Protein AF-A0A813GXW0-F1 (afdb_monomer_lite)

Radius of gyration: 28.18 Å; chains: 1; bounding box: 77×88×63 Å

Foldseek 3Di:
DAQVLQCCAFAPVNLCVQQQCLDVLFFRCVVVVVLQPLQWAWEDRDPDIGIGGHHLVQKDAPVPDVPPRRYDDPRIDGDDDPQQCCQQVDPRRHHRQLHVSQLQDQTAFDCLCVVVVDAPLLVLLLALAAFKAKEKEKEAEADDVVPDDPPCDVDAGAIAIAIEIDTDDLVVRLVSVVQLVCVVVVNHAADQGRQAAPRSLVRAAYEYEYDPDDDLVCVQLQPQSQKYALVSSLVSLVLLCVSSFRSSVRDDSVSRNVVSVQPDNITHRSRRYDYDYDDCPVCVVDPDDPPDDGDDDDDPNVNSVVVVVDDHHHDYPPDPCVVVDPPVVVVVVVVVVVVVVVVVVDDDDDDDDDPPDPPPPPDPPCPPPDDRPSDDQLSCCSNPVRRRVRSISTAADPPPDPDDGPSGDPPRDHGHDVNSVVSVVVVVVVSVVPPPVNCPVPDPDDD

Sequence (447 aa):
MDADKAEEIMGFQTFMKHYGCCDPNGPDLSEHLHEFEDWLVDVSFGARSVRLLACPEDKTCENQQPGHCSEVCSSCHIPICRKCQSAIDSEQPRMPAGALSNDMMVFYAPREIHTEQATVMELLCASVCLTSMICFSLECRYGNMLDAAAHMPGQRVAARGNATSFPMPWRNILLHLKVLDAVERGQAAAPLMPRLGPELSDFVQILLKTHGMDSPGKLSEFVHQARVRRRVVVLLILKAKERKQKGYVQLDSDLVRMRAASLPEDGVPPEIVRLLPVDDTLDKIQAQKAATPVDLASDLTTVANRLSTQIPNAVVNELSSSAEADLNDQRTAALHAVTHELQGGIGDGTNEAAPVSRMLHQFEVRTGSELLDQTKPWYFGIAFAFVYKFCTGMPDPPQFADHLRFRRRPEAPRIELGPWMAVQARRVESQLKRDWLCLGCAASGTR

pLDDT: mean 70.26, std 19.94, range [23.19, 96.25]

Structure (mmCIF, N/CA/C/O backbone):
data_AF-A0A813GXW0-F1
#
_entry.id   AF-A0A813GXW0-F1
#
loop_
_atom_site.group_PDB
_atom_site.id
_atom_site.type_symbol
_atom_site.label_atom_id
_atom_site.label_alt_id
_atom_site.label_comp_id
_atom_site.label_asym_id
_atom_site.label_entity_id
_atom_site.label_seq_id
_atom_site.pdbx_PDB_ins_code
_atom_site.Cartn_x
_atom_site.Cartn_y
_atom_site.Cartn_z
_atom_site.occupancy
_atom_site.B_iso_or_equiv
_atom_site.auth_seq_id
_atom_site.auth_comp_id
_atom_site.auth_asym_id
_atom_site.auth_atom_id
_atom_site.pdbx_PDB_model_num
ATOM 1 N N . MET A 1 1 ? -16.842 -5.220 29.685 1.00 80.94 1 MET A N 1
ATOM 2 C CA . MET A 1 1 ? -17.580 -4.698 28.514 1.00 80.94 1 MET A CA 1
ATOM 3 C C . MET A 1 1 ? -18.696 -5.676 28.171 1.00 80.94 1 MET A C 1
ATOM 5 O O . MET A 1 1 ? -18.448 -6.874 28.240 1.00 80.94 1 MET A O 1
ATOM 9 N N . ASP A 1 2 ? -19.899 -5.188 27.873 1.00 88.69 2 ASP A N 1
ATOM 10 C CA . ASP A 1 2 ? -21.047 -6.015 27.471 1.00 88.69 2 ASP A CA 1
ATOM 11 C C . ASP A 1 2 ? -21.138 -6.181 25.938 1.00 88.69 2 ASP A C 1
ATOM 13 O O . ASP A 1 2 ? -20.332 -5.623 25.189 1.00 88.69 2 ASP A O 1
ATOM 17 N N . ALA A 1 3 ? -22.112 -6.974 25.479 1.00 91.00 3 ALA A N 1
ATOM 18 C CA . ALA A 1 3 ? -22.309 -7.288 24.064 1.00 91.00 3 ALA A CA 1
ATOM 19 C C . ALA A 1 3 ? -22.678 -6.060 23.213 1.00 91.00 3 ALA A C 1
ATOM 21 O O . ALA A 1 3 ? -22.221 -5.940 22.077 1.00 91.00 3 ALA A O 1
ATOM 22 N N . ASP A 1 4 ? -23.501 -5.153 23.746 1.00 91.62 4 ASP A N 1
ATOM 23 C CA . ASP A 1 4 ? -23.953 -3.961 23.023 1.00 91.62 4 ASP A CA 1
ATOM 24 C C . ASP A 1 4 ? -22.806 -2.983 22.801 1.00 91.62 4 ASP A C 1
ATOM 26 O O . ASP A 1 4 ? -22.581 -2.527 21.681 1.00 91.62 4 ASP A O 1
ATOM 30 N N . LYS A 1 5 ? -22.020 -2.727 23.848 1.00 91.62 5 LYS A N 1
ATOM 31 C CA . LYS A 1 5 ? -20.840 -1.869 23.773 1.00 91.62 5 LYS A CA 1
ATOM 32 C C . LYS A 1 5 ? -19.754 -2.489 22.888 1.00 91.62 5 LYS A C 1
ATOM 34 O O . LYS A 1 5 ? -19.070 -1.763 22.169 1.00 91.62 5 LYS A O 1
ATOM 39 N N . ALA A 1 6 ? -19.609 -3.817 22.889 1.00 91.69 6 ALA A N 1
ATOM 40 C CA . ALA A 1 6 ? -18.691 -4.511 21.985 1.00 91.69 6 ALA A CA 1
ATOM 41 C C . ALA A 1 6 ? -19.097 -4.357 20.507 1.00 91.69 6 ALA A C 1
ATOM 43 O O . ALA A 1 6 ? -18.243 -4.031 19.682 1.00 91.69 6 ALA A O 1
ATOM 44 N N . GLU A 1 7 ? -20.383 -4.529 20.176 1.00 94.25 7 GLU A N 1
ATOM 45 C CA . GLU A 1 7 ? -20.909 -4.322 18.816 1.00 94.25 7 GLU A CA 1
ATOM 46 C C . GLU A 1 7 ? -20.784 -2.853 18.382 1.00 94.25 7 GLU A C 1
ATOM 48 O O . GLU A 1 7 ? -20.397 -2.566 17.252 1.00 94.25 7 GLU A O 1
ATOM 53 N N . GLU A 1 8 ? -21.056 -1.907 19.283 1.00 93.44 8 GLU A N 1
ATOM 54 C CA . GLU A 1 8 ? -20.927 -0.470 19.015 1.00 93.44 8 GLU A CA 1
ATOM 55 C C . GLU A 1 8 ? -19.479 -0.072 18.679 1.00 93.44 8 GLU A C 1
ATOM 57 O O . GLU A 1 8 ? -19.239 0.756 17.801 1.00 93.44 8 GLU A O 1
ATOM 62 N N . ILE A 1 9 ? -18.495 -0.650 19.372 1.00 92.12 9 ILE A N 1
ATOM 63 C CA . ILE A 1 9 ? -17.095 -0.223 19.263 1.00 92.12 9 ILE A CA 1
ATOM 64 C C . ILE A 1 9 ? -16.303 -1.038 18.230 1.00 92.12 9 ILE A C 1
ATOM 66 O O . ILE A 1 9 ? -15.439 -0.499 17.533 1.00 92.12 9 ILE A O 1
ATOM 70 N N . MET A 1 10 ? -16.525 -2.347 18.165 1.00 92.56 10 MET A N 1
ATOM 71 C CA . MET A 1 10 ? -15.710 -3.280 17.373 1.00 92.56 10 MET A CA 1
ATOM 72 C C . MET A 1 10 ? -16.547 -4.170 16.450 1.00 92.56 10 MET A C 1
ATOM 74 O O . MET A 1 10 ? -15.978 -4.979 15.715 1.00 92.56 10 MET A O 1
ATOM 78 N N . GLY A 1 11 ? -17.873 -4.025 16.474 1.00 94.38 11 GLY A N 1
ATOM 79 C CA . GLY A 1 11 ? -18.789 -4.823 15.673 1.00 94.38 11 GLY A CA 1
ATOM 80 C C . GLY A 1 11 ? -18.613 -4.594 14.179 1.00 94.38 11 GLY A C 1
ATOM 81 O O . GLY A 1 11 ? -18.450 -3.465 13.701 1.00 94.38 11 GLY A O 1
ATOM 82 N N . PHE A 1 12 ? -18.667 -5.688 13.427 1.00 95.31 12 PHE A N 1
ATOM 83 C CA . PHE A 1 12 ? -18.568 -5.656 11.976 1.00 95.31 12 PHE A CA 1
ATOM 84 C C . PHE A 1 12 ? -19.739 -4.902 11.338 1.00 95.31 12 PHE A C 1
ATOM 86 O O . PHE A 1 12 ? -19.528 -4.116 10.417 1.00 95.31 12 PHE A O 1
ATOM 93 N N . GLN A 1 13 ? -20.965 -5.071 11.848 1.00 94.56 13 GLN A N 1
ATOM 94 C CA . GLN A 1 13 ? -22.128 -4.370 11.295 1.00 94.56 13 GLN A CA 1
ATOM 95 C C . GLN A 1 13 ? -22.028 -2.864 11.536 1.00 94.56 13 GLN A C 1
ATOM 97 O O . GLN A 1 13 ? -22.307 -2.069 10.635 1.00 94.56 13 GLN A O 1
ATOM 102 N N . THR A 1 14 ? -21.555 -2.458 12.717 1.00 94.88 14 THR A N 1
ATOM 103 C CA . THR A 1 14 ? -21.282 -1.046 13.012 1.00 94.88 14 THR A CA 1
ATOM 104 C C . THR A 1 14 ? -20.200 -0.472 12.096 1.00 94.88 14 THR A C 1
ATOM 106 O O . THR A 1 14 ? -20.380 0.618 11.548 1.00 94.88 14 THR A O 1
ATOM 109 N N . PHE A 1 15 ? -19.116 -1.218 11.853 1.00 95.12 15 PHE A N 1
ATOM 110 C CA . PHE A 1 15 ? -18.089 -0.827 10.885 1.00 95.12 15 PHE A CA 1
ATOM 111 C C . PHE A 1 15 ? -18.677 -0.637 9.480 1.00 95.12 15 PHE A C 1
ATOM 113 O O . PHE A 1 15 ? -18.482 0.419 8.879 1.00 95.12 15 PHE A O 1
ATOM 120 N N . MET A 1 16 ? -19.453 -1.602 8.975 1.00 95.06 16 MET A N 1
ATOM 121 C CA . MET A 1 16 ? -20.070 -1.524 7.645 1.00 95.06 16 MET A CA 1
ATOM 122 C C . MET A 1 16 ? -21.045 -0.353 7.527 1.00 95.06 16 MET A C 1
ATOM 124 O O . MET A 1 16 ? -21.026 0.372 6.533 1.00 95.06 16 MET A O 1
ATOM 128 N N . LYS A 1 17 ? -21.837 -0.091 8.570 1.00 93.94 17 LYS A N 1
ATOM 129 C CA . LYS A 1 17 ? -22.735 1.068 8.628 1.00 93.94 17 LYS A CA 1
ATOM 130 C C . LYS A 1 17 ? -21.983 2.398 8.539 1.00 93.94 17 LYS A C 1
ATOM 132 O O . LYS A 1 17 ? -22.525 3.368 8.016 1.00 93.94 17 LYS A O 1
ATOM 137 N N . HIS A 1 18 ? -20.779 2.486 9.100 1.00 92.31 18 HIS A N 1
ATOM 138 C CA . HIS A 1 18 ? -20.016 3.736 9.155 1.00 92.31 18 HIS A CA 1
ATOM 139 C C . HIS A 1 18 ? 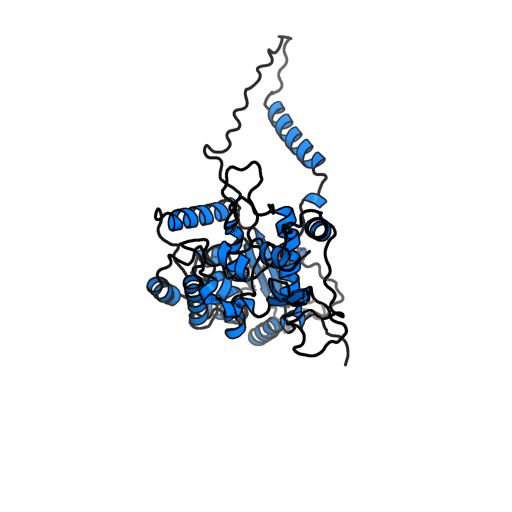-19.071 3.931 7.974 1.00 92.31 18 HIS A C 1
ATOM 141 O O . HIS A 1 18 ? -18.920 5.059 7.511 1.00 92.31 18 HIS A O 1
ATOM 147 N N . TYR A 1 19 ? -18.451 2.856 7.497 1.00 93.06 19 TYR A N 1
ATOM 148 C CA . TYR A 1 19 ? -17.329 2.909 6.560 1.00 93.06 19 TYR A CA 1
ATOM 149 C C . TYR A 1 19 ? -17.528 2.043 5.313 1.00 93.06 19 TYR A C 1
ATOM 151 O O . TYR A 1 19 ? -16.672 2.063 4.426 1.00 93.06 19 TYR A O 1
ATOM 159 N N . GLY A 1 20 ? -18.645 1.312 5.219 1.00 91.25 20 GLY A N 1
ATOM 160 C CA . GLY A 1 20 ? -18.958 0.443 4.085 1.00 91.25 20 GLY A CA 1
ATOM 161 C C . GLY A 1 20 ? -19.035 1.204 2.762 1.00 91.25 20 GLY A C 1
ATOM 162 O O . GLY A 1 20 ? -18.426 0.784 1.791 1.00 91.25 20 GLY A O 1
ATOM 163 N N . CYS A 1 21 ? -19.697 2.364 2.755 1.00 87.06 21 CYS A N 1
ATOM 164 C CA . CYS A 1 21 ? -19.834 3.239 1.585 1.00 87.06 21 CYS A CA 1
ATOM 165 C C . CYS A 1 21 ? -19.728 4.723 2.001 1.00 87.06 21 CYS A C 1
ATOM 167 O O . CYS A 1 21 ? -20.622 5.530 1.749 1.00 87.06 21 CYS A O 1
ATOM 169 N N . CYS A 1 22 ? -18.667 5.086 2.731 1.00 80.62 22 CYS A N 1
ATOM 170 C CA . CYS A 1 22 ? -18.512 6.440 3.287 1.00 80.62 22 CYS A CA 1
ATOM 171 C C . CYS A 1 22 ? -17.983 7.490 2.294 1.00 80.62 22 CYS A C 1
ATOM 173 O O . CYS A 1 22 ? -18.031 8.681 2.594 1.00 80.62 22 CYS A O 1
ATOM 175 N N . ASP A 1 23 ? -17.496 7.067 1.128 1.00 79.69 23 ASP A N 1
ATOM 176 C CA . ASP A 1 23 ? -17.028 7.944 0.057 1.00 79.69 23 ASP A CA 1
ATOM 177 C C . ASP A 1 23 ? -17.852 7.665 -1.213 1.00 79.69 23 ASP A C 1
ATOM 179 O O . ASP A 1 23 ? -17.758 6.556 -1.742 1.00 79.69 23 ASP A O 1
ATOM 183 N N . PRO A 1 24 ? -18.646 8.630 -1.722 1.00 75.06 24 PRO A N 1
ATOM 184 C CA . PRO A 1 24 ? -19.450 8.455 -2.935 1.00 75.06 24 PRO A CA 1
ATOM 185 C C . PRO A 1 24 ? -18.640 8.037 -4.169 1.00 75.06 24 PRO A C 1
ATOM 187 O O . PRO A 1 24 ? -19.166 7.353 -5.046 1.00 75.06 24 PRO A O 1
ATOM 190 N N . ASN A 1 25 ? -17.369 8.445 -4.237 1.00 76.75 25 ASN A N 1
ATOM 191 C CA . ASN A 1 25 ? -16.458 8.114 -5.332 1.00 76.75 25 ASN A CA 1
ATOM 192 C C . ASN A 1 25 ? -15.462 7.005 -4.957 1.00 76.75 25 ASN A C 1
ATOM 194 O O . ASN A 1 25 ? -14.627 6.628 -5.782 1.00 76.75 25 ASN A O 1
ATOM 198 N N . GLY A 1 26 ? -15.536 6.501 -3.726 1.00 81.69 26 GLY A N 1
ATOM 199 C CA . GLY A 1 26 ? -14.668 5.458 -3.202 1.00 81.69 26 GLY A CA 1
ATOM 200 C C . GLY A 1 26 ? -15.270 4.055 -3.323 1.00 81.69 26 GLY A C 1
ATOM 201 O O . GLY A 1 26 ? -16.353 3.870 -3.886 1.00 81.69 26 GLY A O 1
ATOM 202 N N . PRO A 1 27 ? -14.559 3.037 -2.815 1.00 85.88 27 PRO A N 1
ATOM 203 C CA . PRO A 1 27 ? -15.032 1.658 -2.828 1.00 85.88 27 PRO A CA 1
ATOM 204 C C . PRO A 1 27 ? -16.287 1.471 -1.981 1.00 85.88 27 PRO A C 1
ATOM 206 O O . PRO A 1 27 ? -16.357 1.970 -0.856 1.00 85.88 27 PRO A O 1
ATOM 209 N N . ASP A 1 28 ? -17.216 0.666 -2.498 1.00 90.69 28 ASP A N 1
ATOM 210 C CA . ASP A 1 28 ? -18.293 0.092 -1.700 1.00 90.69 28 ASP A CA 1
ATOM 211 C C . ASP A 1 28 ? -17.818 -1.248 -1.126 1.00 90.69 28 ASP A C 1
ATOM 213 O O . ASP A 1 28 ? -17.757 -2.271 -1.807 1.00 90.69 28 ASP A O 1
ATOM 217 N N . LEU A 1 29 ? -17.436 -1.242 0.148 1.00 91.69 29 LEU A N 1
ATOM 218 C CA . LEU A 1 29 ? -16.956 -2.436 0.839 1.00 91.69 29 LEU A CA 1
ATOM 219 C C . LEU A 1 29 ? -18.078 -3.465 1.051 1.00 91.69 29 LEU A C 1
ATOM 221 O O . LEU A 1 29 ? -17.781 -4.626 1.332 1.00 91.69 29 LEU A O 1
ATOM 225 N N . SER A 1 30 ? -19.353 -3.073 0.924 1.00 89.81 30 SER A N 1
ATOM 226 C CA . SER A 1 30 ? -20.486 -3.995 1.063 1.00 89.81 30 SER A CA 1
ATOM 227 C C . SER A 1 30 ? -20.623 -4.947 -0.126 1.00 89.81 30 SER A C 1
ATOM 229 O O . SER A 1 30 ? -21.138 -6.050 0.033 1.00 89.81 30 SER A O 1
ATOM 231 N N . GLU A 1 31 ? -20.054 -4.595 -1.280 1.00 90.38 31 GLU A N 1
ATOM 232 C CA . GLU A 1 31 ? -19.921 -5.491 -2.437 1.00 90.38 31 GLU A CA 1
ATOM 233 C C . GLU A 1 31 ? -18.756 -6.492 -2.266 1.00 90.38 31 GLU A C 1
ATOM 235 O O . GLU A 1 31 ? -18.605 -7.445 -3.034 1.00 90.38 31 GLU A O 1
ATOM 240 N N . HIS A 1 32 ? -17.933 -6.316 -1.226 1.00 90.50 32 HIS A N 1
ATOM 241 C CA . HIS A 1 32 ? -16.697 -7.063 -0.993 1.00 90.50 32 HIS A CA 1
ATOM 242 C C . HIS A 1 32 ? -16.669 -7.786 0.364 1.00 90.50 32 HIS A C 1
ATOM 244 O O . HIS A 1 32 ? -15.603 -7.967 0.947 1.00 90.50 32 HIS A O 1
ATOM 250 N N . LEU A 1 33 ? -17.820 -8.255 0.865 1.00 91.56 33 LEU A N 1
ATOM 251 C CA . LEU A 1 33 ? -17.917 -8.938 2.172 1.00 91.56 33 LEU A CA 1
ATOM 252 C C . LEU A 1 33 ? -16.965 -10.136 2.320 1.00 91.56 33 LEU A C 1
ATOM 254 O O . LEU A 1 33 ? -16.433 -10.360 3.403 1.00 91.56 33 LEU A O 1
ATOM 258 N N . HIS A 1 34 ? -16.702 -10.858 1.229 1.00 90.38 34 HIS A N 1
ATOM 259 C CA . HIS A 1 34 ? -15.774 -11.993 1.211 1.00 90.38 34 HIS A CA 1
ATOM 260 C C . HIS A 1 34 ? -14.329 -11.609 1.586 1.00 90.38 34 HIS A C 1
ATOM 262 O O . HIS A 1 34 ? -13.562 -12.447 2.044 1.00 90.38 34 HIS A O 1
ATOM 268 N N . GLU A 1 35 ? -13.937 -10.341 1.419 1.00 89.62 35 GLU A N 1
ATOM 269 C CA . GLU A 1 35 ? -12.613 -9.842 1.817 1.00 89.62 35 GLU A CA 1
ATOM 270 C C . GLU A 1 35 ? -12.466 -9.714 3.340 1.00 89.62 35 GLU A C 1
ATOM 272 O O . GLU A 1 35 ? -11.350 -9.561 3.837 1.00 89.62 35 GLU A O 1
ATOM 277 N N . PHE A 1 36 ? -13.576 -9.763 4.081 1.00 90.62 36 PHE A N 1
ATOM 278 C CA . PHE A 1 36 ? -13.594 -9.671 5.537 1.00 90.62 36 PHE A CA 1
ATOM 279 C C . PHE A 1 36 ? -13.630 -11.030 6.226 1.00 90.62 36 PHE A C 1
ATOM 281 O O . PHE A 1 36 ? -13.389 -11.060 7.420 1.00 90.62 36 PHE A O 1
ATOM 288 N N . GLU A 1 37 ? -13.909 -12.136 5.534 1.00 87.50 37 GLU A N 1
ATOM 289 C CA . GLU A 1 37 ? -14.124 -13.451 6.168 1.00 87.50 37 GLU A CA 1
ATOM 290 C C . GLU A 1 37 ? -12.982 -13.851 7.117 1.00 87.50 37 GLU A C 1
ATOM 292 O O . GLU A 1 37 ? -13.237 -14.256 8.250 1.00 87.50 37 GLU A O 1
ATOM 297 N N . ASP A 1 38 ? -11.734 -13.618 6.705 1.00 84.75 38 ASP A N 1
ATOM 298 C CA . ASP A 1 38 ? -10.539 -13.898 7.513 1.00 84.75 38 ASP A CA 1
ATOM 299 C C . ASP A 1 38 ? -10.330 -12.918 8.684 1.00 84.75 38 ASP A C 1
ATOM 301 O O . ASP A 1 38 ? -9.516 -13.165 9.570 1.00 84.75 38 ASP A O 1
ATOM 305 N N . TRP A 1 39 ? -11.048 -11.798 8.694 1.00 87.69 39 TRP A N 1
ATOM 306 C CA . TRP A 1 39 ? -10.926 -10.693 9.650 1.00 87.69 39 TRP A CA 1
ATOM 307 C C . TRP A 1 39 ? -12.078 -10.648 10.652 1.00 87.69 39 TRP A C 1
ATOM 309 O O . TRP A 1 39 ? -12.225 -9.674 11.393 1.00 87.69 39 TRP A O 1
ATOM 319 N N . LEU A 1 40 ? -12.933 -11.669 10.657 1.00 89.88 40 LEU A N 1
ATOM 320 C CA . LEU A 1 40 ? -14.113 -11.724 11.505 1.00 89.88 40 LEU A CA 1
ATOM 321 C C . LEU A 1 40 ? -13.941 -12.774 12.586 1.00 89.88 40 LEU A C 1
ATOM 323 O O . LEU A 1 40 ? -13.523 -13.904 12.336 1.00 89.88 40 LEU A O 1
ATOM 327 N N . VAL A 1 41 ? -14.300 -12.384 13.805 1.00 88.44 41 VAL A N 1
ATOM 328 C CA . VAL A 1 41 ? -14.322 -13.289 14.942 1.00 88.44 41 VAL A CA 1
ATOM 329 C C . VAL A 1 41 ? -15.615 -13.117 15.727 1.00 88.44 41 VAL A C 1
ATOM 331 O O . VAL A 1 41 ? -16.023 -12.007 16.060 1.00 88.44 41 VAL A O 1
ATOM 334 N N . ASP A 1 42 ? -16.258 -14.230 16.031 1.00 90.50 42 ASP A N 1
ATOM 335 C CA . ASP A 1 42 ? -17.465 -14.301 16.831 1.00 90.50 42 ASP A CA 1
ATOM 336 C C . ASP A 1 42 ? -17.078 -14.458 18.311 1.00 90.50 42 ASP A C 1
ATOM 338 O O . ASP A 1 42 ? -16.311 -15.346 18.700 1.00 90.50 42 ASP A O 1
ATOM 342 N N . VAL A 1 43 ? -17.580 -13.550 19.149 1.00 89.56 43 VAL A N 1
ATOM 343 C CA . VAL A 1 43 ? -17.331 -13.521 20.596 1.00 89.56 43 VAL A CA 1
ATOM 344 C C . VAL A 1 43 ? -18.643 -13.718 21.338 1.00 89.56 43 VAL A C 1
ATOM 346 O O . VAL A 1 43 ? -19.587 -12.945 21.167 1.00 89.56 43 VAL A O 1
ATOM 349 N N . SER A 1 44 ? -18.692 -14.736 22.197 1.00 89.56 44 SER A N 1
ATOM 350 C CA . SER A 1 44 ? -19.863 -15.017 23.026 1.00 89.56 44 SER A CA 1
ATOM 351 C C . SER A 1 44 ? -19.855 -14.191 24.313 1.00 89.56 44 SER A C 1
ATOM 353 O O . SER A 1 44 ? -18.922 -14.258 25.112 1.00 89.56 44 SER A O 1
ATOM 355 N N . PHE A 1 45 ? -20.937 -13.449 24.537 1.00 88.44 45 PHE A N 1
ATOM 356 C CA . PHE A 1 45 ? -21.240 -12.703 25.758 1.00 88.44 45 PHE A CA 1
ATOM 357 C C . PHE A 1 45 ? -22.409 -13.372 26.502 1.00 88.44 45 PHE A C 1
ATOM 359 O O . PHE A 1 45 ? -23.418 -12.745 26.831 1.00 88.44 45 PHE A O 1
ATOM 366 N N . GLY A 1 46 ? -22.310 -14.686 26.722 1.00 85.25 46 GLY A N 1
ATOM 367 C CA . GLY A 1 46 ? -23.371 -15.490 27.329 1.00 85.25 46 GLY A CA 1
ATOM 368 C C . GLY A 1 46 ? -24.432 -15.889 26.303 1.00 85.25 46 GLY A C 1
ATOM 369 O O . GLY A 1 46 ? -24.178 -16.738 25.457 1.00 85.25 46 GLY A O 1
ATOM 370 N N . ALA A 1 47 ? -25.627 -15.293 26.371 1.00 82.38 47 ALA A N 1
ATOM 371 C CA . ALA A 1 47 ? -26.740 -15.635 25.473 1.00 82.38 47 ALA A CA 1
ATOM 372 C C . ALA A 1 47 ? -26.658 -14.969 24.085 1.00 82.38 47 ALA A C 1
ATOM 374 O O . ALA A 1 47 ? -27.447 -15.293 23.199 1.00 82.38 47 ALA A O 1
ATOM 375 N N . ARG A 1 48 ? -25.729 -14.025 23.890 1.00 90.88 48 ARG A N 1
ATOM 376 C CA . ARG A 1 48 ? -25.557 -13.277 22.640 1.00 90.88 48 ARG A CA 1
ATOM 377 C C . ARG A 1 48 ? -24.140 -13.440 22.112 1.00 90.88 48 ARG A C 1
ATOM 379 O O . ARG A 1 48 ? -23.184 -13.222 22.849 1.00 90.88 48 ARG A O 1
ATOM 386 N N . SER A 1 49 ? -24.026 -13.764 20.827 1.00 90.38 49 SER A N 1
ATOM 387 C CA . SER A 1 49 ? -22.766 -13.708 20.086 1.00 90.38 49 SER A CA 1
ATOM 388 C C . SER A 1 49 ? -22.671 -12.388 19.323 1.00 90.38 49 SER A C 1
ATOM 390 O O . SER A 1 49 ? -23.678 -11.884 18.818 1.00 90.38 49 SER A O 1
ATOM 392 N N . VAL A 1 50 ? -21.473 -11.814 19.279 1.00 93.25 50 VAL A N 1
ATOM 393 C CA . VAL A 1 50 ? -21.169 -10.548 18.609 1.00 93.25 50 VAL A CA 1
ATOM 394 C C . VAL A 1 50 ? -20.045 -10.793 17.612 1.00 93.25 50 VAL A C 1
ATOM 396 O O . VAL A 1 50 ? -19.010 -11.349 17.979 1.00 93.25 50 VAL A O 1
ATOM 399 N N . ARG A 1 51 ? -20.239 -10.357 16.365 1.00 93.62 51 ARG A N 1
ATOM 400 C CA . ARG A 1 51 ? -19.259 -10.526 15.291 1.00 93.62 51 ARG A CA 1
ATOM 401 C C . ARG A 1 51 ? -18.352 -9.307 15.212 1.00 93.62 51 ARG A C 1
ATOM 403 O O . ARG A 1 51 ? -18.772 -8.239 14.767 1.00 93.62 51 ARG A O 1
ATOM 410 N N . LEU A 1 52 ? -17.108 -9.467 15.639 1.00 92.06 52 LEU A N 1
ATOM 411 C CA . LEU A 1 52 ? -16.124 -8.396 15.734 1.00 92.06 52 LEU A CA 1
ATOM 412 C C . LEU A 1 52 ? -15.163 -8.401 14.547 1.00 92.06 52 LEU A C 1
ATOM 414 O O . LEU A 1 52 ? -14.808 -9.457 14.024 1.00 92.06 52 LEU A O 1
ATOM 418 N N . LEU A 1 53 ? -14.698 -7.209 14.172 1.00 90.81 53 LEU A N 1
ATOM 419 C CA . LEU A 1 53 ? -13.597 -7.040 13.228 1.00 90.81 53 LEU A CA 1
ATOM 420 C C . LEU A 1 53 ? -12.260 -7.152 13.975 1.00 90.81 53 LEU A C 1
ATOM 422 O O . LEU A 1 53 ? -11.927 -6.296 14.800 1.00 90.81 53 LEU A O 1
ATOM 426 N N . ALA A 1 54 ? -11.488 -8.195 13.685 1.00 85.56 54 ALA A N 1
ATOM 427 C CA . ALA A 1 54 ? -10.255 -8.529 14.387 1.00 85.56 54 ALA A CA 1
ATOM 428 C C . ALA A 1 54 ? -9.146 -8.982 13.429 1.00 85.56 54 ALA A C 1
ATOM 430 O O . ALA A 1 54 ? -9.392 -9.485 12.338 1.00 85.56 54 ALA A O 1
ATOM 431 N N . CYS A 1 55 ? -7.899 -8.795 13.856 1.00 79.88 55 CYS A N 1
ATOM 432 C CA . CYS A 1 55 ? -6.739 -9.326 13.154 1.00 79.88 55 CYS A CA 1
ATOM 433 C C . CYS A 1 55 ? -6.623 -10.815 13.522 1.00 79.88 55 CYS A C 1
ATOM 435 O O . CYS A 1 55 ? -6.442 -11.116 14.708 1.00 79.88 55 CYS A O 1
ATOM 437 N N . PRO A 1 56 ? -6.747 -11.757 12.574 1.00 73.44 56 PRO A N 1
ATOM 438 C CA . PRO A 1 56 ? -6.715 -13.182 12.899 1.00 73.44 56 PRO A CA 1
ATOM 439 C C . PRO A 1 56 ? -5.383 -13.614 13.533 1.00 73.44 56 PRO A C 1
ATOM 441 O O . PRO A 1 56 ? -5.359 -14.541 14.334 1.00 73.44 56 PRO A O 1
ATOM 444 N N . GLU A 1 57 ? -4.277 -12.941 13.206 1.00 71.81 57 GLU A N 1
ATOM 445 C CA . GLU A 1 57 ? -2.939 -13.190 13.757 1.00 71.81 57 GLU A CA 1
ATOM 446 C C . GLU A 1 57 ? -2.803 -12.805 15.235 1.00 71.81 57 GLU A C 1
ATOM 448 O O . GLU A 1 57 ? -1.964 -13.372 15.933 1.00 71.81 57 GLU A O 1
ATOM 453 N N . ASP A 1 58 ? -3.616 -11.864 15.721 1.00 75.62 58 ASP A N 1
ATOM 454 C CA . ASP A 1 58 ? -3.564 -11.437 17.121 1.00 75.62 58 ASP A CA 1
ATOM 455 C C . ASP A 1 58 ? -4.214 -12.480 18.045 1.00 75.62 58 ASP A C 1
ATOM 457 O O . ASP A 1 58 ? -4.031 -12.444 19.256 1.00 75.62 58 ASP A O 1
ATOM 461 N N . LYS A 1 59 ? -4.964 -13.443 17.505 1.00 79.06 59 LYS A N 1
ATOM 462 C CA . LYS A 1 59 ? -5.598 -14.502 18.287 1.00 79.06 59 LYS A CA 1
ATOM 463 C C . LYS A 1 59 ? -4.700 -15.735 18.336 1.00 79.06 59 LYS A C 1
ATOM 465 O O . LYS A 1 59 ? -4.501 -16.413 17.331 1.00 79.06 59 LYS A O 1
ATOM 470 N N . THR A 1 60 ? -4.237 -16.096 19.527 1.00 79.88 60 THR A N 1
ATOM 471 C CA . THR A 1 60 ? -3.572 -17.380 19.776 1.00 79.88 60 THR A CA 1
ATOM 472 C C . THR A 1 60 ? -4.500 -18.303 20.555 1.00 79.88 60 THR A C 1
ATOM 474 O O . THR A 1 60 ? -5.212 -17.873 21.456 1.00 79.88 60 THR A O 1
ATOM 477 N N . CYS A 1 61 ? -4.543 -19.584 20.197 1.00 80.75 61 CYS A N 1
ATOM 478 C CA . CYS A 1 61 ? -5.355 -20.579 20.892 1.00 80.75 61 CYS A CA 1
ATOM 479 C C . CYS A 1 61 ? -4.512 -21.822 21.158 1.00 80.75 61 CYS A C 1
ATOM 481 O O . CYS A 1 61 ? -3.920 -22.380 20.234 1.00 80.75 61 CYS A O 1
ATOM 483 N N . GLU A 1 62 ? -4.478 -22.269 22.410 1.00 79.94 62 GLU A N 1
ATOM 484 C CA . GLU A 1 62 ? -3.710 -23.454 22.816 1.00 79.94 62 GLU A CA 1
ATOM 485 C C . GLU A 1 62 ? -4.250 -24.747 22.191 1.00 79.94 62 GLU A C 1
ATOM 487 O O . GLU A 1 62 ? -3.491 -25.675 21.933 1.00 79.94 62 GLU A O 1
ATOM 492 N N . ASN A 1 63 ? -5.545 -24.787 21.868 1.00 72.25 63 ASN A N 1
ATOM 493 C CA . ASN A 1 63 ? -6.201 -25.995 21.370 1.00 72.25 63 ASN A CA 1
ATOM 494 C C . ASN A 1 63 ? -5.931 -26.284 19.878 1.00 72.25 63 ASN A C 1
ATOM 496 O O . ASN A 1 63 ? -6.387 -27.317 19.404 1.00 72.25 63 ASN A O 1
ATOM 500 N N . GLN A 1 64 ? -5.226 -25.393 19.154 1.00 61.28 64 GLN A N 1
ATOM 501 C CA . GLN A 1 64 ? -4.684 -25.514 17.777 1.00 61.28 64 GLN A CA 1
ATOM 502 C C . GLN A 1 64 ? -5.458 -26.382 16.752 1.00 61.28 64 GLN A C 1
ATOM 504 O O . GLN A 1 64 ? -4.860 -26.959 15.843 1.00 61.28 64 GLN A O 1
ATOM 509 N N . GLN A 1 65 ? -6.786 -26.482 16.835 1.00 58.09 65 GLN A N 1
ATOM 510 C CA . GLN A 1 65 ? -7.555 -27.256 15.862 1.00 58.09 65 GLN A CA 1
ATOM 511 C C . GLN A 1 65 ? -7.686 -26.474 14.540 1.00 58.09 65 GLN A C 1
ATOM 513 O O . GLN A 1 65 ? -8.098 -25.307 14.564 1.00 58.09 65 GLN A O 1
ATOM 518 N N . PRO A 1 66 ? -7.379 -27.090 13.378 1.00 46.78 66 PRO A N 1
ATOM 519 C CA . PRO A 1 66 ? -7.605 -26.476 12.072 1.00 46.78 66 PRO A CA 1
ATOM 520 C C . PRO A 1 66 ? -9.086 -26.101 11.910 1.00 46.78 66 PRO A C 1
ATOM 522 O O . PRO A 1 66 ? -9.955 -26.958 12.039 1.00 46.78 66 PRO A O 1
ATOM 525 N N . GLY A 1 67 ? -9.383 -24.823 11.655 1.00 53.19 67 GLY A N 1
ATOM 526 C CA . GLY A 1 67 ? -10.757 -24.327 11.471 1.00 53.19 67 GLY A CA 1
ATOM 527 C C . GLY A 1 67 ? -11.485 -23.852 12.740 1.00 53.19 67 GLY A C 1
ATOM 528 O O . GLY A 1 67 ? -12.577 -23.310 12.632 1.00 53.19 67 GLY A O 1
ATOM 529 N N . HIS A 1 68 ? -10.886 -23.949 13.932 1.00 51.75 68 HIS A N 1
ATOM 530 C CA . HIS A 1 68 ? -11.511 -23.517 15.199 1.00 51.75 68 HIS A CA 1
ATOM 531 C C . HIS A 1 68 ? -11.413 -21.988 15.458 1.00 51.75 68 HIS A C 1
ATOM 533 O O . HIS A 1 68 ? -11.709 -21.498 16.551 1.00 51.75 68 HIS A O 1
ATOM 539 N N . CYS A 1 69 ? -10.965 -21.202 14.472 1.00 57.91 69 CYS A N 1
ATOM 540 C CA . CYS A 1 69 ? -10.526 -19.818 14.679 1.00 57.91 69 CYS A CA 1
ATOM 541 C C . CYS A 1 69 ? -11.588 -18.731 14.462 1.00 57.91 69 CYS A C 1
ATOM 543 O O . CYS A 1 69 ? -11.299 -17.586 14.808 1.00 57.91 69 CYS A O 1
ATOM 545 N N . SER A 1 70 ? -12.800 -19.048 14.004 1.00 72.19 70 SER A N 1
ATOM 546 C CA . SER A 1 70 ? -13.861 -18.039 13.837 1.00 72.19 70 SER A CA 1
ATOM 547 C C . SER A 1 70 ? -14.534 -17.660 15.157 1.00 72.19 70 SER A C 1
ATOM 549 O O . SER A 1 70 ? -14.908 -16.513 15.324 1.00 72.19 70 SER A O 1
ATOM 551 N N . GLU A 1 71 ? -14.613 -18.563 16.138 1.00 84.06 71 GLU A N 1
ATOM 552 C CA . GLU A 1 71 ? -15.212 -18.287 17.455 1.00 84.06 71 GLU A CA 1
ATOM 553 C C . GLU A 1 71 ? -14.141 -18.194 18.551 1.00 84.06 71 GLU A C 1
ATOM 555 O O . GLU A 1 71 ? -13.184 -18.976 18.582 1.00 84.06 71 GLU A O 1
ATOM 560 N N . VAL A 1 72 ? -14.241 -17.209 19.446 1.00 84.88 72 VAL A N 1
ATOM 561 C CA . VAL A 1 72 ? -13.347 -17.084 20.613 1.00 84.88 72 VAL A CA 1
ATOM 562 C C . VAL A 1 72 ? -13.777 -18.070 21.699 1.00 84.88 72 VAL A C 1
ATOM 564 O O . VAL A 1 72 ? -14.874 -17.962 22.240 1.00 84.88 72 VAL A O 1
ATOM 567 N N . CYS A 1 73 ? -12.895 -19.013 22.046 1.00 84.25 73 CYS A N 1
ATOM 568 C CA . CYS A 1 73 ? -13.092 -19.941 23.163 1.00 84.25 73 CYS A CA 1
ATOM 569 C C . CYS A 1 73 ? -12.313 -19.501 24.415 1.00 84.25 73 CYS A C 1
ATOM 571 O O . CYS A 1 73 ? -11.495 -18.584 24.365 1.00 84.25 73 CYS A O 1
ATOM 573 N N . SER A 1 74 ? -12.516 -20.198 25.535 1.00 83.62 74 SER A N 1
ATOM 574 C CA . SER A 1 74 ? -11.848 -19.911 26.815 1.00 83.62 74 SER A CA 1
ATOM 575 C C . SER A 1 74 ? -10.322 -20.058 26.788 1.00 83.62 74 SER A C 1
ATOM 577 O O . SER A 1 74 ? -9.653 -19.502 27.648 1.00 83.62 74 SER A O 1
ATOM 579 N N . SER A 1 75 ? -9.771 -20.798 25.822 1.00 85.06 75 SER A N 1
ATOM 580 C CA . SER A 1 75 ? -8.322 -20.990 25.645 1.00 85.06 75 SER A CA 1
ATOM 581 C C . SER A 1 75 ? -7.695 -19.987 24.666 1.00 85.06 75 SER A C 1
ATOM 583 O O . SER A 1 75 ? -6.508 -20.089 24.346 1.00 85.06 75 SER A O 1
ATOM 585 N N . CYS A 1 76 ? -8.488 -19.052 24.131 1.00 84.50 76 CYS A N 1
ATOM 586 C CA . CYS A 1 76 ? -7.995 -18.012 23.236 1.00 84.50 76 CYS A CA 1
ATOM 587 C C . CYS A 1 76 ? -7.388 -16.853 24.028 1.00 84.50 76 CYS A C 1
ATOM 589 O O . CYS A 1 76 ? -7.993 -16.337 24.964 1.00 84.50 76 CYS A O 1
ATOM 591 N N . HIS A 1 77 ? -6.227 -16.393 23.581 1.00 84.25 77 HIS A N 1
ATOM 592 C CA . HIS A 1 77 ? -5.513 -15.251 24.122 1.00 84.25 77 HIS A CA 1
ATOM 593 C C . HIS A 1 77 ? -5.330 -14.211 23.015 1.00 84.25 77 HIS A C 1
ATOM 595 O O . HIS A 1 77 ? -5.021 -14.551 21.873 1.00 84.25 77 HIS A O 1
ATOM 601 N N . ILE A 1 78 ? -5.541 -12.937 23.352 1.00 81.50 78 ILE A N 1
ATOM 602 C CA . ILE A 1 78 ? -5.380 -11.808 22.430 1.00 81.50 78 ILE A CA 1
ATOM 603 C C . ILE A 1 78 ? -4.477 -10.777 23.122 1.00 81.50 78 ILE A C 1
ATOM 605 O O . ILE A 1 78 ? -4.838 -10.286 24.196 1.00 81.50 78 ILE A O 1
ATOM 609 N N . PRO A 1 79 ? -3.299 -10.439 22.569 1.00 80.62 79 PRO A N 1
ATOM 610 C CA . PRO A 1 79 ? -2.407 -9.467 23.165 1.00 80.62 79 PRO A CA 1
ATOM 611 C C . PRO A 1 79 ? -2.968 -8.060 22.950 1.00 80.62 79 PRO A C 1
ATOM 613 O O . PRO A 1 79 ? -3.091 -7.572 21.829 1.00 80.62 79 PRO A O 1
ATOM 616 N N . ILE A 1 80 ? -3.267 -7.368 24.046 1.00 82.31 80 ILE A N 1
ATOM 617 C CA . ILE A 1 80 ? -3.753 -5.988 24.018 1.00 82.31 80 ILE A CA 1
ATOM 618 C C . ILE A 1 80 ? -2.663 -5.084 24.591 1.00 82.31 80 ILE A C 1
ATOM 620 O O . ILE A 1 80 ? -2.135 -5.315 25.677 1.00 82.31 80 ILE A O 1
ATOM 624 N N . CYS A 1 81 ? -2.297 -4.023 23.867 1.00 83.62 81 CYS A N 1
ATOM 625 C CA . CYS A 1 81 ? -1.357 -3.044 24.411 1.00 83.62 81 CYS A CA 1
ATOM 626 C C . CYS A 1 81 ? -2.009 -2.232 25.543 1.00 83.62 81 CYS A C 1
ATOM 628 O O . CYS A 1 81 ? -3.214 -1.985 25.519 1.00 83.62 81 CYS A O 1
ATOM 630 N N . ARG A 1 82 ? -1.208 -1.707 26.480 1.00 86.69 82 ARG A N 1
ATOM 631 C CA . ARG A 1 82 ? -1.712 -0.931 27.635 1.00 86.69 82 ARG A CA 1
ATOM 632 C C . ARG A 1 82 ? -2.648 0.226 27.252 1.00 86.69 82 ARG A C 1
ATOM 634 O O . ARG A 1 82 ? -3.573 0.524 27.994 1.00 86.69 82 ARG A O 1
ATOM 641 N N . LYS A 1 83 ? -2.427 0.866 26.094 1.00 85.50 83 LYS A N 1
ATOM 642 C CA . LYS A 1 83 ? -3.278 1.961 25.589 1.00 85.50 83 LYS A CA 1
ATOM 643 C C . LYS A 1 83 ? -4.649 1.477 25.106 1.00 85.50 83 LYS A C 1
ATOM 645 O O . LYS A 1 83 ? -5.639 2.168 25.300 1.00 85.50 83 LYS A O 1
ATOM 650 N N . CYS A 1 84 ? -4.702 0.319 24.449 1.00 86.25 84 CYS A N 1
ATOM 651 C CA . CYS A 1 84 ? -5.967 -0.278 24.021 1.00 86.25 84 CYS A CA 1
ATOM 652 C C . CYS A 1 84 ? -6.719 -0.839 25.229 1.00 86.25 84 CYS A C 1
ATOM 654 O O . CYS A 1 84 ? -7.921 -0.637 25.335 1.00 86.25 84 CYS A O 1
ATOM 656 N N . GLN A 1 85 ? -6.002 -1.457 26.169 1.00 88.19 85 GLN A N 1
ATOM 657 C CA . GLN A 1 85 ? -6.591 -1.966 27.401 1.00 88.19 85 GLN A CA 1
ATOM 658 C C . GLN A 1 85 ? -7.228 -0.835 28.214 1.00 88.19 85 GLN A C 1
ATOM 660 O O . GLN A 1 85 ? -8.391 -0.932 28.578 1.00 88.19 85 GLN A O 1
ATOM 665 N N . SER A 1 86 ? -6.528 0.288 28.406 1.00 89.19 86 SER A N 1
ATOM 666 C CA . SER A 1 86 ? -7.088 1.433 29.136 1.00 89.19 86 SER A CA 1
ATOM 667 C C . SER A 1 86 ? -8.288 2.093 28.450 1.00 89.19 86 SER A C 1
ATOM 669 O O . SER A 1 86 ? -9.039 2.810 29.103 1.00 89.19 86 SER A O 1
ATOM 671 N N . ALA A 1 87 ? -8.472 1.884 27.143 1.00 88.69 87 ALA A N 1
ATOM 672 C CA . ALA A 1 87 ? -9.651 2.338 26.413 1.00 88.69 87 ALA A CA 1
ATOM 673 C C . ALA A 1 87 ? -10.849 1.388 26.569 1.00 88.69 87 ALA A C 1
ATOM 675 O O . ALA A 1 87 ? -11.986 1.843 26.505 1.00 88.69 87 ALA A O 1
ATOM 676 N N . ILE A 1 88 ? -10.605 0.090 26.759 1.00 89.38 88 ILE A N 1
ATOM 677 C CA . ILE A 1 88 ? -11.652 -0.935 26.866 1.00 89.38 88 ILE A CA 1
ATOM 678 C C . ILE A 1 88 ? -12.090 -1.132 28.325 1.00 89.38 88 ILE A C 1
ATOM 680 O O . ILE A 1 88 ? -13.280 -1.296 28.582 1.00 89.38 88 ILE A O 1
ATOM 684 N N . ASP A 1 89 ? -11.146 -1.072 29.267 1.00 87.94 89 ASP A N 1
ATOM 685 C CA . ASP A 1 89 ? -11.374 -1.308 30.701 1.00 87.94 89 ASP A CA 1
ATOM 686 C C . ASP A 1 89 ? -11.838 -0.047 31.456 1.00 87.94 89 ASP A C 1
ATOM 688 O O . ASP A 1 89 ? -12.071 -0.095 32.663 1.00 87.94 89 ASP A O 1
ATOM 692 N N . SER A 1 90 ? -11.968 1.101 30.780 1.00 85.50 90 SER A N 1
ATOM 693 C CA . SER A 1 90 ? -12.497 2.321 31.398 1.00 85.50 90 SER A CA 1
ATOM 694 C C . SER A 1 90 ? -13.978 2.182 31.764 1.00 85.50 90 SER A C 1
ATOM 696 O O . SER A 1 90 ? -14.720 1.463 31.098 1.00 85.50 90 SER A O 1
ATOM 698 N N . GLU A 1 91 ? -14.437 2.934 32.776 1.00 84.94 91 GLU A N 1
ATOM 699 C CA . GLU A 1 91 ? -15.857 2.971 33.194 1.00 84.94 91 GLU A CA 1
ATOM 700 C C . GLU A 1 91 ? -16.809 3.222 32.017 1.00 84.94 91 GLU A C 1
ATOM 702 O O . GLU A 1 91 ? -17.904 2.669 31.954 1.00 84.94 91 GLU A O 1
ATOM 707 N N . GLN A 1 92 ? -16.355 4.026 31.053 1.00 87.69 92 GLN A N 1
ATOM 708 C CA . GLN A 1 92 ? -16.969 4.170 29.740 1.00 87.69 92 GLN A CA 1
ATOM 709 C C . GLN A 1 92 ? -16.011 3.600 28.688 1.00 87.69 92 GLN A C 1
ATOM 711 O O . GLN A 1 92 ? -15.061 4.294 28.305 1.00 87.69 92 GLN A O 1
ATOM 716 N N . PRO A 1 93 ? -16.205 2.347 28.236 1.00 90.81 93 PRO A N 1
ATOM 717 C CA . PRO A 1 93 ? -15.380 1.764 27.188 1.00 90.81 93 PRO A CA 1
ATOM 718 C C . PRO A 1 93 ? -15.477 2.590 25.906 1.00 90.81 93 PRO A C 1
ATOM 720 O O . PRO A 1 93 ? -16.557 3.053 25.529 1.00 90.81 93 PRO A O 1
ATOM 723 N N . ARG A 1 94 ? -14.347 2.768 25.226 1.00 91.44 94 ARG A N 1
ATOM 724 C CA . ARG A 1 94 ? -14.232 3.544 23.987 1.00 91.44 94 ARG A CA 1
ATOM 725 C C . ARG A 1 94 ? -13.384 2.814 22.956 1.00 91.44 94 ARG A C 1
ATOM 727 O O . ARG A 1 94 ? -12.535 1.992 23.291 1.00 91.44 94 ARG A O 1
ATOM 734 N N . MET A 1 95 ? -13.580 3.171 21.690 1.00 92.00 95 MET A N 1
ATOM 735 C CA . MET A 1 95 ? -12.809 2.613 20.583 1.00 92.00 95 MET A CA 1
ATOM 736 C C . MET A 1 95 ? -11.313 2.907 20.736 1.00 92.00 95 MET A C 1
ATOM 738 O O . MET A 1 95 ? -10.931 4.072 20.881 1.00 92.00 95 MET A O 1
ATOM 742 N N . PRO A 1 96 ? -10.437 1.888 20.696 1.00 91.88 96 PRO A N 1
ATOM 743 C CA . PRO A 1 96 ? -9.006 2.124 20.598 1.00 91.88 96 PRO A CA 1
ATOM 744 C C . PRO A 1 96 ? -8.648 2.759 19.248 1.00 91.88 96 PRO A C 1
ATOM 746 O O . PRO A 1 96 ? -9.118 2.317 18.204 1.00 91.88 96 PRO A O 1
ATOM 749 N N . ALA A 1 97 ? -7.752 3.750 19.241 1.00 91.12 97 ALA A N 1
ATOM 750 C CA . ALA A 1 97 ? -7.396 4.476 18.015 1.00 91.12 97 ALA A CA 1
ATOM 751 C C . ALA A 1 97 ? -6.797 3.589 16.906 1.00 91.12 97 ALA A C 1
ATOM 753 O O . ALA A 1 97 ? -7.006 3.858 15.727 1.00 91.12 97 ALA A O 1
ATOM 754 N N . GLY A 1 98 ? -6.076 2.526 17.275 1.00 88.38 98 GLY A N 1
ATOM 755 C CA . GLY A 1 98 ? -5.493 1.568 16.330 1.00 88.38 98 GLY A CA 1
ATOM 756 C C . GLY A 1 98 ? -6.406 0.398 15.947 1.00 88.38 98 GLY A C 1
ATOM 757 O O . GLY A 1 98 ? -5.966 -0.469 15.193 1.00 88.38 98 GLY A O 1
ATOM 758 N N . ALA A 1 99 ? -7.635 0.325 16.470 1.00 90.12 99 ALA A N 1
ATOM 759 C CA . ALA A 1 99 ? -8.555 -0.776 16.182 1.00 90.12 99 ALA A CA 1
ATOM 760 C C . ALA A 1 99 ? -8.966 -0.781 14.704 1.00 90.12 99 ALA A C 1
ATOM 762 O O . ALA A 1 99 ? -9.164 0.285 14.125 1.00 90.12 99 ALA A O 1
ATOM 763 N N . LEU A 1 100 ? -9.134 -1.966 14.101 1.00 91.00 100 LEU A N 1
ATOM 764 C CA . LEU A 1 100 ? -9.582 -2.096 12.704 1.00 91.00 100 LEU A CA 1
ATOM 765 C C . LEU A 1 100 ? -10.921 -1.383 12.467 1.00 91.00 100 LEU A C 1
ATOM 767 O O . LEU A 1 100 ? -11.093 -0.742 11.431 1.00 91.00 100 LEU A O 1
ATOM 771 N N . SER A 1 101 ? -11.810 -1.415 13.465 1.00 92.12 101 SER A N 1
ATOM 772 C CA . SER A 1 101 ? -13.105 -0.733 13.446 1.00 92.12 101 SER A CA 1
ATOM 773 C C . SER A 1 101 ? -13.013 0.798 13.353 1.00 92.12 101 SER A C 1
ATOM 775 O O . SER A 1 101 ? -13.989 1.425 12.956 1.00 92.12 101 SER A O 1
ATOM 777 N N . ASN A 1 102 ? -11.850 1.410 13.623 1.00 93.00 102 ASN A N 1
ATOM 778 C CA . ASN A 1 102 ? -11.605 2.856 13.491 1.00 93.00 102 ASN A CA 1
ATOM 779 C C . ASN A 1 102 ? -11.201 3.278 12.055 1.00 93.00 102 ASN A C 1
ATOM 781 O O . ASN A 1 102 ? -10.310 4.116 11.861 1.00 93.00 102 ASN A O 1
ATOM 785 N N . ASP A 1 103 ? -11.800 2.636 11.044 1.00 92.50 103 ASP A N 1
ATOM 786 C CA . ASP A 1 103 ? -11.415 2.715 9.622 1.00 92.50 103 ASP A CA 1
ATOM 787 C C . ASP A 1 103 ? -9.921 2.449 9.391 1.00 92.50 103 ASP A C 1
ATOM 789 O O . ASP A 1 103 ? -9.302 3.043 8.519 1.00 92.50 103 ASP A O 1
ATOM 793 N N . MET A 1 104 ? -9.323 1.568 10.200 1.00 91.06 104 MET A N 1
ATOM 794 C CA . MET A 1 104 ? -7.910 1.183 10.101 1.00 91.06 104 MET A CA 1
ATOM 795 C C . MET A 1 104 ? -7.712 -0.104 9.294 1.00 91.06 104 MET A C 1
ATOM 797 O O . MET A 1 104 ? -6.625 -0.673 9.299 1.00 91.06 104 MET A O 1
ATOM 801 N N . MET A 1 105 ? -8.747 -0.596 8.623 1.00 89.06 105 MET A N 1
ATOM 802 C CA . MET A 1 105 ? -8.669 -1.793 7.795 1.00 89.06 105 MET A CA 1
ATOM 803 C C . MET A 1 105 ? -7.777 -1.549 6.569 1.00 89.06 105 MET A C 1
ATOM 805 O O . MET A 1 105 ? -7.905 -0.510 5.929 1.00 89.06 105 MET A O 1
ATOM 809 N N . VAL A 1 106 ? -6.886 -2.487 6.230 1.00 82.19 106 VAL A N 1
ATOM 810 C CA . VAL A 1 106 ? -6.017 -2.394 5.032 1.00 82.19 106 VAL A CA 1
ATOM 811 C C . VAL A 1 106 ? -6.125 -3.572 4.070 1.00 82.19 106 VAL A C 1
ATOM 813 O O . VAL A 1 106 ? -5.689 -3.439 2.929 1.00 82.19 106 VAL A O 1
ATOM 816 N N . PHE A 1 107 ? -6.802 -4.650 4.490 1.00 86.06 107 PHE A N 1
ATOM 817 C CA . PHE A 1 107 ? -6.998 -5.890 3.731 1.00 86.06 107 PHE A CA 1
ATOM 818 C C . PHE A 1 107 ? -5.683 -6.557 3.308 1.00 86.06 107 PHE A C 1
ATOM 820 O O . PHE A 1 107 ? -4.589 -6.052 3.561 1.00 86.06 107 PHE A O 1
ATOM 827 N N . TYR A 1 108 ? -5.790 -7.727 2.684 1.00 83.25 108 TYR A N 1
ATOM 828 C CA . TYR A 1 108 ? -4.670 -8.315 1.959 1.00 83.25 108 TYR A CA 1
ATOM 829 C C . TYR A 1 108 ? -4.451 -7.596 0.626 1.00 83.25 108 TYR A C 1
ATOM 831 O O . TYR A 1 108 ? -5.361 -6.961 0.077 1.00 83.25 108 TYR A O 1
ATOM 839 N N . ALA A 1 109 ? -3.235 -7.724 0.097 1.00 83.00 109 ALA A N 1
ATOM 840 C CA . ALA A 1 109 ? -2.896 -7.221 -1.224 1.00 83.00 109 ALA A CA 1
ATOM 841 C C . ALA A 1 109 ? -3.852 -7.786 -2.305 1.00 83.00 109 ALA A C 1
ATOM 843 O O . ALA A 1 109 ? -4.441 -8.860 -2.126 1.00 83.00 109 ALA A O 1
ATOM 844 N N . PRO A 1 110 ? -4.040 -7.082 -3.438 1.00 85.94 110 PRO A N 1
ATOM 845 C CA . PRO A 1 110 ? -4.870 -7.566 -4.537 1.00 85.94 110 PRO A CA 1
ATOM 846 C C . PRO A 1 110 ? -4.470 -8.981 -4.987 1.00 85.94 110 PRO A C 1
ATOM 848 O O . PRO A 1 110 ? -3.298 -9.251 -5.254 1.00 85.94 110 PRO A O 1
ATOM 851 N N . ARG A 1 111 ? -5.454 -9.887 -5.092 1.00 84.00 111 ARG A N 1
ATOM 852 C CA . ARG A 1 111 ? -5.227 -11.312 -5.405 1.00 84.00 111 ARG A CA 1
ATOM 853 C C . ARG A 1 111 ? -4.537 -11.503 -6.752 1.00 84.00 111 ARG A C 1
ATOM 855 O O . ARG A 1 111 ? -3.801 -12.467 -6.927 1.00 84.00 111 ARG A O 1
ATOM 862 N N . GLU A 1 112 ? -4.747 -10.577 -7.684 1.00 84.12 112 GLU A N 1
ATOM 863 C CA . GLU A 1 112 ? -4.150 -10.607 -9.018 1.00 84.12 112 GLU A CA 1
ATOM 864 C C . GLU A 1 112 ? -2.621 -10.634 -8.972 1.00 84.12 112 GLU A C 1
ATOM 866 O O . GLU A 1 112 ? -2.010 -11.255 -9.833 1.00 84.12 112 GLU A O 1
ATOM 871 N N . ILE A 1 113 ? -2.005 -10.035 -7.946 1.00 80.38 113 ILE A N 1
ATOM 872 C CA . ILE A 1 113 ? -0.548 -10.058 -7.765 1.00 80.38 113 ILE A CA 1
ATOM 873 C C . ILE A 1 113 ? -0.057 -11.497 -7.602 1.00 80.38 113 ILE A C 1
ATOM 875 O O . ILE A 1 113 ? 0.913 -11.891 -8.243 1.00 80.38 113 ILE A O 1
ATOM 879 N N . HIS A 1 114 ? -0.753 -12.299 -6.795 1.00 78.50 114 HIS A N 1
ATOM 880 C CA . HIS A 1 114 ? -0.400 -13.697 -6.570 1.00 78.50 114 HIS A CA 1
ATOM 881 C C . HIS A 1 114 ? -0.840 -14.588 -7.738 1.00 78.50 114 HIS A C 1
ATOM 883 O O . HIS A 1 114 ? -0.040 -15.363 -8.255 1.00 78.50 114 HIS A O 1
ATOM 889 N N . THR A 1 115 ? -2.092 -14.460 -8.189 1.00 78.88 115 THR A N 1
ATOM 890 C CA . THR A 1 115 ? -2.651 -15.299 -9.263 1.00 78.88 115 THR A CA 1
ATOM 891 C C . THR A 1 115 ? -1.873 -15.161 -10.571 1.00 78.88 115 THR A C 1
ATOM 893 O O . THR A 1 115 ? -1.669 -16.151 -11.266 1.00 78.88 115 THR A O 1
ATOM 896 N N . GLU A 1 116 ? -1.415 -13.952 -10.900 1.00 80.12 116 GLU A N 1
ATOM 897 C CA . GLU A 1 116 ? -0.625 -13.698 -12.110 1.00 80.12 116 GLU A CA 1
ATOM 898 C C . GLU A 1 116 ? 0.885 -13.785 -11.880 1.00 80.12 116 GLU A C 1
ATOM 900 O O . GLU A 1 116 ? 1.653 -13.694 -12.845 1.00 80.12 116 GLU A O 1
ATOM 905 N N . GLN A 1 117 ? 1.315 -13.939 -10.622 1.00 73.94 117 GLN A N 1
ATOM 906 C CA . GLN A 1 117 ? 2.712 -13.797 -10.209 1.00 73.94 117 GLN A CA 1
ATOM 907 C C . GLN A 1 117 ? 3.292 -12.496 -10.777 1.00 73.94 117 GLN A C 1
ATOM 909 O O . GLN A 1 117 ? 4.229 -12.503 -11.579 1.00 73.94 117 GLN A O 1
ATOM 914 N N . ALA A 1 118 ? 2.623 -11.381 -10.471 1.00 72.81 118 ALA A N 1
ATOM 915 C CA . ALA A 1 118 ? 2.939 -10.088 -11.054 1.00 72.81 118 ALA A CA 1
ATOM 916 C C . ALA A 1 118 ? 4.359 -9.656 -10.669 1.00 72.81 118 ALA A C 1
ATOM 918 O O . ALA A 1 118 ? 4.760 -9.749 -9.507 1.00 72.81 118 ALA A O 1
ATOM 919 N N . THR A 1 119 ? 5.124 -9.169 -11.641 1.00 70.38 119 THR A N 1
ATOM 920 C CA . THR A 1 119 ? 6.481 -8.678 -11.402 1.00 70.38 119 THR A CA 1
ATOM 921 C C . THR A 1 119 ? 6.441 -7.271 -10.814 1.00 70.38 119 THR A C 1
ATOM 923 O O . THR A 1 119 ? 5.500 -6.505 -11.033 1.00 70.38 119 THR A O 1
ATOM 926 N N . VAL A 1 120 ? 7.509 -6.873 -10.119 1.00 72.56 120 VAL A N 1
ATOM 927 C CA . VAL A 1 120 ? 7.658 -5.489 -9.639 1.00 72.56 120 VAL A CA 1
ATOM 928 C C . VAL A 1 120 ? 7.549 -4.495 -10.802 1.00 72.56 120 VAL A C 1
ATOM 930 O O . VAL A 1 120 ? 6.899 -3.464 -10.663 1.00 72.56 120 VAL A O 1
ATOM 933 N N . MET A 1 121 ? 8.097 -4.827 -11.975 1.00 74.50 121 MET A N 1
ATOM 934 C CA . MET A 1 121 ? 7.983 -3.984 -13.168 1.00 74.50 121 MET A CA 1
ATOM 935 C C . MET A 1 121 ? 6.537 -3.813 -13.641 1.00 74.50 121 MET A C 1
ATOM 937 O O . MET A 1 121 ? 6.152 -2.711 -14.030 1.00 74.50 121 MET A O 1
ATOM 941 N N . GLU A 1 122 ? 5.721 -4.865 -13.577 1.00 80.50 122 GLU A N 1
ATOM 942 C CA . GLU A 1 122 ? 4.298 -4.791 -13.919 1.00 80.50 122 GLU A CA 1
ATOM 943 C C . GLU A 1 122 ? 3.534 -3.881 -12.950 1.00 80.50 122 GLU A C 1
ATOM 945 O O . GLU A 1 122 ? 2.714 -3.073 -13.393 1.00 80.50 122 GLU A O 1
ATOM 950 N N . LEU A 1 123 ? 3.860 -3.937 -11.653 1.00 80.88 123 LEU A N 1
ATOM 951 C CA . LEU A 1 123 ? 3.306 -3.021 -10.651 1.00 80.88 123 LEU A CA 1
ATOM 952 C C . LEU A 1 123 ? 3.724 -1.570 -10.928 1.00 80.88 123 LEU A C 1
ATOM 954 O O . LEU A 1 123 ? 2.882 -0.677 -10.913 1.00 80.88 123 LEU A O 1
ATOM 958 N N . LEU A 1 124 ? 4.999 -1.317 -11.243 1.00 80.00 124 LEU A N 1
ATOM 959 C CA . LEU A 1 124 ? 5.500 0.031 -11.547 1.00 80.00 124 LEU A CA 1
ATOM 960 C C . LEU A 1 124 ? 4.838 0.630 -12.796 1.00 80.00 124 LEU A C 1
ATOM 962 O O . LEU A 1 124 ? 4.455 1.800 -12.782 1.00 80.00 124 LEU A O 1
ATOM 966 N N . CYS A 1 125 ? 4.635 -0.175 -13.844 1.00 85.56 125 CYS A N 1
ATOM 967 C CA . CYS A 1 125 ? 3.920 0.250 -15.052 1.00 85.56 125 CYS A CA 1
ATOM 968 C C . CYS A 1 125 ? 2.444 0.582 -14.772 1.00 85.56 125 CYS A C 1
ATOM 970 O O . CYS A 1 125 ? 1.867 1.451 -15.434 1.00 85.56 125 CYS A O 1
ATOM 972 N N . ALA A 1 126 ? 1.839 -0.106 -13.799 1.00 90.06 126 ALA A N 1
ATOM 973 C CA . ALA A 1 126 ? 0.455 0.088 -13.386 1.00 90.06 126 ALA A CA 1
ATOM 974 C C . ALA A 1 126 ? 0.266 1.210 -12.342 1.00 90.06 126 ALA A C 1
ATOM 976 O O . ALA A 1 126 ? -0.853 1.687 -12.183 1.00 90.06 126 ALA A O 1
ATOM 977 N N . SER A 1 127 ? 1.325 1.675 -11.670 1.00 87.88 127 SER A N 1
ATOM 978 C CA . SER A 1 127 ? 1.253 2.673 -10.591 1.00 87.88 127 SER A CA 1
ATOM 979 C C . SER A 1 127 ? 1.045 4.114 -11.073 1.00 87.88 127 SER A C 1
ATOM 981 O O . SER A 1 127 ? 1.913 4.724 -11.706 1.00 87.88 127 SER A O 1
ATOM 983 N N . VAL A 1 128 ? -0.061 4.737 -10.655 1.00 86.44 128 VAL A N 1
ATOM 984 C CA . VAL A 1 128 ? -0.367 6.161 -10.923 1.00 86.44 128 VAL A CA 1
ATOM 985 C C . VAL A 1 128 ? 0.510 7.152 -10.143 1.00 86.44 128 VAL A C 1
ATOM 987 O O . VAL A 1 128 ? 0.636 8.307 -10.545 1.00 86.44 128 VAL A O 1
ATOM 990 N N . CYS A 1 129 ? 1.173 6.717 -9.069 1.00 83.38 129 CYS A N 1
ATOM 991 C CA . CYS A 1 129 ? 2.131 7.512 -8.299 1.00 83.38 129 CYS A CA 1
ATOM 992 C C . CYS A 1 129 ? 3.276 6.615 -7.814 1.00 83.38 129 CYS A C 1
ATOM 994 O O . CYS A 1 129 ? 3.029 5.494 -7.381 1.00 83.38 129 CYS A O 1
ATOM 996 N N . LEU A 1 130 ? 4.513 7.108 -7.890 1.00 73.31 130 LEU A N 1
ATOM 997 C CA . LEU A 1 130 ? 5.714 6.420 -7.419 1.00 73.31 130 LEU A CA 1
ATOM 998 C C . LEU A 1 130 ? 6.512 7.360 -6.519 1.00 73.31 130 LEU A C 1
ATOM 1000 O O . LEU A 1 130 ? 6.638 8.554 -6.800 1.00 73.31 130 LEU A O 1
ATOM 1004 N N . THR A 1 131 ? 7.024 6.809 -5.425 1.00 70.38 131 THR A N 1
ATOM 1005 C CA . THR A 1 131 ? 7.686 7.563 -4.350 1.00 70.38 131 THR A CA 1
ATOM 1006 C C . THR A 1 131 ? 9.195 7.392 -4.362 1.00 70.38 131 THR A C 1
ATOM 1008 O O . THR A 1 131 ? 9.909 8.209 -3.781 1.00 70.38 131 THR A O 1
ATOM 1011 N N . SER A 1 132 ? 9.687 6.374 -5.064 1.00 60.31 132 SER A N 1
ATOM 1012 C CA . SER A 1 132 ? 11.101 6.113 -5.262 1.00 60.31 132 SER A CA 1
ATOM 1013 C C . SER A 1 132 ? 11.419 5.807 -6.722 1.00 60.31 132 SER A C 1
ATOM 1015 O O . SER A 1 132 ? 10.595 5.281 -7.471 1.00 60.31 132 SER A O 1
ATOM 1017 N N . MET A 1 133 ? 12.639 6.169 -7.103 1.00 61.94 133 MET A N 1
ATOM 1018 C CA . MET A 1 133 ? 13.306 5.718 -8.311 1.00 61.94 133 MET A CA 1
ATOM 1019 C C . MET A 1 133 ? 14.155 4.496 -7.960 1.00 61.94 133 MET A C 1
ATOM 1021 O O . MET A 1 133 ? 14.912 4.527 -6.989 1.00 61.94 133 MET A O 1
ATOM 1025 N N . ILE A 1 134 ? 14.062 3.438 -8.758 1.00 61.25 134 ILE A N 1
ATOM 1026 C CA . ILE A 1 134 ? 14.831 2.206 -8.587 1.00 61.25 134 ILE A CA 1
ATOM 1027 C C . ILE A 1 134 ? 15.907 2.151 -9.673 1.00 61.25 134 ILE A C 1
ATOM 1029 O O . ILE A 1 134 ? 15.609 2.152 -10.867 1.00 61.25 134 ILE A O 1
ATOM 1033 N N . CYS A 1 135 ? 17.168 2.098 -9.253 1.00 55.50 135 CYS A N 1
ATOM 1034 C CA . CYS A 1 135 ? 18.318 1.981 -10.136 1.00 55.50 135 CYS A CA 1
ATOM 1035 C C . CYS A 1 135 ? 19.002 0.627 -9.931 1.00 55.50 135 CYS A C 1
ATOM 1037 O O . CYS A 1 135 ? 19.473 0.320 -8.835 1.00 55.50 135 CYS A O 1
ATOM 1039 N N . PHE A 1 136 ? 19.079 -0.169 -10.993 1.00 58.06 136 PHE A N 1
ATOM 1040 C CA . PHE A 1 136 ? 19.869 -1.393 -11.034 1.00 58.06 136 PHE A CA 1
ATOM 1041 C C . PHE A 1 136 ? 21.181 -1.103 -11.755 1.00 58.06 136 PHE A C 1
ATOM 1043 O O . PHE A 1 136 ? 21.190 -0.892 -12.964 1.00 58.06 136 PHE A O 1
ATOM 1050 N N . SER A 1 137 ? 22.299 -1.091 -11.033 1.00 57.03 137 SER A N 1
ATOM 1051 C CA . SER A 1 137 ? 23.622 -0.996 -11.652 1.00 57.03 137 SER A CA 1
ATOM 1052 C C . SER A 1 137 ? 24.183 -2.398 -11.831 1.00 57.03 137 SER A C 1
ATOM 1054 O O . SER A 1 137 ? 24.509 -3.049 -10.836 1.00 57.03 137 SER A O 1
ATOM 1056 N N . LEU A 1 138 ? 24.285 -2.847 -13.079 1.00 57.53 138 LEU A N 1
ATOM 1057 C CA . LEU A 1 138 ? 24.841 -4.135 -13.467 1.00 57.53 138 LEU A CA 1
ATOM 1058 C C . LEU A 1 138 ? 26.170 -3.920 -14.199 1.00 57.53 138 LEU A C 1
ATOM 1060 O O . LEU A 1 138 ? 26.260 -3.138 -15.145 1.00 57.53 138 LEU A O 1
ATOM 1064 N N . GLU A 1 139 ? 27.208 -4.628 -13.780 1.00 56.00 139 GLU A N 1
ATOM 1065 C CA . GLU A 1 139 ? 28.511 -4.626 -14.437 1.00 56.00 139 GLU A CA 1
ATOM 1066 C C . GLU A 1 139 ? 28.835 -6.034 -14.917 1.00 56.00 139 GLU A C 1
ATOM 1068 O O . GLU A 1 139 ? 28.817 -6.981 -14.132 1.00 56.00 139 GLU A O 1
ATOM 1073 N N . CYS A 1 140 ? 29.145 -6.164 -16.205 1.00 51.91 140 CYS A N 1
ATOM 1074 C CA . CYS A 1 140 ? 29.634 -7.403 -16.788 1.00 51.91 140 CYS A CA 1
ATOM 1075 C C . CYS A 1 140 ? 30.989 -7.126 -17.438 1.00 51.91 140 CYS A C 1
ATOM 1077 O O . CYS A 1 140 ? 31.066 -6.552 -18.529 1.00 51.91 140 CYS A O 1
ATOM 1079 N N . ARG A 1 141 ? 32.075 -7.516 -16.758 1.00 50.91 141 ARG A N 1
ATOM 1080 C CA . ARG A 1 141 ? 33.413 -7.445 -17.356 1.00 50.91 141 ARG A CA 1
ATOM 1081 C C . ARG A 1 141 ? 33.631 -8.662 -18.260 1.00 50.91 141 ARG A C 1
ATOM 1083 O O . ARG A 1 141 ? 33.228 -9.755 -17.886 1.00 50.91 141 ARG A O 1
ATOM 1090 N N . TYR A 1 142 ? 34.271 -8.478 -19.417 1.00 42.72 142 TYR A N 1
ATOM 1091 C CA . TYR A 1 142 ? 34.733 -9.538 -20.323 1.00 42.72 142 TYR A CA 1
ATOM 1092 C C . TYR A 1 142 ? 36.218 -9.313 -20.618 1.00 42.72 142 TYR A C 1
ATOM 1094 O O . TYR A 1 142 ? 36.610 -8.192 -20.931 1.00 42.72 142 TYR A O 1
ATOM 1102 N N . GLY A 1 143 ? 37.031 -10.369 -20.548 1.00 41.44 143 GLY A N 1
ATOM 1103 C CA . GLY A 1 143 ? 38.447 -10.333 -20.921 1.00 41.44 143 GLY A CA 1
ATOM 1104 C C . GLY A 1 143 ? 38.891 -11.670 -21.512 1.00 41.44 143 GLY A C 1
ATOM 1105 O O . GLY A 1 143 ? 38.508 -12.726 -21.006 1.00 41.44 143 GLY A O 1
ATOM 1106 N N . ASN A 1 144 ? 39.677 -11.633 -22.593 1.00 40.31 144 ASN A N 1
ATOM 1107 C CA . ASN A 1 144 ? 40.211 -12.833 -23.236 1.00 40.31 144 ASN A CA 1
ATOM 1108 C C . ASN A 1 144 ? 41.332 -13.419 -22.359 1.00 40.31 144 ASN A C 1
ATOM 1110 O O . ASN A 1 144 ? 42.443 -12.896 -22.325 1.00 40.31 144 ASN A O 1
ATOM 1114 N N . MET A 1 145 ? 41.035 -14.473 -21.595 1.00 41.84 145 MET A N 1
ATOM 1115 C CA . MET A 1 145 ? 41.974 -15.020 -20.602 1.00 41.84 145 MET A CA 1
ATOM 1116 C C . MET A 1 145 ? 43.119 -15.842 -21.210 1.00 41.84 145 MET A C 1
ATOM 1118 O O . MET A 1 145 ? 44.073 -16.151 -20.503 1.00 41.84 145 MET A O 1
ATOM 1122 N N . LEU A 1 146 ? 43.038 -16.192 -22.498 1.00 40.41 146 LEU A N 1
ATOM 1123 C CA . LEU A 1 146 ? 44.071 -16.976 -23.184 1.00 40.41 146 LEU A CA 1
ATOM 1124 C C . LEU A 1 146 ? 45.328 -16.156 -23.517 1.00 40.41 146 LEU A C 1
ATOM 1126 O O . LEU A 1 146 ? 46.411 -16.728 -23.566 1.00 40.41 146 LEU A O 1
ATOM 1130 N N . ASP A 1 147 ? 45.196 -14.833 -23.663 1.00 36.75 147 ASP A N 1
ATOM 1131 C CA . ASP A 1 147 ? 46.310 -13.913 -23.948 1.00 36.75 147 ASP A CA 1
ATOM 1132 C C . ASP A 1 147 ? 46.820 -13.181 -22.686 1.00 36.75 147 ASP A C 1
ATOM 1134 O O . ASP A 1 147 ? 47.724 -12.346 -22.756 1.00 36.75 147 ASP A O 1
ATOM 1138 N N . ALA A 1 148 ? 46.241 -13.465 -21.512 1.00 40.84 148 ALA A N 1
ATOM 1139 C CA . ALA A 1 148 ? 46.655 -12.869 -20.246 1.00 40.84 148 ALA A CA 1
ATOM 1140 C C . ALA A 1 148 ? 47.899 -13.576 -19.685 1.00 40.84 148 ALA A C 1
ATOM 1142 O O . ALA A 1 148 ? 48.016 -14.801 -19.733 1.00 40.84 148 ALA A O 1
ATOM 1143 N N . ALA A 1 149 ? 48.822 -12.809 -19.100 1.00 41.34 149 ALA A N 1
ATOM 1144 C CA . ALA A 1 149 ? 49.985 -13.383 -18.436 1.00 41.34 149 ALA A CA 1
ATOM 1145 C C . ALA A 1 149 ? 49.542 -14.328 -17.303 1.00 41.34 149 ALA A C 1
ATOM 1147 O O . ALA A 1 149 ? 48.749 -13.955 -16.431 1.00 41.34 149 ALA A O 1
ATOM 1148 N N . ALA A 1 150 ? 50.056 -15.561 -17.318 1.00 34.25 150 ALA A N 1
ATOM 1149 C CA . ALA A 1 150 ? 49.728 -16.574 -16.321 1.00 34.25 150 ALA A CA 1
ATOM 1150 C C . ALA A 1 150 ? 49.972 -16.039 -14.898 1.00 34.25 150 ALA A C 1
ATOM 1152 O O . ALA A 1 150 ? 51.004 -15.429 -14.623 1.00 34.25 150 ALA A O 1
ATOM 1153 N N . HIS A 1 151 ? 49.004 -16.253 -14.000 1.00 33.22 151 HIS A N 1
ATOM 1154 C CA . HIS A 1 151 ? 48.997 -15.750 -12.614 1.00 33.22 151 HIS A CA 1
ATOM 1155 C C . HIS A 1 151 ? 48.975 -14.220 -12.445 1.00 33.22 151 HIS A C 1
ATOM 1157 O O . HIS A 1 151 ? 48.998 -13.735 -11.316 1.00 33.22 151 HIS A O 1
ATOM 1163 N N . MET A 1 152 ? 48.847 -13.461 -13.536 1.00 36.25 152 MET A N 1
ATOM 1164 C CA . MET A 1 152 ? 48.654 -12.011 -13.529 1.00 36.25 152 MET A CA 1
ATOM 1165 C C . MET A 1 152 ? 47.413 -11.638 -14.353 1.00 36.25 152 MET A C 1
ATOM 1167 O O . MET A 1 152 ? 47.534 -10.999 -15.402 1.00 36.25 152 MET A O 1
ATOM 1171 N N . PRO A 1 153 ? 46.201 -12.037 -13.916 1.00 39.78 153 PRO A N 1
ATOM 1172 C CA . PRO A 1 153 ? 44.984 -11.622 -14.596 1.00 39.78 153 PRO A CA 1
ATOM 1173 C C . PRO A 1 153 ? 44.862 -10.096 -14.498 1.00 39.78 153 PRO A C 1
ATOM 1175 O O . PRO A 1 153 ? 44.625 -9.550 -13.422 1.00 39.78 153 PRO A O 1
ATOM 1178 N N . GLY A 1 154 ? 45.036 -9.403 -15.627 1.00 41.56 154 GLY A N 1
ATOM 1179 C CA . GLY A 1 154 ? 44.965 -7.939 -15.691 1.00 41.56 154 GLY A CA 1
ATOM 1180 C C . GLY A 1 154 ? 43.572 -7.379 -15.386 1.00 41.56 154 GLY A C 1
ATOM 1181 O O . GLY A 1 154 ? 43.430 -6.186 -15.138 1.00 41.56 154 GLY A O 1
ATOM 1182 N N . GLN A 1 155 ? 42.542 -8.231 -15.399 1.00 42.62 155 GLN A N 1
ATOM 1183 C CA . GLN A 1 155 ? 41.151 -7.876 -15.129 1.00 42.62 155 GLN A CA 1
ATOM 1184 C C . GLN A 1 155 ? 40.438 -9.038 -14.420 1.00 42.62 155 GLN A C 1
ATOM 1186 O O . GLN A 1 155 ? 40.676 -10.205 -14.733 1.00 42.62 155 GLN A O 1
ATOM 1191 N N . ARG A 1 156 ? 39.543 -8.730 -13.470 1.00 44.56 156 ARG A N 1
ATOM 1192 C CA . ARG A 1 156 ? 38.620 -9.718 -12.886 1.00 44.56 156 ARG A CA 1
ATOM 1193 C C . ARG A 1 156 ? 37.374 -9.815 -13.759 1.00 44.56 156 ARG A C 1
ATOM 1195 O O . ARG A 1 156 ? 36.789 -8.788 -14.094 1.00 44.56 156 ARG A O 1
ATOM 1202 N N . VAL A 1 157 ? 36.959 -11.035 -14.082 1.00 49.25 157 VAL A N 1
ATOM 1203 C CA . VAL A 1 157 ? 35.755 -11.304 -14.873 1.00 49.25 157 VAL A CA 1
ATOM 1204 C C . VAL A 1 157 ? 34.665 -11.772 -13.917 1.00 49.25 157 VAL A C 1
ATOM 1206 O O . VAL A 1 157 ? 34.864 -12.768 -13.241 1.00 49.25 157 VAL A O 1
ATOM 1209 N N . ALA A 1 158 ? 33.581 -11.009 -13.784 1.00 45.56 158 ALA A N 1
ATOM 1210 C CA . ALA A 1 158 ? 32.417 -11.339 -12.962 1.00 45.56 158 ALA A CA 1
ATOM 1211 C C . ALA A 1 158 ? 31.227 -10.468 -13.395 1.00 45.56 158 ALA A C 1
ATOM 1213 O O . ALA A 1 158 ? 31.426 -9.311 -13.778 1.00 45.56 158 ALA A O 1
ATOM 1214 N N . ALA A 1 159 ? 30.008 -11.004 -13.295 1.00 48.91 159 ALA A N 1
ATOM 1215 C CA . ALA A 1 159 ? 28.788 -10.202 -13.312 1.00 48.91 159 ALA A CA 1
ATOM 1216 C C . ALA A 1 159 ? 28.504 -9.699 -11.887 1.00 48.91 159 ALA A C 1
ATOM 1218 O O . ALA A 1 159 ? 28.567 -10.477 -10.934 1.00 48.91 159 ALA A O 1
ATOM 1219 N N . ARG A 1 160 ? 28.245 -8.399 -11.727 1.00 57.28 160 ARG A N 1
ATOM 1220 C CA . ARG A 1 160 ? 27.957 -7.746 -10.438 1.00 57.28 160 ARG A CA 1
ATOM 1221 C C . ARG A 1 160 ? 26.701 -6.899 -10.550 1.00 57.28 160 ARG A C 1
ATOM 1223 O O . ARG A 1 160 ? 26.478 -6.289 -11.591 1.00 57.28 160 ARG A O 1
ATOM 1230 N N . GLY A 1 161 ? 25.920 -6.821 -9.474 1.00 50.09 161 GLY A N 1
ATOM 1231 C CA . GLY A 1 161 ? 24.691 -6.034 -9.437 1.00 50.09 161 GLY A CA 1
ATOM 1232 C C . GLY A 1 161 ? 24.387 -5.440 -8.068 1.00 50.09 161 GLY A C 1
ATOM 1233 O O . GLY A 1 161 ? 24.489 -6.139 -7.062 1.00 50.09 161 GLY A O 1
ATOM 1234 N N . ASN A 1 162 ? 23.975 -4.172 -8.041 1.00 55.53 162 ASN A N 1
ATOM 1235 C CA . ASN A 1 162 ? 23.318 -3.543 -6.892 1.00 55.53 162 ASN A CA 1
ATOM 1236 C C . ASN A 1 162 ? 21.950 -3.015 -7.328 1.00 55.53 162 ASN A C 1
ATOM 1238 O O . ASN A 1 162 ? 21.830 -2.436 -8.411 1.00 55.53 162 ASN A O 1
ATOM 1242 N N . ALA A 1 163 ? 20.948 -3.186 -6.468 1.00 53.31 163 ALA A N 1
ATOM 1243 C CA . ALA A 1 163 ? 19.670 -2.500 -6.582 1.00 53.31 163 ALA A CA 1
ATOM 1244 C C . ALA A 1 163 ? 19.643 -1.367 -5.551 1.00 53.31 163 ALA A C 1
ATOM 1246 O O . ALA A 1 163 ? 19.665 -1.624 -4.345 1.00 53.31 163 ALA A O 1
ATOM 1247 N N . THR A 1 164 ? 19.607 -0.124 -6.026 1.00 54.53 164 THR A N 1
ATOM 1248 C CA . THR A 1 164 ? 19.585 1.073 -5.181 1.00 54.53 164 THR A CA 1
ATOM 1249 C C . THR A 1 164 ? 18.277 1.819 -5.399 1.00 54.53 164 THR A C 1
ATOM 1251 O O . THR A 1 164 ? 17.924 2.152 -6.530 1.00 54.53 164 THR A O 1
ATOM 1254 N N . SER A 1 165 ? 17.558 2.105 -4.316 1.00 52.97 165 SER A N 1
ATOM 1255 C CA . SER A 1 165 ? 16.330 2.905 -4.351 1.00 52.97 165 SER A CA 1
ATOM 1256 C C . SER A 1 165 ? 16.607 4.313 -3.832 1.00 52.97 165 SER A C 1
ATOM 1258 O O . SER A 1 165 ? 17.098 4.478 -2.716 1.00 52.97 165 SER A O 1
ATOM 1260 N N . PHE A 1 166 ? 16.250 5.328 -4.614 1.00 63.53 166 PHE A N 1
ATOM 1261 C CA . PHE A 1 166 ? 16.346 6.736 -4.238 1.00 63.53 166 PHE A CA 1
ATOM 1262 C C . PHE A 1 166 ? 14.946 7.319 -4.048 1.00 63.53 166 PHE A C 1
ATOM 1264 O O . PHE A 1 166 ? 14.077 7.063 -4.883 1.00 63.53 166 PHE A O 1
ATOM 1271 N N . PRO A 1 167 ? 14.685 8.118 -3.002 1.00 63.25 167 PRO A N 1
ATOM 1272 C CA . PRO A 1 167 ? 13.418 8.832 -2.904 1.00 63.25 167 PRO A CA 1
ATOM 1273 C C . PRO A 1 167 ? 13.267 9.787 -4.095 1.00 63.25 167 PRO A C 1
ATOM 1275 O O . PRO A 1 167 ? 14.208 10.491 -4.466 1.00 63.25 167 PRO A O 1
ATOM 1278 N N . MET A 1 168 ? 12.077 9.819 -4.697 1.00 69.69 168 MET A N 1
ATOM 1279 C CA . MET A 1 168 ? 11.764 10.792 -5.742 1.00 69.69 168 MET A CA 1
ATOM 1280 C C . MET A 1 168 ? 11.847 12.214 -5.171 1.00 69.69 168 MET A C 1
ATOM 1282 O O . MET A 1 168 ? 11.485 12.425 -4.007 1.00 69.69 168 MET A O 1
ATOM 1286 N N . PRO A 1 169 ? 12.247 13.223 -5.972 1.00 72.88 169 PRO A N 1
ATOM 1287 C CA . PRO A 1 169 ? 12.207 14.610 -5.535 1.00 72.88 169 PRO A CA 1
ATOM 1288 C C . PRO A 1 169 ? 10.813 14.965 -5.017 1.00 72.88 169 PRO A C 1
ATOM 1290 O O . PRO A 1 169 ? 9.821 14.829 -5.736 1.00 72.88 169 PRO A O 1
ATOM 1293 N N . TRP A 1 170 ? 10.741 15.454 -3.779 1.00 68.88 170 TRP A N 1
ATOM 1294 C CA . TRP A 1 170 ? 9.481 15.762 -3.092 1.00 68.88 170 TRP A CA 1
ATOM 1295 C C . TRP A 1 170 ? 8.525 16.620 -3.935 1.00 68.88 170 TRP A C 1
ATOM 1297 O O . TRP A 1 170 ? 7.319 16.380 -3.979 1.00 68.88 170 TRP A O 1
ATOM 1307 N N . ARG A 1 171 ? 9.077 17.581 -4.685 1.00 70.12 171 ARG A N 1
ATOM 1308 C CA . ARG A 1 171 ? 8.315 18.439 -5.598 1.00 70.12 171 ARG A CA 1
ATOM 1309 C C . ARG A 1 171 ? 7.546 17.640 -6.654 1.00 70.12 171 ARG A C 1
ATOM 1311 O O . ARG A 1 171 ? 6.391 17.961 -6.915 1.00 70.12 171 ARG A O 1
ATOM 1318 N N . ASN A 1 172 ? 8.159 16.601 -7.222 1.00 74.12 172 ASN A N 1
ATOM 1319 C CA . ASN A 1 172 ? 7.555 15.762 -8.260 1.00 74.12 172 ASN A CA 1
ATOM 1320 C C . ASN A 1 172 ? 6.420 14.909 -7.685 1.00 74.12 172 ASN A C 1
ATOM 1322 O O . ASN A 1 172 ? 5.368 14.787 -8.307 1.00 74.12 172 ASN A O 1
ATOM 1326 N N . ILE A 1 173 ? 6.599 14.389 -6.465 1.00 76.12 173 ILE A N 1
ATOM 1327 C CA . ILE A 1 173 ? 5.539 13.676 -5.743 1.00 76.12 173 ILE A CA 1
ATOM 1328 C C . ILE A 1 173 ? 4.338 14.608 -5.541 1.00 76.12 173 ILE A C 1
ATOM 1330 O O . ILE A 1 173 ? 3.224 14.270 -5.936 1.00 76.12 173 ILE A O 1
ATOM 1334 N N . LEU A 1 174 ? 4.561 15.815 -5.009 1.00 77.75 174 LEU A N 1
ATOM 1335 C CA . LEU A 1 174 ? 3.493 16.798 -4.803 1.00 77.75 174 LEU A CA 1
ATOM 1336 C C . LEU A 1 174 ? 2.799 17.220 -6.105 1.00 77.75 174 LEU A C 1
ATOM 1338 O O . LEU A 1 174 ? 1.583 17.402 -6.112 1.00 77.75 174 LEU A O 1
ATOM 1342 N N . LEU A 1 175 ? 3.541 17.360 -7.207 1.00 78.50 175 LEU A N 1
ATOM 1343 C CA . LEU A 1 175 ? 2.979 17.642 -8.531 1.00 78.50 175 LEU A CA 1
ATOM 1344 C C . LEU A 1 175 ? 2.027 16.527 -8.982 1.00 78.50 175 LEU A C 1
ATOM 1346 O O . LEU A 1 175 ? 0.905 16.826 -9.387 1.00 78.50 175 LEU A O 1
ATOM 1350 N N . HIS A 1 176 ? 2.420 15.256 -8.849 1.00 78.75 176 HIS A N 1
ATOM 1351 C CA . HIS A 1 176 ? 1.534 14.132 -9.167 1.00 78.75 176 HIS A CA 1
ATOM 1352 C C . HIS A 1 176 ? 0.268 14.140 -8.305 1.00 78.75 176 HIS A C 1
ATOM 1354 O O . HIS A 1 176 ? -0.827 13.942 -8.826 1.00 78.75 176 HIS A O 1
ATOM 1360 N N . LEU A 1 177 ? 0.393 14.425 -7.007 1.00 80.69 177 LEU A N 1
ATOM 1361 C CA . LEU A 1 177 ? -0.766 14.492 -6.114 1.00 80.69 177 LEU A CA 1
ATOM 1362 C C . LEU A 1 177 ? -1.708 15.639 -6.464 1.00 80.69 177 LEU A C 1
ATOM 1364 O O . LEU A 1 177 ? -2.918 15.434 -6.470 1.00 80.69 177 LEU A O 1
ATOM 1368 N N . LYS A 1 178 ? -1.174 16.814 -6.818 1.00 81.81 178 LYS A N 1
ATOM 1369 C CA . LYS A 1 178 ? -1.983 17.946 -7.288 1.00 81.81 178 LYS A CA 1
ATOM 1370 C C . LYS A 1 178 ? -2.762 17.607 -8.557 1.00 81.81 178 LYS A C 1
ATOM 1372 O O . LYS A 1 178 ? -3.930 17.969 -8.652 1.00 81.81 178 LYS A O 1
ATOM 1377 N N . VAL A 1 179 ? -2.137 16.914 -9.513 1.00 83.25 179 VAL A N 1
ATOM 1378 C CA . VAL A 1 179 ? -2.821 16.467 -10.736 1.00 83.25 179 VAL A CA 1
ATOM 1379 C C . VAL A 1 179 ? -3.955 15.509 -10.384 1.00 83.25 179 VAL A C 1
ATOM 1381 O O . VAL A 1 179 ? -5.071 15.708 -10.848 1.00 83.25 179 VAL A O 1
ATOM 1384 N N . LEU A 1 180 ? -3.713 14.520 -9.521 1.00 83.19 180 LEU A N 1
ATOM 1385 C CA . LEU A 1 180 ? -4.744 13.559 -9.116 1.00 83.19 180 LEU A CA 1
ATOM 1386 C C . LEU A 1 180 ? -5.905 14.214 -8.348 1.00 83.19 180 LEU A C 1
ATOM 1388 O O . LEU A 1 180 ? -7.058 13.867 -8.595 1.00 83.19 180 LEU A O 1
ATOM 1392 N N . ASP A 1 181 ? -5.623 15.189 -7.481 1.00 82.62 181 ASP A N 1
ATOM 1393 C CA . ASP A 1 181 ? -6.653 15.996 -6.809 1.00 82.62 181 ASP A CA 1
ATOM 1394 C C . ASP A 1 181 ? -7.477 16.816 -7.814 1.00 82.62 181 ASP A C 1
ATOM 1396 O O . ASP A 1 181 ? -8.701 16.897 -7.706 1.00 82.62 181 ASP A O 1
ATOM 1400 N N . ALA A 1 182 ? -6.824 17.426 -8.808 1.00 83.06 182 ALA A N 1
ATOM 1401 C CA . ALA A 1 182 ? -7.509 18.185 -9.851 1.00 83.06 182 ALA A CA 1
ATOM 1402 C C . ALA A 1 182 ? -8.389 17.277 -10.723 1.00 83.06 182 ALA A C 1
ATOM 1404 O O . ALA A 1 182 ? -9.507 17.657 -11.061 1.00 83.06 182 ALA A O 1
ATOM 1405 N N . VAL A 1 183 ? -7.927 16.064 -11.039 1.00 83.75 183 VAL A N 1
ATOM 1406 C CA . VAL A 1 183 ? -8.707 15.037 -11.748 1.00 83.75 183 VAL A CA 1
ATOM 1407 C C . VAL A 1 183 ? -9.951 14.670 -10.948 1.00 83.75 183 VAL A C 1
ATOM 1409 O O . VAL A 1 183 ? -11.063 14.762 -11.460 1.00 83.75 183 VAL A O 1
ATOM 1412 N N . GLU A 1 184 ? -9.803 14.352 -9.661 1.00 79.00 184 GLU A N 1
ATOM 1413 C CA . GLU A 1 184 ? -10.933 14.021 -8.783 1.00 79.00 184 GLU A CA 1
ATOM 1414 C C . GLU A 1 184 ? -11.989 15.140 -8.730 1.00 79.00 184 GLU A C 1
ATOM 1416 O O . GLU A 1 184 ? -13.186 14.862 -8.736 1.00 79.00 184 GLU A O 1
ATOM 1421 N N . ARG A 1 185 ? -11.553 16.406 -8.764 1.00 80.94 185 ARG A N 1
ATOM 1422 C CA . ARG A 1 185 ? -12.428 17.592 -8.811 1.00 80.94 185 ARG A CA 1
ATOM 1423 C C . ARG A 1 185 ? -12.992 17.912 -10.201 1.00 80.94 185 ARG A C 1
ATOM 1425 O O . ARG A 1 185 ? -13.698 18.908 -10.340 1.00 80.94 185 ARG A O 1
ATOM 1432 N N . GLY A 1 186 ? -12.662 17.130 -11.230 1.00 79.44 186 GLY A N 1
ATOM 1433 C CA . GLY A 1 186 ? -13.061 17.382 -12.619 1.00 79.44 186 GLY A CA 1
ATOM 1434 C C . GLY A 1 186 ? -12.374 18.595 -13.259 1.00 79.44 186 GLY A C 1
ATOM 1435 O O . GLY A 1 186 ? -12.870 19.143 -14.237 1.00 79.44 186 GLY A O 1
ATOM 1436 N N . GLN A 1 187 ? -11.250 19.043 -12.696 1.00 83.06 187 GLN A N 1
ATOM 1437 C CA . GLN A 1 187 ? -10.482 20.219 -13.126 1.00 83.06 187 GLN A CA 1
ATOM 1438 C C . GLN A 1 187 ? -9.303 19.867 -14.048 1.00 83.06 187 GLN A C 1
ATOM 1440 O O . GLN A 1 187 ? -8.710 20.762 -14.646 1.00 83.06 187 GLN A O 1
ATOM 1445 N N . ALA A 1 188 ? -8.943 18.586 -14.159 1.00 84.00 188 ALA A N 1
ATOM 1446 C CA . ALA A 1 188 ? -7.864 18.102 -15.015 1.00 84.00 188 ALA A CA 1
ATOM 1447 C C . ALA A 1 188 ? -8.224 16.757 -15.663 1.00 84.00 188 ALA A C 1
ATOM 1449 O O . ALA A 1 188 ? -9.078 16.024 -15.167 1.00 84.00 188 ALA A O 1
ATOM 1450 N N . ALA A 1 189 ? -7.554 16.430 -16.769 1.00 82.88 189 ALA A N 1
ATOM 1451 C CA . ALA A 1 189 ? -7.681 15.129 -17.417 1.00 82.88 189 ALA A CA 1
ATOM 1452 C C . ALA A 1 189 ? -6.931 14.045 -16.630 1.00 82.88 189 ALA A C 1
ATOM 1454 O O . ALA A 1 189 ? -5.857 14.301 -16.080 1.00 82.88 189 ALA A O 1
ATOM 1455 N N . ALA A 1 190 ? -7.491 12.834 -16.598 1.00 83.12 190 ALA A N 1
ATOM 1456 C CA . ALA A 1 190 ? -6.877 11.690 -15.936 1.00 83.12 190 ALA A CA 1
ATOM 1457 C C . ALA A 1 190 ? -5.476 11.386 -16.514 1.00 83.12 190 ALA A C 1
ATOM 1459 O O . ALA A 1 190 ? -5.249 11.594 -17.711 1.00 83.12 190 ALA A O 1
ATOM 1460 N N . PRO A 1 191 ? -4.528 10.893 -15.693 1.00 83.94 191 PRO A N 1
ATOM 1461 C CA . PRO A 1 191 ? -3.192 10.568 -16.177 1.00 83.94 191 PRO A CA 1
ATOM 1462 C C . PRO A 1 191 ? -3.245 9.462 -17.237 1.00 83.94 191 PRO A C 1
ATOM 1464 O O . PRO A 1 191 ? -4.044 8.528 -17.150 1.00 83.94 191 PRO A O 1
ATOM 1467 N N . LEU A 1 192 ? -2.363 9.552 -18.231 1.00 87.25 192 LEU A N 1
ATOM 1468 C CA . LEU A 1 192 ? -2.233 8.524 -19.258 1.00 87.25 192 LEU A CA 1
ATOM 1469 C C . LEU A 1 192 ? -1.555 7.286 -18.664 1.00 87.25 192 LEU A C 1
ATOM 1471 O O . LEU A 1 192 ? -0.430 7.362 -18.179 1.00 87.25 192 LEU A O 1
ATOM 1475 N N . MET A 1 193 ? -2.235 6.143 -18.735 1.00 90.25 193 MET A N 1
ATOM 1476 C CA . MET A 1 193 ? -1.767 4.865 -18.194 1.00 90.25 193 MET A CA 1
ATOM 1477 C C . MET A 1 193 ? -1.857 3.764 -19.262 1.00 90.25 193 MET A C 1
ATOM 1479 O O . MET A 1 193 ? -2.748 3.841 -20.109 1.00 90.25 193 MET A O 1
ATOM 1483 N N . PRO A 1 194 ? -0.993 2.730 -19.245 1.00 88.56 194 PRO A N 1
ATOM 1484 C CA . PRO A 1 194 ? 0.154 2.538 -18.347 1.00 88.56 194 PRO A CA 1
ATOM 1485 C C . PRO A 1 194 ? 1.299 3.529 -18.611 1.00 88.56 194 PRO A C 1
ATOM 1487 O O . PRO A 1 194 ? 1.304 4.225 -19.632 1.00 88.56 194 PRO A O 1
ATOM 1490 N N . ARG A 1 195 ? 2.269 3.592 -17.689 1.00 85.00 195 ARG A N 1
ATOM 1491 C CA . ARG A 1 195 ? 3.514 4.351 -17.903 1.00 85.00 195 ARG A CA 1
ATOM 1492 C C . ARG A 1 195 ? 4.336 3.693 -19.003 1.00 85.00 195 ARG A C 1
ATOM 1494 O O . ARG A 1 195 ? 4.485 2.474 -19.011 1.00 85.00 195 ARG A O 1
ATOM 1501 N N . LEU A 1 196 ? 4.866 4.504 -19.913 1.00 84.25 196 LEU A N 1
ATOM 1502 C CA . LEU A 1 196 ? 5.606 4.043 -21.087 1.00 84.25 196 LEU A CA 1
ATOM 1503 C C . LEU A 1 196 ? 6.869 4.871 -21.303 1.00 84.25 196 LEU A C 1
ATOM 1505 O O . LEU A 1 196 ? 6.919 6.046 -20.940 1.00 84.25 196 LEU A O 1
ATOM 1509 N N . GLY A 1 197 ? 7.846 4.284 -21.990 1.00 80.31 197 GLY A N 1
ATOM 1510 C CA . GLY A 1 197 ? 8.955 5.019 -22.588 1.00 80.31 197 GLY A CA 1
ATOM 1511 C C . GLY A 1 197 ? 9.718 5.912 -21.598 1.00 80.31 197 GLY A C 1
ATOM 1512 O O . GLY A 1 197 ? 10.091 5.433 -20.523 1.00 80.31 197 GLY A O 1
ATOM 1513 N N . PRO A 1 198 ? 9.947 7.204 -21.920 1.00 75.62 198 PRO A N 1
ATOM 1514 C CA . PRO A 1 198 ? 10.683 8.122 -21.050 1.00 75.62 198 PRO A CA 1
ATOM 1515 C C . PRO A 1 198 ? 10.098 8.226 -19.639 1.00 75.62 198 PRO A C 1
ATOM 1517 O O . PRO A 1 198 ? 10.857 8.203 -18.674 1.00 75.62 198 PRO A O 1
ATOM 1520 N N . GLU A 1 199 ? 8.763 8.232 -19.517 1.00 78.12 199 GLU A N 1
ATOM 1521 C CA . GLU A 1 199 ? 8.074 8.301 -18.223 1.00 78.12 199 GLU A CA 1
ATOM 1522 C C . GLU A 1 199 ? 8.423 7.103 -17.340 1.00 78.12 199 GLU A C 1
ATOM 1524 O O . GLU A 1 199 ? 8.540 7.260 -16.135 1.00 78.12 199 GLU A O 1
ATOM 1529 N N . LEU A 1 200 ? 8.585 5.906 -17.916 1.00 77.38 200 LEU A N 1
ATOM 1530 C CA . LEU A 1 200 ? 8.998 4.715 -17.172 1.00 77.38 200 LEU A CA 1
ATOM 1531 C C . LEU A 1 200 ? 10.489 4.781 -16.802 1.00 77.38 200 LEU A C 1
ATOM 1533 O O . LEU A 1 200 ? 10.860 4.423 -15.683 1.00 77.38 200 LEU A O 1
ATOM 1537 N N . SER A 1 201 ? 11.326 5.294 -17.710 1.00 74.38 201 SER A N 1
ATOM 1538 C CA . SER A 1 201 ? 12.775 5.437 -17.503 1.00 74.38 201 SER A CA 1
ATOM 1539 C C . SER A 1 201 ? 13.157 6.462 -16.425 1.00 74.38 201 SER A C 1
ATOM 1541 O O . SER A 1 201 ? 14.270 6.421 -15.902 1.00 74.38 201 SER A O 1
ATOM 1543 N N . ASP A 1 202 ? 12.250 7.373 -16.068 1.00 74.62 202 ASP A N 1
ATOM 1544 C CA . ASP A 1 202 ? 12.448 8.320 -14.964 1.00 74.62 202 ASP A CA 1
ATOM 1545 C C . ASP A 1 202 ? 12.323 7.648 -13.587 1.00 74.62 202 ASP A C 1
ATOM 1547 O O . ASP A 1 202 ? 12.874 8.145 -12.606 1.00 74.62 202 ASP A O 1
ATOM 1551 N N . PHE A 1 203 ? 11.624 6.510 -13.504 1.00 67.88 203 PHE A N 1
ATOM 1552 C CA . PHE A 1 203 ? 11.428 5.776 -12.251 1.00 67.88 203 PHE A CA 1
ATOM 1553 C C . PHE A 1 203 ? 12.256 4.503 -12.162 1.00 67.88 203 PHE A C 1
ATOM 1555 O O . PHE A 1 203 ? 12.607 4.094 -11.058 1.00 67.88 203 PHE A O 1
ATOM 1562 N N . VAL A 1 204 ? 12.558 3.860 -13.291 1.00 64.25 204 VAL A N 1
ATOM 1563 C CA . VAL A 1 204 ? 13.365 2.641 -13.318 1.00 64.25 204 VAL A CA 1
ATOM 1564 C C . VAL A 1 204 ? 14.476 2.780 -14.332 1.00 64.25 204 VAL A C 1
ATOM 1566 O O . VAL A 1 204 ? 14.224 2.968 -15.521 1.00 64.25 204 VAL A O 1
ATOM 1569 N N . GLN A 1 205 ? 15.710 2.631 -13.861 1.00 67.69 205 GLN A N 1
ATOM 1570 C CA . GLN A 1 205 ? 16.884 2.628 -14.722 1.00 67.69 205 GLN A CA 1
ATOM 1571 C C . GLN A 1 205 ? 17.728 1.399 -14.453 1.00 67.69 205 GLN A C 1
ATOM 1573 O O . GLN A 1 205 ? 18.072 1.096 -13.313 1.00 67.69 205 GLN A O 1
ATOM 1578 N N . ILE A 1 206 ? 18.088 0.708 -15.524 1.00 64.62 206 ILE A N 1
ATOM 1579 C CA . ILE A 1 206 ? 19.030 -0.399 -15.494 1.00 64.62 206 ILE A CA 1
ATOM 1580 C C . ILE A 1 206 ? 20.276 0.070 -16.217 1.00 64.62 206 ILE A C 1
ATOM 1582 O O . ILE A 1 206 ? 20.297 0.202 -17.439 1.00 64.62 206 ILE A O 1
ATOM 1586 N N . LEU A 1 207 ? 21.300 0.386 -15.437 1.00 66.44 207 LEU A N 1
ATOM 1587 C CA . LEU A 1 207 ? 22.592 0.819 -15.931 1.00 66.44 207 LEU A CA 1
ATOM 1588 C C . LEU A 1 207 ? 23.438 -0.426 -16.175 1.00 66.44 207 LEU A C 1
ATOM 1590 O O . LEU A 1 207 ? 23.907 -1.037 -15.215 1.00 66.44 207 LEU A O 1
ATOM 1594 N N . LEU A 1 208 ? 23.625 -0.800 -17.441 1.00 63.12 208 LEU A N 1
ATOM 1595 C CA . LEU A 1 208 ? 24.509 -1.902 -17.813 1.00 63.12 208 LEU A CA 1
ATOM 1596 C C . LEU A 1 208 ? 25.861 -1.355 -18.279 1.00 63.12 208 LEU A C 1
ATOM 1598 O O . LEU A 1 208 ? 25.937 -0.606 -19.255 1.00 63.12 208 LEU A O 1
A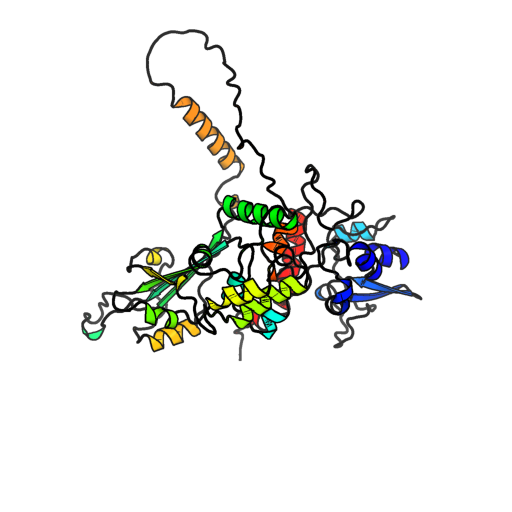TOM 1602 N N . LYS A 1 209 ? 26.929 -1.766 -17.596 1.00 63.78 209 LYS A N 1
ATOM 1603 C CA . LYS A 1 209 ? 28.319 -1.498 -17.981 1.00 63.78 209 LYS A CA 1
ATOM 1604 C C . LYS A 1 209 ? 28.906 -2.745 -18.637 1.00 63.78 209 LYS A C 1
ATOM 1606 O O . LYS A 1 209 ? 29.069 -3.765 -17.966 1.00 63.78 209 LYS A O 1
ATOM 1611 N N . THR A 1 210 ? 29.212 -2.665 -19.933 1.00 60.00 210 THR A N 1
ATOM 1612 C CA . THR A 1 210 ? 29.819 -3.763 -20.709 1.00 60.00 210 THR A CA 1
ATOM 1613 C C . THR A 1 210 ? 31.101 -3.307 -21.406 1.00 60.00 210 THR A C 1
ATOM 1615 O O . THR A 1 210 ? 31.218 -2.155 -21.830 1.00 60.00 210 THR A O 1
ATOM 1618 N N . HIS A 1 211 ? 32.077 -4.208 -21.566 1.00 53.53 211 HIS A N 1
ATOM 1619 C CA . HIS A 1 211 ? 33.285 -3.947 -22.362 1.00 53.53 211 HIS A CA 1
ATOM 1620 C C . HIS A 1 211 ? 32.984 -4.005 -23.873 1.00 53.53 211 HIS A C 1
ATOM 1622 O O . HIS A 1 211 ? 33.386 -4.932 -24.568 1.00 53.53 211 HIS A O 1
ATOM 1628 N N . GLY A 1 212 ? 32.265 -3.002 -24.382 1.00 50.31 212 GLY A N 1
ATOM 1629 C CA . GLY A 1 212 ? 32.357 -2.528 -25.769 1.00 50.31 212 GLY A CA 1
ATOM 1630 C C . GLY A 1 212 ? 31.967 -3.469 -26.918 1.00 50.31 212 GLY A C 1
ATOM 1631 O O . GLY A 1 212 ? 32.207 -3.091 -28.060 1.00 50.31 212 GLY A O 1
ATOM 1632 N N . MET A 1 213 ? 31.385 -4.648 -26.677 1.00 45.62 213 MET A N 1
ATOM 1633 C CA . MET A 1 213 ? 31.160 -5.649 -27.739 1.00 45.62 213 MET A CA 1
ATOM 1634 C C . MET A 1 213 ? 29.702 -6.067 -27.970 1.00 45.62 213 MET A C 1
ATOM 1636 O O . MET A 1 213 ? 29.465 -6.955 -28.785 1.00 45.62 213 MET A O 1
ATOM 1640 N N . ASP A 1 214 ? 28.715 -5.407 -27.354 1.00 53.31 214 ASP A N 1
ATOM 1641 C CA . ASP A 1 214 ? 27.310 -5.801 -27.516 1.00 53.31 214 ASP A CA 1
ATOM 1642 C C . ASP A 1 214 ? 26.445 -4.710 -28.155 1.00 53.31 214 ASP A C 1
ATOM 1644 O O . ASP A 1 214 ? 26.353 -3.575 -27.686 1.00 53.31 214 ASP A O 1
ATOM 1648 N N . SER A 1 215 ? 25.769 -5.083 -29.245 1.00 52.34 215 SER A N 1
ATOM 1649 C CA . SER A 1 215 ? 24.707 -4.291 -29.863 1.00 52.34 215 SER A CA 1
ATOM 1650 C C . SER A 1 215 ? 23.501 -4.165 -28.912 1.00 52.34 215 SER A C 1
ATOM 1652 O O . SER A 1 215 ? 23.133 -5.177 -28.306 1.00 52.34 215 SER A O 1
ATOM 1654 N N . PRO A 1 216 ? 22.804 -3.010 -28.863 1.00 51.47 216 PRO A N 1
ATOM 1655 C CA . PRO A 1 216 ? 21.680 -2.741 -27.958 1.00 51.47 216 PRO A CA 1
ATOM 1656 C C . PRO A 1 216 ? 20.598 -3.835 -27.880 1.00 51.47 216 PRO A C 1
ATOM 1658 O O . PRO A 1 216 ? 19.990 -4.039 -26.833 1.00 51.47 216 PRO A O 1
ATOM 1661 N N . GLY A 1 217 ? 20.372 -4.566 -28.978 1.00 51.78 217 GLY A N 1
ATOM 1662 C CA . GLY A 1 217 ? 19.317 -5.578 -29.089 1.00 51.78 217 GLY A CA 1
ATOM 1663 C C . GLY A 1 217 ? 19.481 -6.813 -28.193 1.00 51.78 217 GLY A C 1
ATOM 1664 O O . GLY A 1 217 ? 18.472 -7.395 -27.809 1.00 51.78 217 GLY A O 1
ATOM 1665 N N . LYS A 1 218 ? 20.709 -7.188 -27.803 1.00 54.88 218 LYS A N 1
ATOM 1666 C CA . LYS A 1 218 ? 20.967 -8.381 -26.964 1.00 54.88 218 LYS A CA 1
ATOM 1667 C C . LYS A 1 218 ? 20.904 -8.108 -25.457 1.00 54.88 218 LYS A C 1
ATOM 1669 O O . LYS A 1 218 ? 20.984 -9.030 -24.658 1.00 54.88 218 LYS A O 1
ATOM 1674 N N . LEU A 1 219 ? 20.737 -6.852 -25.037 1.00 54.94 219 LEU A N 1
ATOM 1675 C CA . LEU A 1 219 ? 20.725 -6.500 -23.612 1.00 54.94 219 LEU A CA 1
ATOM 1676 C C . LEU A 1 219 ? 19.458 -6.932 -22.872 1.00 54.94 219 LEU A C 1
ATOM 1678 O O . LEU A 1 219 ? 19.508 -7.181 -21.669 1.00 54.94 219 LEU A O 1
ATOM 1682 N N . SER A 1 220 ? 18.329 -7.025 -23.575 1.00 52.19 220 SER A N 1
ATOM 1683 C CA . SER A 1 220 ? 17.082 -7.548 -23.003 1.00 52.19 220 SER A CA 1
ATOM 1684 C C . SER A 1 220 ? 17.222 -9.012 -22.552 1.00 52.19 220 SER A C 1
ATOM 1686 O O . SER A 1 220 ? 16.544 -9.426 -21.613 1.00 52.19 220 SER A O 1
ATOM 1688 N N . GLU A 1 221 ? 18.168 -9.759 -23.138 1.00 54.38 221 GLU A N 1
ATOM 1689 C CA . GLU A 1 221 ? 18.542 -11.120 -22.731 1.00 54.38 221 GLU A CA 1
ATOM 1690 C C . GLU A 1 221 ? 19.313 -11.144 -21.396 1.00 54.38 221 GLU A C 1
ATOM 1692 O O . GLU A 1 221 ? 19.378 -12.165 -20.727 1.00 54.38 221 GLU A O 1
ATOM 1697 N N . PHE A 1 222 ? 19.884 -10.023 -20.952 1.00 51.75 222 PHE A N 1
ATOM 1698 C CA . PHE A 1 222 ? 20.647 -9.961 -19.699 1.00 51.75 222 PHE A CA 1
ATOM 1699 C C . PHE A 1 222 ? 19.770 -9.624 -18.484 1.00 51.75 222 PHE A C 1
ATOM 1701 O O . PHE A 1 222 ? 20.129 -9.912 -17.343 1.00 51.75 222 PHE A O 1
ATOM 1708 N N . VAL A 1 223 ? 18.603 -9.017 -18.725 1.00 57.91 223 VAL A N 1
ATOM 1709 C CA . VAL A 1 223 ? 17.689 -8.516 -17.690 1.00 57.91 223 VAL A CA 1
ATOM 1710 C C . VAL A 1 223 ? 16.341 -9.241 -17.748 1.00 57.91 223 VAL A C 1
ATOM 1712 O O . VAL A 1 223 ? 15.275 -8.630 -17.687 1.00 57.91 223 VAL A O 1
ATOM 1715 N N . HIS A 1 224 ? 16.360 -10.572 -17.823 1.00 58.03 224 HIS A N 1
ATOM 1716 C CA . HIS A 1 224 ? 15.133 -11.383 -17.826 1.00 58.03 224 HIS A CA 1
ATOM 1717 C C . HIS A 1 224 ? 14.219 -11.134 -16.609 1.00 58.03 224 HIS A C 1
ATOM 1719 O O . HIS A 1 224 ? 13.017 -11.386 -16.669 1.00 58.03 224 HIS A O 1
ATOM 1725 N N . GLN A 1 225 ? 14.772 -10.613 -15.510 1.00 57.25 225 GLN A N 1
ATOM 1726 C CA . GLN A 1 225 ? 14.045 -10.311 -14.275 1.00 57.25 225 GLN A CA 1
ATOM 1727 C C . GLN A 1 225 ? 13.162 -9.049 -14.369 1.00 57.25 225 GLN A C 1
ATOM 1729 O O . GLN A 1 225 ? 12.224 -8.910 -13.588 1.00 57.25 225 GLN A O 1
ATOM 1734 N N . ALA A 1 226 ? 13.388 -8.158 -15.345 1.00 64.69 226 ALA A N 1
ATOM 1735 C CA . ALA A 1 226 ? 12.576 -6.951 -15.567 1.00 64.69 226 ALA A CA 1
ATOM 1736 C C . ALA A 1 226 ? 11.404 -7.190 -16.541 1.00 64.69 226 ALA A C 1
ATOM 1738 O O . ALA A 1 226 ? 11.016 -6.313 -17.315 1.00 64.69 226 ALA A O 1
ATOM 1739 N N . ARG A 1 227 ? 10.860 -8.410 -16.522 1.00 73.25 227 ARG A N 1
ATOM 1740 C CA . ARG A 1 227 ? 9.775 -8.861 -17.394 1.00 73.25 227 ARG A CA 1
ATOM 1741 C C . ARG A 1 227 ? 8.486 -8.083 -17.130 1.00 73.25 227 ARG A C 1
ATOM 1743 O O . ARG A 1 227 ? 8.060 -7.934 -15.985 1.00 73.25 227 ARG A O 1
ATOM 1750 N N . VAL A 1 228 ? 7.843 -7.653 -18.208 1.00 80.62 228 VAL A N 1
ATOM 1751 C CA . VAL A 1 228 ? 6.535 -7.005 -18.247 1.00 80.62 228 VAL A CA 1
ATOM 1752 C C . VAL A 1 228 ? 5.649 -7.751 -19.234 1.00 80.62 228 VAL A C 1
ATOM 1754 O O . VAL A 1 228 ? 5.987 -7.888 -20.409 1.00 80.62 228 VAL A O 1
ATOM 1757 N N . ARG A 1 229 ? 4.487 -8.206 -18.761 1.00 87.25 229 ARG A N 1
ATOM 1758 C CA . ARG A 1 229 ? 3.416 -8.748 -19.598 1.00 87.25 229 ARG A CA 1
ATOM 1759 C C . ARG A 1 229 ? 2.312 -7.712 -19.735 1.00 87.25 229 ARG A C 1
ATOM 1761 O O . ARG A 1 229 ? 1.638 -7.375 -18.757 1.00 87.25 229 ARG A O 1
ATOM 1768 N N . ARG A 1 230 ? 2.057 -7.253 -20.963 1.00 93.69 230 ARG A N 1
ATOM 1769 C CA . ARG A 1 230 ? 1.008 -6.260 -21.275 1.00 93.69 230 ARG A CA 1
ATOM 1770 C C . ARG A 1 230 ? -0.345 -6.613 -20.652 1.00 93.69 230 ARG A C 1
ATOM 1772 O O . ARG A 1 230 ? -0.988 -5.765 -20.036 1.00 93.69 230 ARG A O 1
ATOM 1779 N N . ARG A 1 231 ? -0.761 -7.878 -20.795 1.00 96.25 231 ARG A N 1
ATOM 1780 C CA . ARG A 1 231 ? -2.015 -8.419 -20.242 1.00 96.25 231 ARG A CA 1
ATOM 1781 C C . ARG A 1 231 ? -2.140 -8.166 -18.738 1.00 96.25 231 ARG A C 1
ATOM 1783 O O . ARG A 1 231 ? -3.213 -7.779 -18.282 1.00 96.25 231 ARG A O 1
ATOM 1790 N N . VAL A 1 232 ? -1.064 -8.393 -17.985 1.00 90.44 232 VAL A N 1
ATOM 1791 C CA . VAL A 1 232 ? -1.067 -8.294 -16.519 1.00 90.44 232 VAL A CA 1
ATOM 1792 C C . VAL A 1 232 ? -1.136 -6.833 -16.086 1.00 90.44 232 VAL A C 1
ATOM 1794 O O . VAL A 1 232 ? -1.951 -6.496 -15.235 1.00 90.44 232 VAL A O 1
ATOM 1797 N N . VAL A 1 233 ? -0.380 -5.939 -16.734 1.00 93.62 233 VAL A N 1
ATOM 1798 C CA . VAL A 1 233 ? -0.435 -4.492 -16.450 1.00 93.62 233 VAL A CA 1
ATOM 1799 C C . VAL A 1 233 ? -1.846 -3.934 -16.661 1.00 93.62 233 VAL A C 1
ATOM 1801 O O . VAL A 1 233 ? -2.374 -3.233 -15.798 1.00 93.62 233 VAL A O 1
ATOM 1804 N N . VAL A 1 234 ? -2.488 -4.283 -17.780 1.00 96.12 234 VAL A N 1
ATOM 1805 C CA . VAL A 1 234 ? -3.874 -3.873 -18.057 1.00 96.12 234 VAL A CA 1
ATOM 1806 C C . VAL A 1 234 ? -4.827 -4.436 -17.004 1.00 96.12 234 VAL A C 1
ATOM 1808 O O . VAL A 1 234 ? -5.658 -3.694 -16.485 1.00 96.12 234 VAL A O 1
ATOM 1811 N N . LEU A 1 235 ? -4.697 -5.721 -16.653 1.00 96.00 235 LEU A N 1
ATOM 1812 C CA . LEU A 1 235 ? -5.524 -6.346 -15.620 1.00 96.00 235 LEU A CA 1
ATOM 1813 C C . LEU A 1 235 ? -5.412 -5.599 -14.283 1.00 96.00 235 LEU A C 1
ATOM 1815 O O . LEU A 1 235 ? -6.438 -5.265 -13.699 1.00 96.00 235 LEU A O 1
ATOM 1819 N N . LEU A 1 236 ? -4.194 -5.290 -13.829 1.00 93.12 236 LEU A N 1
ATOM 1820 C CA . LEU A 1 236 ? -3.944 -4.584 -12.568 1.00 93.12 236 LEU A CA 1
ATOM 1821 C C . LEU A 1 236 ? -4.628 -3.208 -12.531 1.00 93.12 236 LEU A C 1
ATOM 1823 O O . LEU A 1 236 ? -5.308 -2.891 -11.553 1.00 93.12 236 LEU A O 1
ATOM 1827 N N . ILE A 1 237 ? -4.504 -2.422 -13.608 1.00 95.44 237 ILE A N 1
ATOM 1828 C CA . ILE A 1 237 ? -5.123 -1.090 -13.723 1.00 95.44 237 ILE A CA 1
ATOM 1829 C C . ILE A 1 237 ? -6.652 -1.197 -13.716 1.00 95.44 237 ILE A C 1
ATOM 1831 O O . ILE A 1 237 ? -7.326 -0.477 -12.976 1.00 95.44 237 ILE A O 1
ATOM 1835 N N . LEU A 1 238 ? -7.215 -2.098 -14.526 1.00 95.31 238 LEU A N 1
ATOM 1836 C CA . LEU A 1 238 ? -8.666 -2.252 -14.635 1.00 95.31 238 LEU A CA 1
ATOM 1837 C C . LEU A 1 238 ? -9.279 -2.780 -13.337 1.00 95.31 238 LEU A C 1
ATOM 1839 O O . LEU A 1 238 ? -10.344 -2.317 -12.939 1.00 95.31 238 LEU A O 1
ATOM 1843 N N . LYS A 1 239 ? -8.589 -3.684 -12.637 1.00 93.88 239 LYS A N 1
ATOM 1844 C CA . LYS A 1 239 ? -9.012 -4.182 -11.326 1.00 93.88 239 LYS A CA 1
ATOM 1845 C C . LYS A 1 239 ? -8.937 -3.113 -10.238 1.00 93.88 239 LYS A C 1
ATOM 1847 O O . LYS A 1 239 ? -9.824 -3.049 -9.391 1.00 93.88 239 LYS A O 1
ATOM 1852 N N . ALA A 1 240 ? -7.938 -2.231 -10.272 1.00 92.12 240 ALA A N 1
ATOM 1853 C CA . ALA A 1 240 ? -7.896 -1.065 -9.388 1.00 92.12 240 ALA A CA 1
ATOM 1854 C C . ALA A 1 240 ? -9.054 -0.087 -9.668 1.00 92.12 240 ALA A C 1
ATOM 1856 O O . ALA A 1 240 ? -9.675 0.422 -8.733 1.00 92.12 240 ALA A O 1
ATOM 1857 N N . LYS A 1 241 ? -9.402 0.122 -10.946 1.00 92.88 241 LYS A N 1
ATOM 1858 C CA . LYS A 1 241 ? -10.573 0.916 -11.347 1.00 92.88 241 LYS A CA 1
ATOM 1859 C C . LYS A 1 241 ? -11.892 0.275 -10.896 1.00 92.88 241 LYS A C 1
ATOM 1861 O O . LYS A 1 241 ? -12.740 0.991 -10.375 1.00 92.88 241 LYS A O 1
ATOM 1866 N N . GLU A 1 242 ? -12.056 -1.041 -11.058 1.00 91.88 242 GLU A N 1
ATOM 1867 C CA . GLU A 1 242 ? -13.240 -1.801 -10.609 1.00 91.88 242 GLU A CA 1
ATOM 1868 C C . GLU A 1 242 ? -13.474 -1.627 -9.103 1.00 91.88 242 GLU A C 1
ATOM 1870 O O . GLU A 1 242 ? -14.586 -1.332 -8.680 1.00 91.88 242 GLU A O 1
ATOM 1875 N N . ARG A 1 243 ? -12.401 -1.674 -8.304 1.00 89.94 243 ARG A N 1
ATOM 1876 C CA . ARG A 1 243 ? -12.432 -1.408 -6.855 1.00 89.94 243 ARG A CA 1
ATOM 1877 C C . ARG A 1 243 ? -12.627 0.066 -6.487 1.00 89.94 243 ARG A C 1
ATOM 1879 O O . ARG A 1 243 ? -12.484 0.414 -5.320 1.00 89.94 243 ARG A O 1
ATOM 1886 N N . LYS A 1 244 ? -12.879 0.952 -7.454 1.00 90.38 244 LYS A N 1
ATOM 1887 C CA . LYS A 1 244 ? -12.997 2.407 -7.258 1.00 90.38 244 LYS A CA 1
ATOM 1888 C C . LYS A 1 244 ? -11.810 3.002 -6.484 1.00 90.38 244 LYS A C 1
ATOM 1890 O O . LYS A 1 244 ? -11.962 3.883 -5.640 1.00 90.38 244 LYS A O 1
ATOM 1895 N N . GLN A 1 245 ? -10.599 2.519 -6.764 1.00 87.56 245 GLN A N 1
ATOM 1896 C CA . GLN A 1 245 ? -9.403 3.024 -6.104 1.00 87.56 245 GLN A CA 1
ATOM 1897 C C . GLN A 1 245 ? -9.078 4.447 -6.572 1.00 87.56 245 GLN A C 1
ATOM 1899 O O . GLN A 1 245 ? -9.030 4.731 -7.776 1.00 87.56 245 GLN A O 1
ATOM 1904 N N . LYS A 1 246 ? -8.803 5.341 -5.615 1.00 86.19 246 LYS A N 1
ATOM 1905 C CA . LYS A 1 246 ? -8.441 6.733 -5.898 1.00 86.19 246 LYS A CA 1
ATOM 1906 C C . LYS A 1 246 ? -7.243 6.801 -6.856 1.00 86.19 246 LYS A C 1
ATOM 1908 O O . LYS A 1 246 ? -6.258 6.087 -6.690 1.00 86.19 246 LYS A O 1
ATOM 1913 N N . GLY A 1 247 ? -7.355 7.636 -7.888 1.00 86.50 247 GLY A N 1
ATOM 1914 C CA . GLY A 1 247 ? -6.385 7.746 -8.987 1.00 86.50 247 GLY A CA 1
ATOM 1915 C C . GLY A 1 247 ? -6.647 6.819 -10.184 1.00 86.50 247 GLY A C 1
ATOM 1916 O O . GLY A 1 247 ? -6.203 7.137 -11.282 1.00 86.50 247 GLY A O 1
ATOM 1917 N N . TYR A 1 248 ? -7.427 5.744 -10.016 1.00 90.69 248 TYR A N 1
ATOM 1918 C CA . TYR A 1 248 ? -7.785 4.812 -11.098 1.00 90.69 248 TYR A CA 1
ATOM 1919 C C . TYR A 1 248 ? -9.224 4.985 -11.597 1.00 90.69 248 TYR A C 1
ATOM 1921 O O . TYR A 1 248 ? -9.510 4.704 -12.761 1.00 90.69 248 TYR A O 1
ATOM 1929 N N . VAL A 1 249 ? -10.132 5.476 -10.742 1.00 89.81 249 VAL A N 1
ATOM 1930 C CA . VAL A 1 249 ? -11.578 5.589 -11.032 1.00 89.81 249 VAL A CA 1
ATOM 1931 C C . VAL A 1 249 ? -11.864 6.316 -12.345 1.00 89.81 249 VAL A C 1
ATOM 1933 O O . VAL A 1 249 ? -12.720 5.881 -13.115 1.00 89.81 249 VAL A O 1
ATOM 1936 N N . GLN A 1 250 ? -11.118 7.380 -12.641 1.00 89.62 250 GLN A N 1
ATOM 1937 C CA . GLN A 1 250 ? -11.338 8.222 -13.820 1.00 89.62 250 GLN A CA 1
ATOM 1938 C C . GLN A 1 250 ? -10.563 7.784 -15.073 1.00 89.62 250 GLN A C 1
ATOM 1940 O O . GLN A 1 250 ? -10.666 8.435 -16.107 1.00 89.62 250 GLN A O 1
ATOM 1945 N N . LEU A 1 251 ? -9.803 6.686 -15.018 1.00 91.25 251 LEU A N 1
ATOM 1946 C CA . LEU A 1 251 ? -9.058 6.204 -16.183 1.00 91.25 251 LEU A CA 1
ATOM 1947 C C . LEU A 1 251 ? -10.002 5.641 -17.250 1.00 91.25 251 LEU A C 1
ATOM 1949 O O . LEU A 1 251 ? -10.882 4.835 -16.946 1.00 91.25 251 LEU A O 1
ATOM 1953 N N . ASP A 1 252 ? -9.793 6.011 -18.507 1.00 92.31 252 ASP A N 1
ATOM 1954 C CA . ASP A 1 252 ? -10.498 5.405 -19.636 1.00 92.31 252 ASP A CA 1
ATOM 1955 C C . ASP A 1 252 ? -9.920 4.005 -19.916 1.00 92.31 252 ASP A C 1
ATOM 1957 O O . ASP A 1 252 ? -8.725 3.836 -20.154 1.00 92.31 252 ASP A O 1
ATOM 1961 N N . SER A 1 253 ? -10.777 2.983 -19.857 1.00 94.25 253 SER A N 1
ATOM 1962 C CA . SER A 1 253 ? -10.364 1.584 -20.016 1.00 94.25 253 SER A CA 1
ATOM 1963 C C . SER A 1 253 ? -9.903 1.253 -21.435 1.00 94.25 253 SER A C 1
ATOM 1965 O O . SER A 1 253 ? -9.013 0.419 -21.603 1.00 94.25 253 SER A O 1
ATOM 1967 N N . ASP A 1 254 ? -10.474 1.900 -22.449 1.00 94.25 254 ASP A N 1
ATOM 1968 C CA . ASP A 1 254 ? -10.107 1.673 -23.845 1.00 94.25 254 ASP A CA 1
ATOM 1969 C C . ASP A 1 254 ? -8.816 2.406 -24.182 1.00 94.25 254 ASP A C 1
ATOM 1971 O O . ASP A 1 254 ? -7.932 1.832 -24.822 1.00 94.25 254 ASP A O 1
ATOM 1975 N N . LEU A 1 255 ? -8.636 3.612 -23.639 1.00 93.44 255 LEU A N 1
ATOM 1976 C CA . LEU A 1 255 ? -7.363 4.323 -23.723 1.00 93.44 255 LEU A CA 1
ATOM 1977 C C . LEU A 1 255 ? -6.231 3.546 -23.039 1.00 93.44 255 LEU A C 1
ATOM 1979 O O . LEU A 1 255 ? -5.142 3.450 -23.602 1.00 93.44 255 LEU A O 1
ATOM 1983 N N . VAL A 1 256 ? -6.485 2.941 -21.871 1.00 95.06 256 VAL A N 1
ATOM 1984 C CA . VAL A 1 256 ? -5.502 2.088 -21.179 1.00 95.06 256 VAL A CA 1
ATOM 1985 C C . VAL A 1 256 ? -5.092 0.903 -22.049 1.00 95.06 256 VAL A C 1
ATOM 1987 O O . VAL A 1 256 ? -3.900 0.631 -22.188 1.00 95.06 256 VAL A O 1
ATOM 1990 N N . ARG A 1 257 ? -6.051 0.206 -22.671 1.00 94.81 257 ARG A N 1
ATOM 1991 C CA . ARG A 1 257 ? -5.763 -0.931 -23.564 1.00 94.81 257 ARG A CA 1
ATOM 1992 C C . ARG A 1 257 ? -4.999 -0.500 -24.812 1.00 94.81 257 ARG A C 1
ATOM 1994 O O . ARG A 1 257 ? -4.033 -1.161 -25.186 1.00 94.81 257 ARG A O 1
ATOM 2001 N N . MET A 1 258 ? -5.413 0.606 -25.429 1.00 94.31 258 MET A N 1
ATOM 2002 C CA . MET A 1 258 ? -4.765 1.173 -26.610 1.00 94.31 258 MET A CA 1
ATOM 2003 C C . MET A 1 258 ? -3.322 1.580 -26.301 1.00 94.31 258 MET A C 1
ATOM 2005 O O . MET A 1 258 ? -2.407 1.167 -27.006 1.00 94.31 258 MET A O 1
ATOM 2009 N N . ARG A 1 259 ? -3.096 2.316 -25.209 1.00 92.88 259 ARG A N 1
ATOM 2010 C CA . ARG A 1 259 ? -1.758 2.740 -24.784 1.00 92.88 259 ARG A CA 1
ATOM 2011 C C . ARG A 1 259 ? -0.889 1.548 -24.380 1.00 92.88 259 ARG A C 1
ATOM 2013 O O . ARG A 1 259 ? 0.285 1.496 -24.733 1.00 92.88 259 ARG A O 1
ATOM 2020 N N . ALA A 1 260 ? -1.460 0.544 -23.717 1.00 92.88 260 ALA A N 1
ATOM 2021 C CA . ALA A 1 260 ? -0.737 -0.674 -23.368 1.00 92.88 260 ALA A CA 1
ATOM 2022 C C . ALA A 1 260 ? -0.210 -1.440 -24.595 1.00 92.88 260 ALA A C 1
ATOM 2024 O O . ALA A 1 260 ? 0.725 -2.219 -24.439 1.00 92.88 260 ALA A O 1
ATOM 2025 N N . ALA A 1 261 ? -0.725 -1.201 -25.811 1.00 91.50 261 ALA A N 1
ATOM 2026 C CA . ALA A 1 261 ? -0.191 -1.796 -27.038 1.00 91.50 261 ALA A CA 1
ATOM 2027 C C . ALA A 1 261 ? 1.293 -1.463 -27.293 1.00 91.50 261 ALA A C 1
ATOM 2029 O O . ALA A 1 261 ? 1.963 -2.199 -28.013 1.00 91.50 261 ALA A O 1
ATOM 2030 N N . SER A 1 262 ? 1.821 -0.397 -26.685 1.00 89.06 262 SER A N 1
ATOM 2031 C CA . SER A 1 262 ? 3.245 -0.052 -26.745 1.00 89.06 262 SER A CA 1
ATOM 2032 C C . SER A 1 262 ? 4.121 -0.839 -25.760 1.00 89.06 262 SER A C 1
ATOM 2034 O O . SER A 1 262 ? 5.334 -0.858 -25.930 1.00 89.06 262 SER A O 1
ATOM 2036 N N . LEU A 1 263 ? 3.546 -1.501 -24.747 1.00 89.00 263 LEU A N 1
ATOM 2037 C CA . LEU A 1 263 ? 4.295 -2.418 -23.876 1.00 89.00 263 LEU A CA 1
ATOM 2038 C C . LEU A 1 263 ? 4.599 -3.728 -24.609 1.00 89.00 263 LEU A C 1
ATOM 2040 O O . LEU A 1 263 ? 3.784 -4.145 -25.438 1.00 89.00 263 LEU A O 1
ATOM 2044 N N . PRO A 1 264 ? 5.685 -4.442 -24.272 1.00 86.88 264 PRO A N 1
ATOM 2045 C CA . PRO A 1 264 ? 5.906 -5.791 -24.786 1.00 86.88 264 PRO A CA 1
ATOM 2046 C C . PRO A 1 264 ? 4.741 -6.720 -24.406 1.00 86.88 264 PRO A C 1
ATOM 2048 O O . PRO A 1 264 ? 4.175 -6.608 -23.316 1.00 86.88 264 PRO A O 1
ATOM 2051 N N . GLU A 1 265 ? 4.362 -7.638 -25.304 1.00 87.00 265 GLU A N 1
ATOM 2052 C CA . GLU A 1 265 ? 3.364 -8.672 -24.974 1.00 87.00 265 GLU A CA 1
ATOM 2053 C C . GLU A 1 265 ? 3.837 -9.506 -23.784 1.00 87.00 265 GLU A C 1
ATOM 2055 O O . GLU A 1 265 ? 3.093 -9.697 -22.819 1.00 87.00 265 GLU A O 1
ATOM 2060 N N . ASP A 1 266 ? 5.102 -9.912 -23.848 1.00 87.00 266 ASP A N 1
ATOM 2061 C CA . ASP A 1 266 ? 5.842 -10.574 -22.792 1.00 87.00 266 ASP A CA 1
ATOM 2062 C C . ASP A 1 266 ? 7.344 -10.336 -23.008 1.00 87.00 266 ASP A C 1
ATOM 2064 O O . ASP A 1 266 ? 7.934 -10.863 -23.951 1.00 87.00 266 ASP A O 1
ATOM 2068 N N . GLY A 1 267 ? 7.962 -9.483 -22.192 1.00 78.38 267 GLY A N 1
ATOM 2069 C CA . GLY A 1 267 ? 9.381 -9.172 -22.353 1.00 78.38 267 GLY A CA 1
ATOM 2070 C C . GLY A 1 267 ? 9.847 -7.991 -21.519 1.00 78.38 267 GLY A C 1
ATOM 2071 O O . GLY A 1 267 ? 9.148 -7.534 -20.622 1.00 78.38 267 GLY A O 1
ATOM 2072 N N . VAL A 1 268 ? 11.043 -7.492 -21.808 1.00 75.38 268 VAL A N 1
ATOM 2073 C CA . VAL A 1 268 ? 11.636 -6.353 -21.095 1.00 75.38 268 VAL A CA 1
ATOM 2074 C C . VAL A 1 268 ? 11.368 -5.074 -21.894 1.00 75.38 268 VAL A C 1
ATOM 2076 O O . VAL A 1 268 ? 11.703 -5.047 -23.081 1.00 75.38 268 VAL A O 1
ATOM 2079 N N . PRO A 1 269 ? 10.784 -4.016 -21.296 1.00 78.94 269 PRO A N 1
ATOM 2080 C CA . PRO A 1 269 ? 10.657 -2.723 -21.963 1.00 78.94 269 PRO A CA 1
ATOM 2081 C C . PRO A 1 269 ? 12.046 -2.197 -22.364 1.00 78.94 269 PRO A C 1
ATOM 2083 O O . PRO A 1 269 ? 12.920 -2.102 -21.501 1.00 78.94 269 PRO A O 1
ATOM 2086 N N . PRO A 1 270 ? 12.305 -1.876 -23.642 1.00 71.00 270 PRO A N 1
ATOM 2087 C CA . PRO A 1 270 ? 13.647 -1.500 -24.087 1.00 71.00 270 PRO A CA 1
ATOM 2088 C C . PRO A 1 270 ? 14.131 -0.169 -23.490 1.00 71.00 270 PRO A C 1
ATOM 2090 O O . PRO A 1 270 ? 15.332 0.081 -23.438 1.00 71.00 270 PRO A O 1
ATOM 2093 N N . GLU A 1 271 ? 13.225 0.687 -23.017 1.00 76.75 271 GLU A N 1
ATOM 2094 C CA . GLU A 1 271 ? 13.530 2.067 -22.625 1.00 76.75 271 GLU A CA 1
ATOM 2095 C C . GLU A 1 271 ? 14.150 2.194 -21.226 1.00 76.75 271 GLU A C 1
ATOM 2097 O O . GLU A 1 271 ? 14.693 3.246 -20.885 1.00 76.75 271 GLU A O 1
ATOM 2102 N N . ILE A 1 272 ? 14.098 1.132 -20.413 1.00 71.06 272 ILE A N 1
ATOM 2103 C CA . ILE A 1 272 ? 14.657 1.131 -19.050 1.00 71.06 272 ILE A CA 1
ATOM 2104 C C . ILE A 1 272 ? 16.144 0.766 -19.021 1.00 71.06 272 ILE A C 1
ATOM 2106 O O . ILE A 1 272 ? 16.805 0.987 -18.006 1.00 71.06 272 ILE A O 1
ATOM 2110 N N . VAL A 1 273 ? 16.685 0.207 -20.108 1.00 66.31 273 VAL A N 1
ATOM 2111 C CA . VAL A 1 273 ? 18.081 -0.238 -20.175 1.00 66.31 273 VAL A CA 1
ATOM 2112 C C . VAL A 1 273 ? 18.949 0.863 -20.775 1.00 66.31 273 VAL A C 1
ATOM 2114 O O . VAL A 1 273 ? 18.762 1.269 -21.921 1.00 66.31 273 VAL A O 1
ATOM 2117 N N . ARG A 1 274 ? 19.940 1.333 -20.013 1.00 66.62 274 ARG A N 1
ATOM 2118 C CA . ARG A 1 274 ? 20.946 2.296 -20.473 1.00 66.62 274 ARG A CA 1
ATOM 2119 C C . ARG A 1 274 ? 22.327 1.654 -20.462 1.00 66.62 274 ARG A C 1
ATOM 2121 O O . ARG A 1 274 ? 22.810 1.204 -19.425 1.00 66.62 274 ARG A O 1
ATOM 2128 N N . LEU A 1 275 ? 22.964 1.654 -21.629 1.00 59.69 275 LEU A N 1
ATOM 2129 C CA . LEU A 1 275 ? 24.362 1.271 -21.797 1.00 59.69 275 LEU A CA 1
ATOM 2130 C C . LEU A 1 275 ? 25.265 2.410 -21.335 1.00 59.69 275 LEU A C 1
ATOM 2132 O O . LEU A 1 275 ? 25.155 3.531 -21.834 1.00 59.69 275 LEU A O 1
ATOM 2136 N N . LEU A 1 276 ? 26.176 2.110 -20.417 1.00 59.50 276 LEU A N 1
ATOM 2137 C CA . LEU A 1 276 ? 27.232 3.025 -20.005 1.00 59.50 276 LEU A CA 1
ATOM 2138 C C . LEU A 1 276 ? 28.608 2.427 -20.324 1.00 59.50 276 LEU A C 1
ATOM 2140 O O . LEU A 1 276 ? 28.775 1.205 -20.250 1.00 59.50 276 LEU A O 1
ATOM 2144 N N . PRO A 1 277 ? 29.609 3.263 -20.652 1.00 56.25 277 PRO A N 1
ATOM 2145 C CA . PRO A 1 277 ? 30.990 2.804 -20.721 1.00 56.25 277 PRO A CA 1
ATOM 2146 C C . PRO A 1 277 ? 31.438 2.280 -19.347 1.00 56.25 277 PRO A C 1
ATOM 2148 O O . PRO A 1 277 ? 30.995 2.774 -18.307 1.00 56.25 277 PRO A O 1
ATOM 2151 N N . VAL A 1 278 ? 32.306 1.266 -19.343 1.00 56.78 278 VAL A N 1
ATOM 2152 C CA . VAL A 1 278 ? 32.893 0.727 -18.105 1.00 56.78 278 VAL A CA 1
ATOM 2153 C C . VAL A 1 278 ? 33.702 1.822 -17.404 1.00 56.78 278 VAL A C 1
ATOM 2155 O O . VAL A 1 278 ? 34.482 2.525 -18.045 1.00 56.78 278 VAL A O 1
ATOM 2158 N N . ASP A 1 279 ? 33.517 1.949 -16.091 1.00 63.00 279 ASP A N 1
ATOM 2159 C CA . ASP A 1 279 ? 34.274 2.837 -15.208 1.00 63.00 279 ASP A CA 1
ATOM 2160 C C . ASP A 1 279 ? 34.569 2.122 -13.870 1.00 63.00 279 ASP A C 1
ATOM 2162 O O . ASP A 1 279 ? 33.976 1.083 -13.570 1.00 63.00 279 ASP A O 1
ATOM 2166 N N . ASP A 1 280 ? 35.439 2.701 -13.040 1.00 58.81 280 ASP A N 1
ATOM 2167 C CA . ASP A 1 280 ? 35.846 2.117 -11.749 1.00 58.81 280 ASP A CA 1
ATOM 2168 C C . ASP A 1 280 ? 34.940 2.539 -10.567 1.00 58.81 280 ASP A C 1
ATOM 2170 O O . ASP A 1 280 ? 35.294 2.385 -9.395 1.00 58.81 280 ASP A O 1
ATOM 2174 N N . THR A 1 281 ? 33.766 3.129 -10.824 1.00 56.44 281 THR A N 1
ATOM 2175 C CA . THR A 1 281 ? 32.931 3.720 -9.755 1.00 56.44 281 THR A CA 1
ATOM 2176 C C . THR A 1 281 ? 32.290 2.673 -8.840 1.00 56.44 281 THR A C 1
ATOM 2178 O O . THR A 1 281 ? 32.102 2.937 -7.651 1.00 56.44 281 THR A O 1
ATOM 2181 N N . LEU A 1 282 ? 32.002 1.471 -9.356 1.00 53.34 282 LEU A N 1
ATOM 2182 C CA . LEU A 1 282 ? 31.388 0.377 -8.591 1.00 53.34 282 LEU A CA 1
ATOM 2183 C C . LEU A 1 282 ? 32.377 -0.339 -7.658 1.00 53.34 282 LEU A C 1
ATOM 2185 O O . LEU A 1 282 ? 31.956 -0.898 -6.643 1.00 53.34 282 LEU A O 1
ATOM 2189 N N . ASP A 1 283 ? 33.685 -0.255 -7.929 1.00 54.53 283 ASP A N 1
ATOM 2190 C CA . ASP A 1 283 ? 34.724 -0.882 -7.099 1.00 54.53 283 ASP A CA 1
ATOM 2191 C C . ASP A 1 283 ? 34.814 -0.253 -5.691 1.00 54.53 283 ASP A C 1
ATOM 2193 O O . ASP A 1 283 ? 35.290 -0.890 -4.751 1.00 54.53 283 ASP A O 1
ATOM 2197 N N . LYS A 1 284 ? 34.292 0.972 -5.513 1.00 52.09 284 LYS A N 1
ATOM 2198 C CA . LYS A 1 284 ? 34.192 1.651 -4.208 1.00 52.09 284 LYS A CA 1
ATOM 2199 C C . LYS A 1 284 ? 32.954 1.254 -3.396 1.00 52.09 284 LYS A C 1
ATOM 2201 O O . LYS A 1 284 ? 32.967 1.405 -2.179 1.00 52.09 284 LYS A O 1
ATOM 2206 N N . ILE A 1 285 ? 31.893 0.774 -4.050 1.00 46.19 285 ILE A N 1
ATOM 2207 C CA . ILE A 1 285 ? 30.605 0.448 -3.409 1.00 46.19 285 ILE A CA 1
ATOM 2208 C C . ILE A 1 285 ? 30.601 -1.000 -2.890 1.00 46.19 285 ILE A C 1
ATOM 2210 O O . ILE A 1 285 ? 29.960 -1.295 -1.886 1.00 46.19 285 ILE A O 1
ATOM 2214 N N . GLN A 1 286 ? 31.363 -1.902 -3.518 1.00 48.66 286 GLN A N 1
ATOM 2215 C CA . GLN A 1 286 ? 31.582 -3.267 -3.031 1.00 48.66 286 GLN A CA 1
ATOM 2216 C C . GLN A 1 286 ? 33.082 -3.547 -2.852 1.00 48.66 286 GLN A C 1
ATOM 2218 O O . GLN A 1 286 ? 33.753 -4.048 -3.755 1.00 48.66 286 GLN A O 1
ATOM 2223 N N . ALA A 1 287 ? 33.616 -3.252 -1.661 1.00 43.81 287 ALA A N 1
ATOM 2224 C CA . ALA A 1 287 ? 34.997 -3.584 -1.316 1.00 43.81 287 ALA A CA 1
ATOM 2225 C C . ALA A 1 287 ? 35.205 -5.110 -1.341 1.00 43.81 287 ALA A C 1
ATOM 2227 O O . ALA A 1 287 ? 34.597 -5.862 -0.575 1.00 43.81 287 ALA A O 1
ATOM 2228 N N . GLN A 1 288 ? 36.075 -5.581 -2.232 1.00 43.66 288 GLN A N 1
ATOM 2229 C CA . GLN A 1 288 ? 36.335 -7.007 -2.409 1.00 43.66 288 GLN A CA 1
ATOM 2230 C C . GLN A 1 288 ? 37.102 -7.570 -1.206 1.00 43.66 288 GLN A C 1
ATOM 2232 O O . GLN A 1 288 ? 38.260 -7.222 -0.976 1.00 43.66 288 GLN A O 1
ATOM 2237 N N . LYS A 1 289 ? 36.505 -8.518 -0.476 1.00 43.62 289 LYS A N 1
ATOM 2238 C CA . LYS A 1 289 ? 37.284 -9.413 0.389 1.00 43.62 289 LYS A CA 1
ATOM 2239 C C . LYS A 1 289 ? 37.986 -10.436 -0.503 1.00 43.62 289 LYS A C 1
ATOM 2241 O O . LYS A 1 289 ? 37.327 -11.201 -1.201 1.00 43.62 289 LYS A O 1
ATOM 2246 N N . ALA A 1 290 ? 39.316 -10.464 -0.464 1.00 41.72 290 ALA A N 1
ATOM 2247 C CA . ALA A 1 290 ? 40.171 -11.285 -1.330 1.00 41.72 290 ALA A CA 1
ATOM 2248 C C . ALA A 1 290 ? 39.950 -12.815 -1.238 1.00 41.72 290 ALA A C 1
ATOM 2250 O O . ALA A 1 290 ? 40.525 -13.549 -2.032 1.00 41.72 290 ALA A O 1
ATOM 2251 N N . ALA A 1 291 ? 39.133 -13.292 -0.293 1.00 38.12 291 ALA A N 1
ATOM 2252 C CA . ALA A 1 291 ? 38.994 -14.706 0.058 1.00 38.12 291 ALA A CA 1
ATOM 2253 C C . ALA A 1 291 ? 37.714 -15.394 -0.462 1.00 38.12 291 ALA A C 1
ATOM 2255 O O . ALA A 1 291 ? 37.528 -16.578 -0.195 1.00 38.12 291 ALA A O 1
ATOM 2256 N N . THR A 1 292 ? 36.827 -14.693 -1.179 1.00 39.25 292 THR A N 1
ATOM 2257 C CA . THR A 1 292 ? 35.598 -15.310 -1.718 1.00 39.25 292 THR A CA 1
ATOM 2258 C C . THR A 1 292 ? 35.839 -15.706 -3.177 1.00 39.25 292 THR A C 1
ATOM 2260 O O . THR A 1 292 ? 36.182 -14.816 -3.961 1.00 39.25 292 THR A O 1
ATOM 2263 N N . PRO A 1 293 ? 35.717 -16.992 -3.564 1.00 42.44 293 PRO A N 1
ATOM 2264 C CA . PRO A 1 293 ? 35.842 -17.393 -4.961 1.00 42.44 293 PRO A CA 1
ATOM 2265 C C . PRO A 1 293 ? 34.808 -16.636 -5.799 1.00 42.44 293 PRO A C 1
ATOM 2267 O O . PRO A 1 293 ? 33.643 -16.539 -5.421 1.00 42.44 293 PRO A O 1
ATOM 2270 N N . VAL A 1 294 ? 35.266 -16.046 -6.902 1.00 47.75 294 VAL A N 1
ATOM 2271 C CA . VAL A 1 294 ? 34.432 -15.288 -7.840 1.00 47.75 294 VAL A CA 1
ATOM 2272 C C . VAL A 1 294 ? 34.413 -16.053 -9.153 1.00 47.75 294 VAL A C 1
ATOM 2274 O O . VAL A 1 294 ? 35.457 -16.546 -9.586 1.00 47.75 294 VAL A O 1
ATOM 2277 N N . ASP A 1 295 ? 33.238 -16.175 -9.759 1.00 46.03 295 ASP A N 1
ATOM 2278 C CA . ASP A 1 295 ? 33.054 -17.014 -10.939 1.00 46.03 295 ASP A CA 1
ATOM 2279 C C . ASP A 1 295 ? 33.835 -16.505 -12.152 1.00 46.03 295 ASP A C 1
ATOM 2281 O O . ASP A 1 295 ? 33.922 -15.308 -12.403 1.00 46.03 295 ASP A O 1
ATOM 2285 N N . LEU A 1 296 ? 34.373 -17.446 -12.926 1.00 43.00 296 LEU A N 1
ATOM 2286 C CA . LEU A 1 296 ? 35.159 -17.193 -14.131 1.00 43.00 296 LEU A CA 1
ATOM 2287 C C . LEU A 1 296 ? 34.314 -16.619 -15.280 1.00 43.00 296 LEU A C 1
ATOM 2289 O O . LEU A 1 296 ? 33.097 -16.833 -15.363 1.00 43.00 296 LEU A O 1
ATOM 2293 N N . ALA A 1 297 ? 35.021 -15.971 -16.213 1.00 41.09 297 ALA A N 1
ATOM 2294 C CA . ALA A 1 297 ? 34.530 -15.555 -17.522 1.00 41.09 297 ALA A CA 1
ATOM 2295 C C . ALA A 1 297 ? 33.707 -16.649 -18.207 1.00 41.09 297 ALA A C 1
ATOM 2297 O O . ALA A 1 297 ? 34.147 -17.796 -18.293 1.00 41.09 297 ALA A O 1
ATOM 2298 N N . SER A 1 298 ? 32.539 -16.291 -18.727 1.00 51.19 298 SER A N 1
ATOM 2299 C CA . SER A 1 298 ? 31.682 -17.205 -19.478 1.00 51.19 298 SER A CA 1
ATOM 2300 C C . SER A 1 298 ? 30.958 -16.472 -20.599 1.00 51.19 298 SER A C 1
ATOM 2302 O O . SER A 1 298 ? 30.908 -15.245 -20.605 1.00 51.19 298 SER A O 1
ATOM 2304 N N . ASP A 1 299 ? 30.403 -17.219 -21.546 1.00 52.41 299 ASP A N 1
ATOM 2305 C CA . ASP A 1 299 ? 29.577 -16.678 -22.622 1.00 52.41 299 ASP A CA 1
ATOM 2306 C C . ASP A 1 299 ? 28.291 -16.014 -22.091 1.00 52.41 299 ASP A C 1
ATOM 2308 O O . ASP A 1 299 ? 27.844 -16.290 -20.972 1.00 52.41 299 ASP A O 1
ATOM 2312 N N . LEU A 1 300 ? 27.693 -15.147 -22.918 1.00 54.75 300 LEU A N 1
ATOM 2313 C CA . LEU A 1 300 ? 26.496 -14.353 -22.601 1.00 54.75 300 LEU A CA 1
ATOM 2314 C C . LEU A 1 300 ? 25.352 -15.203 -22.030 1.00 54.75 300 LEU A C 1
ATOM 2316 O O . LEU A 1 300 ? 24.750 -14.834 -21.022 1.00 54.75 300 LEU A O 1
ATOM 2320 N N . THR A 1 301 ? 25.099 -16.370 -22.624 1.00 56.84 301 THR A N 1
ATOM 2321 C CA . THR A 1 301 ? 24.055 -17.312 -22.195 1.00 56.84 301 THR A CA 1
ATOM 2322 C C . THR A 1 301 ? 24.301 -17.805 -20.773 1.00 56.84 301 THR A C 1
ATOM 2324 O O . THR A 1 301 ? 23.393 -17.859 -19.945 1.00 56.84 301 THR A O 1
ATOM 2327 N N . THR A 1 302 ? 25.552 -18.141 -20.463 1.00 56.94 302 THR A N 1
ATOM 2328 C CA . THR A 1 302 ? 25.942 -18.627 -19.140 1.00 56.94 302 THR A CA 1
ATOM 2329 C C . THR A 1 302 ? 25.836 -17.529 -18.083 1.00 56.94 302 THR A C 1
ATOM 2331 O O . THR A 1 302 ? 25.410 -17.808 -16.964 1.00 56.94 302 THR A O 1
ATOM 2334 N N . VAL A 1 303 ? 26.153 -16.274 -18.417 1.00 56.19 303 VAL A N 1
ATOM 2335 C CA . VAL A 1 303 ? 25.983 -15.149 -17.483 1.00 56.19 303 VAL A CA 1
ATOM 2336 C C . VAL A 1 303 ? 24.503 -14.852 -17.222 1.00 56.19 303 VAL A C 1
ATOM 2338 O O . VAL A 1 303 ? 24.120 -14.696 -16.063 1.00 56.19 303 VAL A O 1
ATOM 2341 N N . ALA A 1 304 ? 23.661 -14.846 -18.261 1.00 57.38 304 ALA A N 1
ATOM 2342 C CA . ALA A 1 304 ? 22.213 -14.670 -18.120 1.00 57.38 304 ALA A CA 1
ATOM 2343 C C . ALA A 1 304 ? 21.590 -15.765 -17.234 1.00 57.38 304 ALA A C 1
ATOM 2345 O O . ALA A 1 304 ? 20.839 -15.470 -16.300 1.00 57.38 304 ALA A O 1
ATOM 2346 N N . ASN A 1 305 ? 21.984 -17.026 -17.446 1.00 58.84 305 ASN A N 1
ATOM 2347 C CA . ASN A 1 305 ? 21.568 -18.147 -16.603 1.00 58.84 305 ASN A CA 1
ATOM 2348 C C . ASN A 1 305 ? 22.025 -17.978 -15.145 1.00 58.84 305 ASN A C 1
ATOM 2350 O O . ASN A 1 305 ? 21.256 -18.258 -14.229 1.00 58.84 305 ASN A O 1
ATOM 2354 N N . ARG A 1 306 ? 23.238 -17.473 -14.892 1.00 59.41 306 ARG A N 1
ATOM 2355 C CA . ARG A 1 306 ? 23.716 -17.211 -13.522 1.00 59.41 306 ARG A CA 1
ATOM 2356 C C . ARG A 1 306 ? 22.941 -16.084 -12.847 1.00 59.41 306 ARG A C 1
ATOM 2358 O O . ARG A 1 306 ? 22.485 -16.267 -11.721 1.00 59.41 306 ARG A O 1
ATOM 2365 N N . LEU A 1 307 ? 22.733 -14.957 -13.529 1.00 55.84 307 LEU A N 1
ATOM 2366 C CA . LEU A 1 307 ? 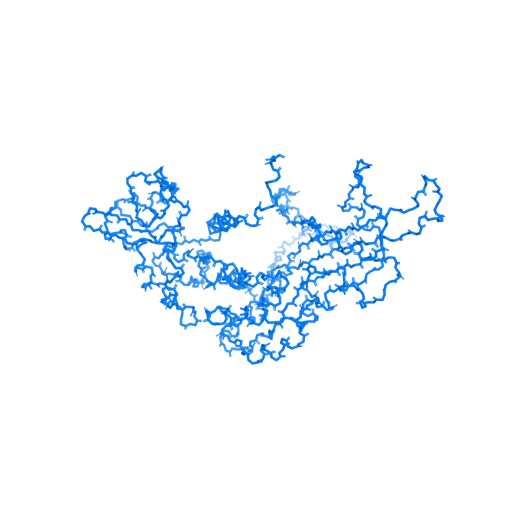21.950 -13.839 -12.994 1.00 55.84 307 LEU A CA 1
ATOM 2367 C C . LEU A 1 307 ? 20.508 -14.241 -12.685 1.00 55.84 307 LEU A C 1
ATOM 2369 O O . LEU A 1 307 ? 19.958 -13.766 -11.700 1.00 55.84 307 LEU A O 1
ATOM 2373 N N . SER A 1 308 ? 19.928 -15.180 -13.441 1.00 51.75 308 SER A N 1
ATOM 2374 C CA . SER A 1 308 ? 18.604 -15.736 -13.127 1.00 51.75 308 SER A CA 1
ATOM 2375 C C . SER A 1 308 ? 18.527 -16.384 -11.734 1.00 51.75 308 SER A C 1
ATOM 2377 O O . SER A 1 308 ? 17.455 -16.413 -11.136 1.00 51.75 308 SER A O 1
ATOM 2379 N N . THR A 1 309 ? 19.664 -16.844 -11.201 1.00 48.19 309 THR A N 1
ATOM 2380 C CA . THR A 1 309 ? 19.780 -17.497 -9.886 1.00 48.19 309 THR A CA 1
ATOM 2381 C C . THR A 1 309 ? 20.334 -16.588 -8.786 1.00 48.19 309 THR A C 1
ATOM 2383 O O . THR A 1 309 ? 20.353 -16.985 -7.623 1.00 48.19 309 THR A O 1
ATOM 2386 N N . GLN A 1 310 ? 20.784 -15.374 -9.125 1.00 48.31 310 GLN A N 1
ATOM 2387 C CA . GLN A 1 310 ? 21.336 -14.420 -8.165 1.00 48.31 310 GLN A CA 1
ATOM 2388 C C . GLN A 1 310 ? 20.292 -13.380 -7.757 1.00 48.31 310 GLN A C 1
ATOM 2390 O O . GLN A 1 310 ? 19.595 -12.802 -8.591 1.00 48.31 310 GLN A O 1
ATOM 2395 N N . ILE A 1 311 ? 20.225 -13.115 -6.452 1.00 45.19 311 ILE A N 1
ATOM 2396 C CA . ILE A 1 311 ? 19.424 -12.032 -5.882 1.00 45.19 311 ILE A CA 1
ATOM 2397 C C . ILE A 1 311 ? 20.361 -10.831 -5.693 1.00 45.19 311 ILE A C 1
ATOM 2399 O O . ILE A 1 311 ? 21.385 -10.975 -5.019 1.00 45.19 311 ILE A O 1
ATOM 2403 N N . PRO A 1 312 ? 20.070 -9.661 -6.290 1.00 44.56 312 PRO A N 1
ATOM 2404 C CA . PRO A 1 312 ? 20.902 -8.482 -6.106 1.00 44.56 312 PRO A CA 1
ATOM 2405 C C . PRO A 1 312 ? 20.860 -8.023 -4.646 1.00 44.56 312 PRO A C 1
ATOM 2407 O O . PRO A 1 312 ? 19.821 -8.089 -3.988 1.00 44.56 312 PRO A O 1
ATOM 2410 N N . ASN A 1 313 ? 21.980 -7.495 -4.153 1.00 41.56 313 ASN A N 1
ATOM 2411 C CA . ASN A 1 313 ? 21.998 -6.843 -2.849 1.00 41.56 313 ASN A CA 1
ATOM 2412 C C . ASN A 1 313 ? 21.107 -5.593 -2.911 1.00 41.56 313 ASN A C 1
ATOM 2414 O O . ASN A 1 313 ? 21.355 -4.683 -3.710 1.00 41.56 313 ASN A O 1
ATOM 2418 N N . ALA A 1 314 ? 20.067 -5.564 -2.078 1.00 43.38 314 ALA A N 1
ATOM 2419 C CA . ALA A 1 314 ? 19.209 -4.402 -1.912 1.00 43.38 314 ALA A CA 1
ATOM 2420 C C . ALA A 1 314 ? 19.904 -3.405 -0.982 1.00 43.38 314 ALA A C 1
ATOM 2422 O O . ALA A 1 314 ? 19.988 -3.621 0.227 1.00 43.38 314 ALA A O 1
ATOM 2423 N N . VAL A 1 315 ? 20.421 -2.318 -1.552 1.00 46.56 315 VAL A N 1
ATOM 2424 C CA . VAL A 1 315 ? 20.965 -1.203 -0.776 1.00 46.56 315 VAL A CA 1
ATOM 2425 C C . VAL A 1 315 ? 19.864 -0.164 -0.652 1.00 46.56 315 VAL A C 1
ATOM 2427 O O . VAL A 1 315 ? 19.605 0.640 -1.549 1.00 46.56 315 VAL A O 1
ATOM 2430 N N . VAL A 1 316 ? 19.175 -0.227 0.476 1.00 41.50 316 VAL A N 1
ATOM 2431 C CA . VAL A 1 316 ? 18.183 0.759 0.886 1.00 41.50 316 VAL A CA 1
ATOM 2432 C C . VAL A 1 316 ? 18.892 1.848 1.679 1.00 41.50 316 VAL A C 1
ATOM 2434 O O . VAL A 1 316 ? 19.683 1.561 2.576 1.00 41.50 316 VAL A O 1
ATOM 2437 N N . ASN A 1 317 ? 18.641 3.114 1.343 1.00 41.38 317 ASN A N 1
ATOM 2438 C CA . ASN A 1 317 ? 19.135 4.228 2.146 1.00 41.38 317 ASN A CA 1
ATOM 2439 C C . ASN A 1 317 ? 18.262 4.355 3.409 1.00 41.38 317 ASN A C 1
ATOM 2441 O O . ASN A 1 317 ? 17.411 5.233 3.509 1.00 41.38 317 ASN A O 1
ATOM 2445 N N . GLU A 1 318 ? 18.417 3.399 4.328 1.00 37.41 318 GLU A N 1
ATOM 2446 C CA . GLU A 1 318 ? 17.724 3.331 5.625 1.00 37.41 318 GLU A CA 1
ATOM 2447 C C . GLU A 1 318 ? 18.340 4.256 6.680 1.00 37.41 318 GLU A C 1
ATOM 2449 O O . GLU A 1 318 ? 17.835 4.343 7.801 1.00 37.41 318 GLU A O 1
ATOM 2454 N N . LEU A 1 319 ? 19.421 4.965 6.342 1.00 37.53 319 LEU A N 1
ATOM 2455 C CA . LEU A 1 319 ? 20.015 5.944 7.236 1.00 37.53 319 LEU A CA 1
ATOM 2456 C C . LEU A 1 319 ? 19.032 7.097 7.426 1.00 37.53 319 LEU A C 1
ATOM 2458 O O . LEU A 1 319 ? 18.908 8.014 6.616 1.00 37.53 319 LEU A O 1
ATOM 2462 N N . SER A 1 320 ? 18.322 7.050 8.550 1.00 43.09 320 SER A N 1
ATOM 2463 C CA . SER A 1 320 ? 17.782 8.259 9.134 1.00 43.09 320 SER A CA 1
ATOM 2464 C C . SER A 1 320 ? 18.963 9.186 9.405 1.00 43.09 320 SER A C 1
ATOM 2466 O O . SER A 1 320 ? 19.839 8.861 10.207 1.00 43.09 320 SER A O 1
ATOM 2468 N N . SER A 1 321 ? 18.964 10.365 8.788 1.00 43.03 321 SER A N 1
ATOM 2469 C CA . SER A 1 321 ? 19.950 11.418 9.063 1.00 43.03 321 SER A CA 1
ATOM 2470 C C . SER A 1 321 ? 19.944 11.885 10.527 1.00 43.03 321 SER A C 1
ATOM 2472 O O . SER A 1 321 ? 20.801 12.667 10.928 1.00 43.03 321 SER A O 1
ATOM 2474 N N . SER A 1 322 ? 19.011 11.383 11.347 1.00 42.22 322 SER A N 1
ATOM 2475 C CA . SER A 1 322 ? 18.980 11.588 12.795 1.00 42.22 322 SER A CA 1
ATOM 2476 C C . SER A 1 322 ? 20.172 10.979 13.541 1.00 42.22 322 SER A C 1
ATOM 2478 O O . SER A 1 322 ? 20.470 11.437 14.639 1.00 42.22 322 SER A O 1
ATOM 2480 N N . ALA A 1 323 ? 20.856 9.978 12.971 1.00 43.72 323 ALA A N 1
ATOM 2481 C CA . ALA A 1 323 ? 22.048 9.374 13.574 1.00 43.72 323 ALA A CA 1
ATOM 2482 C C . ALA A 1 323 ? 23.372 9.958 13.046 1.00 43.72 323 ALA A C 1
ATOM 2484 O O . ALA A 1 323 ? 24.421 9.695 13.628 1.00 43.72 323 ALA A O 1
ATOM 2485 N N . GLU A 1 324 ? 23.344 10.731 11.953 1.00 48.66 324 GLU A N 1
ATOM 2486 C CA . GLU A 1 324 ? 24.560 11.266 11.323 1.00 48.66 324 GLU A CA 1
ATOM 2487 C C . GLU A 1 324 ? 25.072 12.543 12.001 1.00 48.66 324 GLU A C 1
ATOM 2489 O O . GLU A 1 324 ? 26.267 12.826 11.944 1.00 48.66 324 GLU A O 1
ATOM 2494 N N . ALA A 1 325 ? 24.198 13.294 12.677 1.00 53.66 325 ALA A N 1
ATOM 2495 C CA . ALA A 1 325 ? 24.593 14.372 13.578 1.00 53.66 325 ALA A CA 1
ATOM 2496 C C . ALA A 1 325 ? 23.470 14.706 14.568 1.00 53.66 325 ALA A C 1
ATOM 2498 O O . ALA A 1 325 ? 22.294 14.432 14.321 1.00 53.66 325 ALA A O 1
ATOM 2499 N N . ASP A 1 326 ? 23.837 15.330 15.685 1.00 63.00 326 ASP A N 1
ATOM 2500 C CA . ASP A 1 326 ? 22.873 15.840 16.653 1.00 63.00 326 ASP A CA 1
ATOM 2501 C C . ASP A 1 326 ? 21.938 16.874 15.988 1.00 63.00 326 ASP A C 1
ATOM 2503 O O . ASP A 1 326 ? 22.372 17.788 15.280 1.00 63.00 326 ASP A O 1
ATOM 2507 N N . LEU A 1 327 ? 20.625 16.717 16.190 1.00 57.81 327 LEU A N 1
ATOM 2508 C CA . LEU A 1 327 ? 19.609 17.578 15.574 1.00 57.81 327 LEU A CA 1
ATOM 2509 C C . LEU A 1 327 ? 19.739 19.044 16.007 1.00 57.81 327 LEU A C 1
ATOM 2511 O O . LEU A 1 327 ? 19.408 19.940 15.227 1.00 57.81 327 LEU A O 1
ATOM 2515 N N . ASN A 1 328 ? 20.188 19.308 17.236 1.00 69.00 328 ASN A N 1
ATOM 2516 C CA . ASN A 1 328 ? 20.470 20.667 17.678 1.00 69.00 328 ASN A CA 1
ATOM 2517 C C . ASN A 1 328 ? 21.748 21.191 17.034 1.00 69.00 328 ASN A C 1
ATOM 2519 O O . ASN A 1 328 ? 21.740 22.343 16.607 1.00 69.00 328 ASN A O 1
ATOM 2523 N N . ASP A 1 329 ? 22.791 20.377 16.882 1.00 69.81 329 ASP A N 1
ATOM 2524 C CA . ASP A 1 329 ? 24.014 20.802 16.191 1.00 69.81 329 ASP A CA 1
ATOM 2525 C C . ASP A 1 329 ? 23.747 21.142 14.724 1.00 69.81 329 ASP A C 1
ATOM 2527 O O . ASP A 1 329 ? 24.197 22.182 14.253 1.00 69.81 329 ASP A O 1
ATOM 2531 N N . GLN A 1 330 ? 22.937 20.354 14.011 1.00 60.09 330 GLN A N 1
ATOM 2532 C CA . GLN A 1 330 ? 22.547 20.669 12.630 1.00 60.09 330 GLN A CA 1
ATOM 2533 C C . GLN A 1 330 ? 21.745 21.971 12.535 1.00 60.09 330 GLN A C 1
ATOM 2535 O O . GLN A 1 330 ? 21.994 22.796 11.656 1.00 60.09 330 GLN A O 1
ATOM 2540 N N . ARG A 1 331 ? 20.789 22.187 13.447 1.00 67.38 331 ARG A N 1
ATOM 2541 C CA . ARG A 1 331 ? 19.998 23.431 13.499 1.00 67.38 331 ARG A CA 1
ATOM 2542 C C . ARG A 1 331 ? 20.870 24.636 13.826 1.00 67.38 331 ARG A C 1
ATOM 2544 O O . ARG A 1 331 ? 20.710 25.692 13.220 1.00 67.38 331 ARG A O 1
ATOM 2551 N N . THR A 1 332 ? 21.796 24.465 14.759 1.00 72.12 332 THR A N 1
ATOM 2552 C CA . THR A 1 332 ? 22.727 25.505 15.196 1.00 72.12 332 THR A CA 1
ATOM 2553 C C . THR A 1 332 ? 23.719 25.821 14.081 1.00 72.12 332 THR A C 1
ATOM 2555 O O . THR A 1 332 ? 23.918 26.989 13.769 1.00 72.12 332 THR A O 1
ATOM 2558 N N . ALA A 1 333 ? 24.249 24.812 13.389 1.00 70.44 333 ALA A N 1
ATOM 2559 C CA . ALA A 1 333 ? 25.116 24.971 12.226 1.00 70.44 333 ALA A CA 1
ATOM 2560 C C . ALA A 1 333 ? 24.400 25.656 11.053 1.00 70.44 333 ALA A C 1
ATOM 2562 O O . ALA A 1 333 ? 24.968 26.559 10.446 1.00 70.44 333 ALA A O 1
ATOM 2563 N N . ALA A 1 334 ? 23.145 25.292 10.767 1.00 62.72 334 ALA A N 1
ATOM 2564 C CA . ALA A 1 334 ? 22.340 25.960 9.747 1.00 62.72 334 ALA A CA 1
ATOM 2565 C C . ALA A 1 334 ? 22.092 27.435 10.100 1.00 62.72 334 ALA A C 1
ATOM 2567 O O . ALA A 1 334 ? 22.237 28.304 9.243 1.00 62.72 334 ALA A O 1
ATOM 2568 N N . LEU A 1 335 ? 21.783 27.731 11.368 1.00 67.12 335 LEU A N 1
ATOM 2569 C CA . LEU A 1 335 ? 21.658 29.107 11.848 1.00 67.12 335 LEU A CA 1
ATOM 2570 C C . LEU A 1 335 ? 22.985 29.859 11.716 1.00 67.12 335 LEU A C 1
ATOM 2572 O O . LEU A 1 335 ? 22.989 30.940 11.145 1.00 67.12 335 LEU A O 1
ATOM 2576 N N . HIS A 1 336 ? 24.105 29.281 12.158 1.00 67.81 336 HIS A N 1
ATOM 2577 C CA . HIS A 1 336 ? 25.433 29.888 12.041 1.00 67.81 336 HIS A CA 1
ATOM 2578 C C . HIS A 1 336 ? 25.868 30.121 10.595 1.00 67.81 336 HIS A C 1
ATOM 2580 O O . HIS A 1 336 ? 26.484 31.148 10.327 1.00 67.81 336 HIS A O 1
ATOM 2586 N N . ALA A 1 337 ? 25.540 29.218 9.669 1.00 67.56 337 ALA A N 1
ATOM 2587 C CA . ALA A 1 337 ? 25.811 29.391 8.245 1.00 67.56 337 ALA A CA 1
ATOM 2588 C C . ALA A 1 337 ? 25.068 30.615 7.691 1.00 67.56 337 ALA A C 1
ATOM 2590 O O . ALA A 1 337 ? 25.679 31.456 7.035 1.00 67.56 337 ALA A O 1
ATOM 2591 N N . VAL A 1 338 ? 23.793 30.782 8.059 1.00 59.75 338 VAL A N 1
ATOM 2592 C CA . VAL A 1 338 ? 23.012 31.982 7.726 1.00 59.75 338 VAL A CA 1
ATOM 2593 C C . VAL A 1 338 ? 23.630 33.230 8.369 1.00 59.75 338 VAL A C 1
ATOM 2595 O O . VAL A 1 338 ? 23.775 34.254 7.706 1.00 59.75 338 VAL A O 1
ATOM 2598 N N . THR A 1 339 ? 24.065 33.168 9.633 1.00 64.81 339 THR A N 1
ATOM 2599 C CA . THR A 1 339 ? 24.735 34.303 10.294 1.00 64.81 339 THR A CA 1
ATOM 2600 C C . THR A 1 339 ? 26.071 34.664 9.646 1.00 64.81 339 THR A C 1
ATOM 2602 O O . THR A 1 339 ? 26.425 35.838 9.588 1.00 64.81 339 THR A O 1
ATOM 2605 N N . HIS A 1 340 ? 26.814 33.675 9.157 1.00 59.56 340 HIS A N 1
ATOM 2606 C CA . HIS A 1 340 ? 28.096 33.873 8.492 1.00 59.56 340 HIS A CA 1
ATOM 2607 C C . HIS A 1 340 ? 27.913 34.480 7.092 1.00 59.56 340 HIS A C 1
ATOM 2609 O O . HIS A 1 340 ? 28.647 35.393 6.720 1.00 59.56 340 HIS A O 1
ATOM 2615 N N . GLU A 1 341 ? 26.886 34.063 6.346 1.00 58.06 341 GLU A N 1
ATOM 2616 C CA . GLU A 1 341 ? 26.477 34.726 5.098 1.00 58.06 341 GLU A CA 1
ATOM 2617 C C . GLU A 1 341 ? 26.038 36.181 5.334 1.00 58.06 341 GLU A C 1
ATOM 2619 O O . GLU A 1 341 ? 26.359 37.058 4.534 1.00 58.06 341 GLU A O 1
ATOM 2624 N N . LEU A 1 342 ? 25.390 36.469 6.471 1.00 52.78 342 LEU A N 1
ATOM 2625 C CA . LEU A 1 342 ? 25.028 37.832 6.883 1.00 52.78 342 LEU A CA 1
ATOM 2626 C C . LEU A 1 342 ? 26.247 38.707 7.235 1.00 52.78 342 LEU A C 1
ATOM 2628 O O . LEU A 1 342 ? 26.170 39.929 7.123 1.00 52.78 342 LEU A O 1
ATOM 2632 N N . GLN A 1 343 ? 27.364 38.109 7.660 1.00 56.34 343 GLN A N 1
ATOM 2633 C CA . GLN A 1 343 ? 28.599 38.822 8.016 1.00 56.34 343 GLN A CA 1
ATOM 2634 C C . GLN A 1 343 ? 29.569 38.968 6.832 1.00 56.34 343 GLN A C 1
ATOM 2636 O O . GLN A 1 343 ? 30.309 39.947 6.769 1.00 56.34 343 GLN A O 1
ATOM 2641 N N . GLY A 1 344 ? 29.529 38.050 5.860 1.00 48.03 344 GLY A N 1
ATOM 2642 C CA . GLY A 1 344 ? 30.401 38.044 4.678 1.00 48.03 344 GLY A CA 1
ATOM 2643 C C . GLY A 1 344 ? 30.141 39.155 3.649 1.00 48.03 344 GLY A C 1
ATOM 2644 O O . GLY A 1 344 ? 30.874 39.253 2.669 1.00 48.03 344 GLY A O 1
ATOM 2645 N N . GLY A 1 345 ? 29.123 39.998 3.856 1.00 45.34 345 GLY A N 1
ATOM 2646 C CA . GLY A 1 345 ? 28.832 41.170 3.021 1.00 45.34 345 GLY A CA 1
ATOM 2647 C C . GLY A 1 345 ? 29.530 42.467 3.451 1.00 45.34 345 GLY A C 1
ATOM 2648 O O . GLY A 1 345 ? 29.401 43.474 2.756 1.00 45.34 345 GLY A O 1
ATOM 2649 N N . ILE A 1 346 ? 30.256 42.478 4.574 1.00 48.09 346 ILE A N 1
ATOM 2650 C CA . ILE A 1 346 ? 30.980 43.664 5.051 1.00 48.09 346 ILE A CA 1
ATOM 2651 C C . ILE A 1 346 ? 32.455 43.503 4.684 1.00 48.09 346 ILE A C 1
ATOM 2653 O O . ILE A 1 346 ? 33.241 42.900 5.411 1.00 48.09 346 ILE A O 1
ATOM 2657 N N . GLY A 1 347 ? 32.805 44.021 3.507 1.00 41.31 347 GLY A N 1
ATOM 2658 C CA . GLY A 1 347 ? 34.187 44.179 3.078 1.00 41.31 347 GLY A CA 1
ATOM 2659 C C . GLY A 1 347 ? 34.951 45.145 3.984 1.00 41.31 347 GLY A C 1
ATOM 2660 O O . GLY A 1 347 ? 34.433 46.179 4.401 1.00 41.31 347 GLY A O 1
ATOM 2661 N N . ASP A 1 348 ? 36.186 44.749 4.261 1.00 43.03 348 ASP A N 1
ATOM 2662 C CA . ASP A 1 348 ? 37.218 45.410 5.053 1.00 43.03 348 ASP A CA 1
ATOM 2663 C C . ASP A 1 348 ? 37.449 46.875 4.630 1.00 43.03 348 ASP A C 1
ATOM 2665 O O . ASP A 1 348 ? 37.599 47.180 3.444 1.00 43.03 348 ASP A O 1
ATOM 2669 N N . GLY A 1 349 ? 37.472 47.797 5.594 1.00 37.47 349 GLY A N 1
ATOM 2670 C CA . GLY A 1 349 ? 37.625 49.225 5.321 1.00 37.47 349 GLY A CA 1
ATOM 2671 C C . GLY A 1 349 ? 37.435 50.098 6.555 1.00 37.47 349 GLY A C 1
ATOM 2672 O O . GLY A 1 349 ? 36.325 50.468 6.921 1.00 37.47 349 GLY A O 1
ATOM 2673 N N . THR A 1 350 ? 38.552 50.440 7.184 1.00 43.97 350 THR A N 1
ATOM 2674 C CA . THR A 1 350 ? 38.720 51.427 8.257 1.00 43.97 350 THR A CA 1
ATOM 2675 C C . THR A 1 350 ? 37.906 52.715 8.055 1.00 43.97 350 THR A C 1
ATOM 2677 O O . THR A 1 350 ? 38.147 53.426 7.080 1.00 43.97 350 THR A O 1
ATOM 2680 N N . ASN A 1 351 ? 37.008 53.054 8.990 1.00 36.12 351 ASN A N 1
ATOM 2681 C CA . ASN A 1 351 ? 36.955 54.355 9.683 1.00 36.12 351 ASN A CA 1
ATOM 2682 C C . ASN A 1 351 ? 35.716 54.498 10.586 1.00 36.12 351 ASN A C 1
ATOM 2684 O O . ASN A 1 351 ? 34.590 54.288 10.159 1.00 36.12 351 ASN A O 1
ATOM 2688 N N . GLU A 1 352 ? 36.015 54.908 11.820 1.00 37.03 352 GLU A N 1
ATOM 2689 C CA . GLU A 1 352 ? 35.246 55.693 12.795 1.00 37.03 352 GLU A CA 1
ATOM 2690 C C . GLU A 1 352 ? 33.782 55.373 13.148 1.00 37.03 352 GLU A C 1
ATOM 2692 O O . GLU A 1 352 ? 32.888 55.135 12.344 1.00 37.03 352 GLU A O 1
ATOM 2697 N N . ALA A 1 353 ? 33.561 55.440 14.461 1.00 43.41 353 ALA A N 1
ATOM 2698 C CA . ALA A 1 353 ? 32.335 55.137 15.166 1.00 43.41 353 ALA A CA 1
ATOM 2699 C C . ALA A 1 353 ? 31.157 56.036 14.754 1.00 43.41 353 ALA A C 1
ATOM 2701 O O . ALA A 1 353 ? 31.138 57.233 15.033 1.00 43.41 353 ALA A O 1
ATOM 2702 N N . ALA A 1 354 ? 30.109 55.411 14.221 1.00 32.84 354 ALA A N 1
ATOM 2703 C CA . ALA A 1 354 ? 28.747 55.930 14.243 1.00 32.84 354 ALA A CA 1
ATOM 2704 C C . ALA A 1 354 ? 27.817 54.839 14.805 1.00 32.84 354 ALA A C 1
ATOM 2706 O O . ALA A 1 354 ? 28.032 53.655 14.530 1.00 32.84 354 ALA A O 1
ATOM 2707 N N . PRO A 1 355 ? 26.802 55.188 15.619 1.00 36.47 355 PRO A N 1
ATOM 2708 C CA . PRO A 1 355 ? 25.922 54.201 16.224 1.00 36.47 355 PRO A CA 1
ATOM 2709 C C . PRO A 1 355 ? 25.085 53.566 15.114 1.00 36.47 355 PRO A C 1
ATOM 2711 O O . PRO A 1 355 ? 24.183 54.196 14.563 1.00 36.47 355 PRO A O 1
ATOM 2714 N N . VAL A 1 356 ? 25.407 52.318 14.767 1.00 39.28 356 VAL A N 1
ATOM 2715 C CA . VAL A 1 356 ? 24.636 51.525 13.810 1.00 39.28 356 VAL A CA 1
ATOM 2716 C C . VAL A 1 356 ? 23.259 51.309 14.422 1.00 39.28 356 VAL A C 1
ATOM 2718 O O . VAL A 1 356 ? 23.055 50.449 15.281 1.00 39.28 356 VAL A O 1
ATOM 2721 N N . SER A 1 357 ? 22.317 52.155 14.008 1.00 38.81 357 SER A N 1
ATOM 2722 C CA . SER A 1 357 ? 20.890 51.935 14.173 1.00 38.81 357 SER A CA 1
ATOM 2723 C C . SER A 1 357 ? 20.621 50.495 13.754 1.00 38.81 357 SER A C 1
ATOM 2725 O O . SER A 1 357 ? 20.848 50.136 12.598 1.00 38.81 357 SER A O 1
ATOM 2727 N N . ARG A 1 358 ? 20.225 49.645 14.710 1.00 42.81 358 ARG A N 1
ATOM 2728 C CA . ARG A 1 358 ? 19.741 48.290 14.438 1.00 42.81 358 ARG A CA 1
ATOM 2729 C C . ARG A 1 358 ? 18.503 48.437 13.556 1.00 42.81 358 ARG A C 1
ATOM 2731 O O . ARG A 1 358 ? 17.383 48.478 14.061 1.00 42.81 358 ARG A O 1
ATOM 2738 N N . MET A 1 359 ? 18.702 48.530 12.241 1.00 37.44 359 MET A N 1
ATOM 2739 C CA . MET A 1 359 ? 17.675 48.193 11.272 1.00 37.44 359 MET A CA 1
ATOM 2740 C C . MET A 1 359 ? 17.340 46.736 11.553 1.00 37.44 359 MET A C 1
ATOM 2742 O O . MET A 1 359 ? 18.074 45.822 11.186 1.00 37.44 359 MET A O 1
ATOM 2746 N N . LEU A 1 360 ? 16.247 46.531 12.285 1.00 39.59 360 LEU A N 1
ATOM 2747 C CA . LEU A 1 360 ? 15.499 45.290 12.250 1.00 39.59 360 LEU A CA 1
ATOM 2748 C C . LEU A 1 360 ? 15.132 45.084 10.782 1.00 39.59 360 LEU A C 1
ATOM 2750 O O . LEU A 1 360 ? 14.136 45.623 10.304 1.00 39.59 360 LEU A O 1
ATOM 2754 N N . HIS A 1 361 ? 15.985 44.376 10.043 1.00 39.62 361 HIS A N 1
ATOM 2755 C CA . HIS A 1 361 ? 15.614 43.861 8.742 1.00 39.62 361 HIS A CA 1
ATOM 2756 C C . HIS A 1 361 ? 14.445 42.920 8.999 1.00 39.62 361 HIS A C 1
ATOM 2758 O O . HIS A 1 361 ? 14.596 41.834 9.557 1.00 39.62 361 HIS A O 1
ATOM 2764 N N . GLN A 1 362 ? 13.250 43.406 8.684 1.00 37.00 362 GLN A N 1
ATOM 2765 C CA . GLN A 1 362 ? 12.049 42.605 8.638 1.00 37.00 362 GLN A CA 1
ATOM 2766 C C . GLN A 1 362 ? 12.284 41.569 7.537 1.00 37.00 362 GLN A C 1
ATOM 2768 O O . GLN A 1 362 ? 12.162 41.867 6.352 1.00 37.00 362 GLN A O 1
ATOM 2773 N N . PHE A 1 363 ? 12.727 40.374 7.925 1.00 38.72 363 PHE A N 1
ATOM 2774 C CA . PHE A 1 363 ? 12.873 39.271 6.992 1.00 38.72 363 PHE A CA 1
ATOM 2775 C C . PHE A 1 363 ? 11.473 38.825 6.583 1.00 38.72 363 PHE A C 1
ATOM 2777 O O . PHE A 1 363 ? 10.745 38.196 7.350 1.00 38.72 363 PHE A O 1
ATOM 2784 N N . GLU A 1 364 ? 11.092 39.176 5.361 1.00 36.09 364 GLU A N 1
ATOM 2785 C CA . GLU A 1 364 ? 9.983 38.538 4.674 1.00 36.09 364 GLU A CA 1
ATOM 2786 C C . GLU A 1 364 ? 10.443 37.119 4.313 1.00 36.09 364 GLU A C 1
ATOM 2788 O O . GLU A 1 364 ? 11.157 36.906 3.331 1.00 36.09 364 GLU A O 1
ATOM 2793 N N . VAL A 1 365 ? 10.079 36.132 5.137 1.00 36.66 365 VAL A N 1
ATOM 2794 C CA . VAL A 1 365 ? 10.213 34.722 4.763 1.00 36.66 365 VAL A CA 1
ATOM 2795 C C . VAL A 1 365 ? 9.246 34.481 3.611 1.00 36.66 365 VAL A C 1
ATOM 2797 O O . VAL A 1 365 ? 8.067 34.197 3.810 1.00 36.66 365 VAL A O 1
ATOM 2800 N N . ARG A 1 366 ? 9.750 34.600 2.383 1.00 34.47 366 ARG A N 1
ATOM 2801 C CA . ARG A 1 366 ? 9.045 34.138 1.192 1.00 34.47 366 ARG A CA 1
ATOM 2802 C C . ARG A 1 366 ? 9.148 32.620 1.138 1.00 34.47 366 ARG A C 1
ATOM 2804 O O . ARG A 1 366 ? 9.902 32.057 0.349 1.00 34.47 366 ARG A O 1
ATOM 2811 N N . THR A 1 367 ? 8.346 31.936 1.956 1.00 42.22 367 THR A N 1
ATOM 2812 C CA . THR A 1 367 ? 7.766 30.677 1.478 1.00 42.22 367 THR A CA 1
ATOM 2813 C C . THR A 1 367 ? 7.145 31.012 0.130 1.00 42.22 367 THR A C 1
ATOM 2815 O O . THR A 1 367 ? 6.504 32.061 0.036 1.00 42.22 367 THR A O 1
ATOM 2818 N N . GLY A 1 368 ? 7.374 30.216 -0.919 1.00 41.50 368 GLY A N 1
ATOM 2819 C CA . GLY A 1 368 ? 6.710 30.451 -2.207 1.00 41.50 368 GLY A CA 1
ATOM 2820 C C . GLY A 1 368 ? 5.245 30.837 -1.978 1.00 41.50 368 GLY A C 1
ATOM 2821 O O . GLY A 1 368 ? 4.638 30.333 -1.037 1.00 41.50 368 GLY A O 1
ATOM 2822 N N . SER A 1 369 ? 4.718 31.778 -2.762 1.00 51.44 369 SER A N 1
ATOM 2823 C CA . SER A 1 369 ? 3.467 32.520 -2.499 1.00 51.44 369 SER A CA 1
ATOM 2824 C C . SER A 1 369 ? 2.220 31.663 -2.214 1.00 51.44 369 SER A C 1
ATOM 2826 O O . SER A 1 369 ? 1.189 32.196 -1.821 1.00 51.44 369 SER A O 1
ATOM 2828 N N . GLU A 1 370 ? 2.321 30.343 -2.362 1.00 51.59 370 GLU A N 1
ATOM 2829 C CA . GLU A 1 370 ? 1.364 29.355 -1.889 1.00 51.59 370 GLU A CA 1
ATOM 2830 C C . GLU A 1 370 ? 2.047 28.367 -0.929 1.00 51.59 370 GLU A C 1
ATOM 2832 O O . GLU A 1 370 ? 2.941 27.608 -1.321 1.00 51.59 370 GLU A O 1
ATOM 2837 N N . LEU A 1 371 ? 1.583 28.321 0.325 1.00 56.47 371 LEU A N 1
ATOM 2838 C CA . LEU A 1 371 ? 1.869 27.197 1.214 1.00 56.47 371 LEU A CA 1
ATOM 2839 C C . LEU A 1 371 ? 1.302 25.928 0.569 1.00 56.47 371 LEU A C 1
ATOM 2841 O O . LEU A 1 371 ? 0.093 25.787 0.386 1.00 56.47 371 LEU A O 1
ATOM 2845 N N . LEU A 1 372 ? 2.189 25.010 0.187 1.00 59.16 372 LEU A N 1
ATOM 2846 C CA . LEU A 1 372 ? 1.789 23.714 -0.343 1.00 59.16 372 LEU A CA 1
ATOM 2847 C C . LEU A 1 372 ? 1.289 22.851 0.811 1.00 59.16 372 LEU A C 1
ATOM 2849 O O . LEU A 1 372 ? 2.012 22.658 1.784 1.00 59.16 372 LEU A O 1
ATOM 2853 N N . ASP A 1 373 ? 0.082 22.310 0.684 1.00 65.19 373 ASP A N 1
ATOM 2854 C CA . ASP A 1 373 ? -0.399 21.262 1.581 1.00 65.19 373 ASP A CA 1
ATOM 2855 C C . ASP A 1 373 ? 0.468 20.008 1.389 1.00 65.19 373 ASP A C 1
ATOM 2857 O O . ASP A 1 373 ? 0.457 19.377 0.329 1.00 65.19 373 ASP A O 1
ATOM 2861 N N . GLN A 1 374 ? 1.266 19.698 2.409 1.00 66.56 374 GLN A N 1
ATOM 2862 C CA . GLN A 1 374 ? 2.241 18.609 2.396 1.00 66.56 374 GLN A CA 1
ATOM 2863 C C . GLN A 1 374 ? 1.656 17.287 2.901 1.00 66.56 374 GLN A C 1
ATOM 2865 O O . GLN A 1 374 ? 2.309 16.252 2.780 1.00 66.56 374 GLN A O 1
ATOM 2870 N N . THR A 1 375 ? 0.447 17.288 3.472 1.00 73.00 375 THR A N 1
ATOM 2871 C CA . THR A 1 375 ? -0.106 16.123 4.172 1.00 73.00 375 THR A CA 1
ATOM 2872 C C . THR A 1 375 ? -1.493 15.779 3.656 1.00 73.00 375 THR A C 1
ATOM 2874 O O . THR A 1 375 ? -2.509 16.186 4.214 1.00 73.00 375 THR A O 1
ATOM 2877 N N . LYS A 1 376 ? -1.538 14.947 2.614 1.00 80.12 376 LYS A N 1
ATOM 2878 C CA . LYS A 1 376 ? -2.774 14.329 2.127 1.00 80.12 376 LYS A CA 1
ATOM 2879 C C . LYS A 1 376 ? -2.894 12.907 2.678 1.00 80.12 376 LYS A C 1
ATOM 2881 O O . LYS A 1 376 ? -2.150 12.049 2.220 1.00 80.12 376 LYS A O 1
ATOM 2886 N N . PRO A 1 377 ? -3.816 12.600 3.610 1.00 84.62 377 PRO A N 1
ATOM 2887 C CA . PRO A 1 377 ? -3.957 11.252 4.167 1.00 84.62 377 PRO A CA 1
ATOM 2888 C C . PRO A 1 377 ? -4.076 10.133 3.129 1.00 84.62 377 PRO A C 1
ATOM 2890 O O . PRO A 1 377 ? -3.411 9.114 3.250 1.00 84.62 377 PRO A O 1
ATOM 2893 N N . TRP A 1 378 ? -4.868 10.339 2.074 1.00 86.00 378 TRP A N 1
ATOM 2894 C CA . TRP A 1 378 ? -5.083 9.354 1.008 1.00 86.00 378 TRP A CA 1
ATOM 2895 C C . TRP A 1 378 ? -3.848 9.119 0.123 1.00 86.00 378 TRP A C 1
ATOM 2897 O O . TRP A 1 378 ? -3.852 8.191 -0.683 1.00 86.00 378 TRP A O 1
ATOM 2907 N N . TYR A 1 379 ? -2.785 9.919 0.276 1.00 85.94 379 TYR A N 1
ATOM 2908 C CA . TYR A 1 379 ? -1.513 9.752 -0.430 1.00 85.94 379 TYR A CA 1
ATOM 2909 C C . TYR A 1 379 ? -1.013 8.312 -0.373 1.00 85.94 379 TYR A C 1
ATOM 2911 O O . TYR A 1 379 ? -0.671 7.748 -1.408 1.00 85.94 379 TYR A O 1
ATOM 2919 N N . PHE A 1 380 ? -1.014 7.701 0.816 1.00 85.38 380 PHE A N 1
ATOM 2920 C CA . PHE A 1 380 ? -0.485 6.351 1.000 1.00 85.38 380 PHE A CA 1
ATOM 2921 C C . PHE A 1 380 ? -1.259 5.321 0.174 1.00 85.38 380 PHE A C 1
ATOM 2923 O O . PHE A 1 380 ? -0.656 4.422 -0.403 1.00 85.38 380 PHE A O 1
ATOM 2930 N N . GLY A 1 381 ? -2.577 5.488 0.038 1.00 85.12 381 GLY A N 1
ATOM 2931 C CA . GLY A 1 381 ? -3.400 4.583 -0.759 1.00 85.12 381 GLY A CA 1
ATOM 2932 C C . GLY A 1 381 ? -3.206 4.710 -2.271 1.00 85.12 381 GLY A C 1
ATOM 2933 O O . GLY A 1 381 ? -3.512 3.768 -2.999 1.00 85.12 381 GLY A O 1
ATOM 2934 N N . ILE A 1 382 ? -2.660 5.835 -2.740 1.00 86.12 382 ILE A N 1
ATOM 2935 C CA . ILE A 1 382 ? -2.289 6.039 -4.147 1.00 86.12 382 ILE A CA 1
ATOM 2936 C C . ILE A 1 382 ? -0.838 5.620 -4.395 1.00 86.12 382 ILE A C 1
ATOM 2938 O O . ILE A 1 382 ? -0.561 4.888 -5.342 1.00 86.12 382 ILE A O 1
ATOM 2942 N N . ALA A 1 383 ? 0.086 6.077 -3.548 1.00 82.19 383 ALA A N 1
ATOM 2943 C CA . ALA A 1 383 ? 1.510 5.763 -3.629 1.00 82.19 383 ALA A CA 1
ATOM 2944 C C . ALA A 1 383 ? 1.786 4.2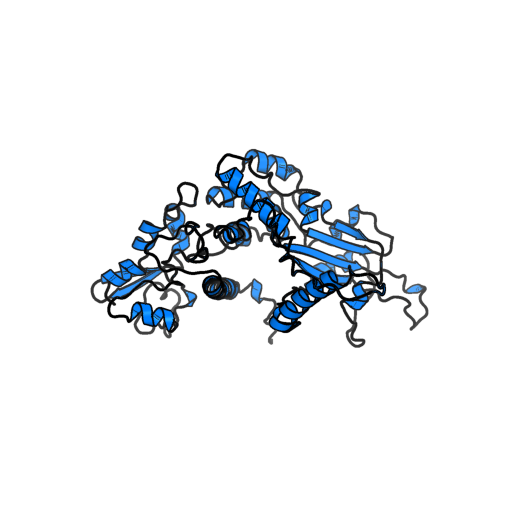61 -3.485 1.00 82.19 383 ALA A C 1
ATOM 2946 O O . ALA A 1 383 ? 2.675 3.725 -4.138 1.00 82.19 383 ALA A O 1
ATOM 2947 N N . PHE A 1 384 ? 1.006 3.580 -2.646 1.00 82.38 384 PHE A N 1
ATOM 2948 C CA . PHE A 1 384 ? 1.139 2.155 -2.367 1.00 82.38 384 PHE A CA 1
ATOM 2949 C C . PHE A 1 384 ? -0.156 1.427 -2.733 1.00 82.38 384 PHE A C 1
ATOM 2951 O O . PHE A 1 384 ? -0.726 0.679 -1.938 1.00 82.38 384 PHE A O 1
ATOM 2958 N N . ALA A 1 385 ? -0.629 1.655 -3.961 1.00 83.12 385 ALA A N 1
ATOM 2959 C CA . ALA A 1 385 ? -1.912 1.158 -4.452 1.00 83.12 385 ALA A CA 1
ATOM 2960 C C . ALA A 1 385 ? -2.086 -0.370 -4.357 1.00 83.12 385 ALA A C 1
ATOM 2962 O O . ALA A 1 385 ? -3.201 -0.866 -4.202 1.00 83.12 385 ALA A O 1
ATOM 2963 N N . PHE A 1 386 ? -0.977 -1.104 -4.414 1.00 82.62 386 PHE A N 1
ATOM 2964 C CA . PHE A 1 386 ? -0.930 -2.563 -4.330 1.00 82.62 386 PHE A CA 1
ATOM 2965 C C . PHE A 1 386 ? -0.760 -3.097 -2.900 1.00 82.62 386 PHE A C 1
ATOM 2967 O O . PHE A 1 386 ? -0.868 -4.299 -2.685 1.00 82.62 386 PHE A O 1
ATOM 2974 N N . VAL A 1 387 ? -0.544 -2.207 -1.926 1.00 80.94 387 VAL A N 1
ATOM 2975 C CA . VAL A 1 387 ? -0.561 -2.511 -0.486 1.00 80.94 387 VAL A CA 1
ATOM 2976 C C . VAL A 1 387 ? -1.929 -2.162 0.101 1.00 80.94 387 VAL A C 1
ATOM 2978 O O . VAL A 1 387 ? -2.532 -2.969 0.798 1.00 80.94 387 VAL A O 1
ATOM 2981 N N . TYR A 1 388 ? -2.463 -0.982 -0.227 1.00 85.62 388 TYR A N 1
ATOM 2982 C CA . TYR A 1 388 ? -3.762 -0.505 0.254 1.00 85.62 388 TYR A CA 1
ATOM 2983 C C . TYR A 1 388 ? -4.846 -0.719 -0.803 1.00 85.62 388 TYR A C 1
ATOM 2985 O O . TYR A 1 388 ? -5.267 0.220 -1.483 1.00 85.62 388 TYR A O 1
ATOM 2993 N N . LYS A 1 389 ? -5.331 -1.958 -0.910 1.00 86.31 389 LYS A N 1
ATOM 2994 C CA . LYS A 1 389 ? -6.275 -2.421 -1.945 1.00 86.31 389 LYS A CA 1
ATOM 2995 C C . LYS A 1 389 ? -7.493 -1.513 -2.179 1.00 86.31 389 LYS A C 1
ATOM 2997 O O . LYS A 1 389 ? -7.912 -1.342 -3.321 1.00 86.31 389 LYS A O 1
ATOM 3002 N N . PHE A 1 390 ? -8.047 -0.944 -1.108 1.00 89.19 390 PHE A N 1
ATOM 3003 C CA . PHE A 1 390 ? -9.233 -0.078 -1.131 1.00 89.19 390 PHE A CA 1
ATOM 3004 C C . PHE A 1 390 ? -8.940 1.361 -0.673 1.00 89.19 390 PHE A C 1
ATOM 3006 O O . PHE A 1 390 ? -9.861 2.129 -0.413 1.00 89.19 390 PHE A O 1
ATOM 3013 N N . CYS A 1 391 ? -7.662 1.750 -0.555 1.00 88.19 391 CYS A N 1
ATOM 3014 C CA . CYS A 1 391 ? -7.266 3.070 -0.047 1.00 88.19 391 CYS A CA 1
ATOM 3015 C C . CYS A 1 391 ? -7.881 3.395 1.339 1.00 88.19 391 CYS A C 1
ATOM 3017 O O . CYS A 1 391 ? -8.220 4.537 1.624 1.00 88.19 391 CYS A O 1
ATOM 3019 N N . THR A 1 392 ? -8.033 2.400 2.215 1.00 89.12 392 THR A N 1
ATOM 3020 C CA . THR A 1 392 ? -8.565 2.535 3.586 1.00 89.12 392 THR A CA 1
ATOM 3021 C C . THR A 1 392 ? -7.441 2.552 4.622 1.00 89.12 392 THR A C 1
ATOM 3023 O O . THR A 1 392 ? -6.301 2.219 4.298 1.00 89.12 392 THR A O 1
ATOM 3026 N N . GLY A 1 393 ? -7.724 2.930 5.874 1.00 88.44 393 GLY A N 1
ATOM 3027 C CA . GLY A 1 393 ? -6.698 2.890 6.919 1.00 88.44 393 GLY A CA 1
ATOM 3028 C C . GLY A 1 393 ? -5.666 3.993 6.799 1.00 88.44 393 GLY A C 1
ATOM 3029 O O . GLY A 1 393 ? -4.478 3.707 6.877 1.00 88.44 393 GLY A O 1
ATOM 3030 N N . MET A 1 394 ? -6.102 5.241 6.613 1.00 91.69 394 MET A N 1
ATOM 3031 C CA . MET A 1 394 ? -5.223 6.407 6.451 1.00 91.69 394 MET A CA 1
ATOM 3032 C C . MET A 1 394 ? -5.022 7.175 7.778 1.00 91.69 394 MET A C 1
ATOM 3034 O O . MET A 1 394 ? -5.894 7.129 8.662 1.00 91.69 394 MET A O 1
ATOM 3038 N N . PRO A 1 395 ? -3.882 7.877 7.951 1.00 92.81 39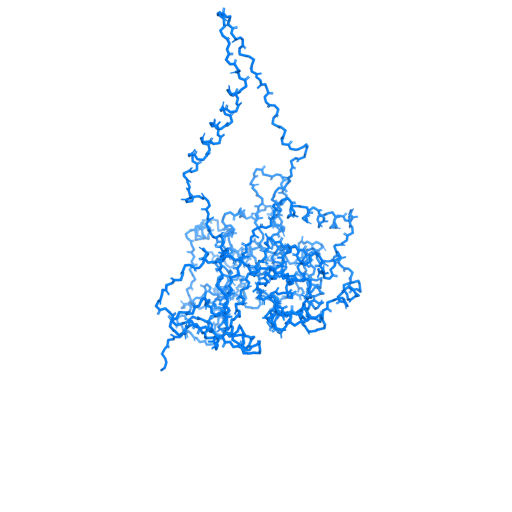5 PRO A N 1
ATOM 3039 C CA . PRO A 1 395 ? -3.632 8.679 9.144 1.00 92.81 395 PRO A CA 1
ATOM 3040 C C . PRO A 1 395 ? -4.500 9.936 9.147 1.00 92.81 395 PRO A C 1
ATOM 3042 O O . PRO A 1 395 ? -4.875 10.458 8.100 1.00 92.81 395 PRO A O 1
ATOM 3045 N N . ASP A 1 396 ? -4.780 10.467 10.328 1.00 91.81 396 ASP A N 1
ATOM 3046 C CA . ASP A 1 396 ? -5.359 11.798 10.437 1.00 91.81 396 ASP A CA 1
ATOM 3047 C C . ASP A 1 396 ? -4.309 12.877 10.152 1.00 91.81 396 ASP A C 1
ATOM 3049 O O . ASP A 1 396 ? -3.140 12.717 10.526 1.00 91.81 396 ASP A O 1
ATOM 3053 N N . PRO A 1 397 ? -4.721 14.009 9.551 1.00 88.19 397 PRO A N 1
ATOM 3054 C CA . PRO A 1 397 ? -3.889 15.200 9.525 1.00 88.19 397 PRO A CA 1
ATOM 3055 C C . PRO A 1 397 ? -3.582 15.655 10.963 1.00 88.19 397 PRO A C 1
ATOM 3057 O O . PRO A 1 397 ? -4.320 15.296 11.894 1.00 88.19 397 PRO A O 1
ATOM 3060 N N . PRO A 1 398 ? -2.526 16.460 11.170 1.00 84.88 398 PRO A N 1
ATOM 3061 C CA . PRO A 1 398 ? -2.224 17.020 12.482 1.00 84.88 398 PRO A CA 1
ATOM 3062 C C . PRO A 1 398 ? -3.434 17.743 13.078 1.00 84.88 398 PRO A C 1
ATOM 3064 O O . PRO A 1 398 ? -4.208 18.364 12.349 1.00 84.88 398 PRO A O 1
ATOM 3067 N N . GLN A 1 399 ? -3.617 17.684 14.399 1.00 83.38 399 GLN A N 1
ATOM 3068 C CA . GLN A 1 399 ? -4.787 18.293 15.046 1.00 83.38 399 GLN A CA 1
ATOM 3069 C C . GLN A 1 399 ? -4.961 19.791 14.757 1.00 83.38 399 GLN A C 1
ATOM 3071 O O . GLN A 1 399 ? -6.093 20.263 14.689 1.00 83.38 399 GLN A O 1
ATOM 3076 N N . PHE A 1 400 ? -3.858 20.514 14.572 1.00 80.44 400 PHE A N 1
ATOM 3077 C CA . PHE A 1 400 ? -3.859 21.942 14.254 1.00 80.44 400 PHE A CA 1
ATOM 3078 C C . PHE A 1 400 ? -4.199 22.252 12.789 1.00 80.44 400 PHE A C 1
ATOM 3080 O O . PHE A 1 400 ? -4.391 23.417 12.451 1.00 80.44 400 PHE A O 1
ATOM 3087 N N . ALA A 1 401 ? -4.216 21.249 11.908 1.00 78.25 401 ALA A N 1
ATOM 3088 C CA . ALA A 1 401 ? -4.476 21.448 10.493 1.00 78.25 401 ALA A CA 1
ATOM 3089 C C . ALA A 1 401 ? -5.984 21.427 10.213 1.00 78.25 401 ALA A C 1
ATOM 3091 O O . ALA A 1 401 ? -6.696 20.529 10.669 1.00 78.25 401 ALA A O 1
ATOM 3092 N N . ASP A 1 402 ? -6.454 22.376 9.404 1.00 73.25 402 ASP A N 1
ATOM 3093 C CA . ASP A 1 402 ? -7.863 22.512 9.006 1.00 73.25 402 ASP A CA 1
ATOM 3094 C C . ASP A 1 402 ? -8.239 21.551 7.859 1.00 73.25 402 ASP A C 1
ATOM 3096 O O . ASP A 1 402 ? -8.877 21.900 6.866 1.00 73.25 402 ASP A O 1
ATOM 3100 N N . HIS A 1 403 ? -7.757 20.311 7.950 1.00 77.44 403 HIS A N 1
ATOM 3101 C CA . HIS A 1 403 ? -8.008 19.272 6.962 1.00 77.44 403 HIS A CA 1
ATOM 3102 C C . HIS A 1 403 ? -9.052 18.290 7.476 1.00 77.44 403 HIS A C 1
ATOM 3104 O O . HIS A 1 403 ? -8.988 17.802 8.608 1.00 77.44 403 HIS A O 1
ATOM 3110 N N . LEU A 1 404 ? -9.989 17.938 6.594 1.00 82.81 404 LEU A N 1
ATOM 3111 C CA . LEU A 1 404 ? -10.926 16.856 6.855 1.00 82.81 404 LEU A CA 1
ATOM 3112 C C . LEU A 1 404 ? -10.166 15.543 7.046 1.00 82.81 404 LEU A C 1
ATOM 3114 O O . LEU A 1 404 ? -9.230 15.217 6.309 1.00 82.81 404 LEU A O 1
ATOM 3118 N N . ARG A 1 405 ? -10.603 14.771 8.038 1.00 88.88 405 ARG A N 1
ATOM 3119 C CA . ARG A 1 405 ? -10.103 13.418 8.253 1.00 88.88 405 ARG A CA 1
ATOM 3120 C C . ARG A 1 405 ? -10.627 12.522 7.145 1.00 88.88 405 ARG A C 1
ATOM 3122 O O . ARG A 1 405 ? -11.831 12.443 6.916 1.00 88.88 405 ARG A O 1
ATOM 3129 N N . PHE A 1 406 ? -9.715 11.868 6.439 1.00 88.88 406 PHE A N 1
ATOM 3130 C CA . PHE A 1 406 ? -10.085 11.024 5.314 1.00 88.88 406 PHE A CA 1
ATOM 3131 C C . PHE A 1 406 ? -10.861 9.802 5.815 1.00 88.88 406 PHE A C 1
ATOM 3133 O O . PHE A 1 406 ? -10.333 9.051 6.633 1.00 88.88 406 PHE A O 1
ATOM 3140 N N . ARG A 1 407 ? -12.115 9.650 5.356 1.00 90.19 407 ARG A N 1
ATOM 3141 C CA . ARG A 1 407 ? -13.094 8.599 5.717 1.00 90.19 407 ARG A CA 1
ATOM 3142 C C . ARG A 1 407 ? -13.471 8.481 7.204 1.00 90.19 407 ARG A C 1
ATOM 3144 O O . ARG A 1 407 ? -14.509 7.902 7.519 1.00 90.19 407 ARG A O 1
ATOM 3151 N N . ARG A 1 408 ? -12.684 9.037 8.128 1.00 90.44 408 ARG A N 1
ATOM 3152 C CA . ARG A 1 408 ? -12.887 8.925 9.577 1.00 90.44 408 ARG A CA 1
ATOM 3153 C C . ARG A 1 408 ? -13.870 9.973 10.105 1.00 90.44 408 ARG A C 1
ATOM 3155 O O . ARG A 1 408 ? -13.744 11.168 9.853 1.00 90.44 408 ARG A O 1
ATOM 3162 N N . ARG A 1 409 ? -14.832 9.506 10.903 1.00 89.44 409 ARG A N 1
ATOM 3163 C CA . ARG A 1 409 ? -15.890 10.325 11.508 1.00 89.44 409 ARG A CA 1
ATOM 3164 C C . ARG A 1 409 ? -15.376 11.314 12.569 1.00 89.44 409 ARG A C 1
ATOM 3166 O O . ARG A 1 409 ? -14.355 11.038 13.205 1.00 89.44 409 ARG A O 1
ATOM 3173 N N . PRO A 1 410 ? -16.112 12.413 12.839 1.00 88.31 410 PRO A N 1
ATOM 3174 C CA . PRO A 1 410 ? -15.763 13.389 13.869 1.00 88.31 410 PRO A CA 1
ATOM 3175 C C . PRO A 1 410 ? -15.630 12.797 15.285 1.00 88.31 410 PRO A C 1
ATOM 3177 O O . PRO A 1 410 ? -14.751 13.188 16.052 1.00 88.31 410 PRO A O 1
ATOM 3180 N N . GLU A 1 411 ? -16.458 11.810 15.617 1.00 89.19 411 GLU A N 1
ATOM 3181 C CA . GLU A 1 411 ? -16.502 11.204 16.954 1.00 89.19 411 GLU A CA 1
ATOM 3182 C C . GLU A 1 411 ? -15.445 10.107 17.148 1.00 89.19 411 GLU A C 1
ATOM 3184 O O . GLU A 1 411 ? -15.164 9.692 18.271 1.00 89.19 411 GLU A O 1
ATOM 3189 N N . ALA A 1 412 ? -14.855 9.623 16.053 1.00 91.62 412 ALA A N 1
ATOM 3190 C CA . ALA A 1 412 ? -13.914 8.519 16.088 1.00 91.62 412 ALA A CA 1
ATOM 3191 C C . ALA A 1 412 ? -12.541 8.972 16.636 1.00 91.62 412 ALA A C 1
ATOM 3193 O O . ALA A 1 412 ? -12.122 10.112 16.378 1.00 91.62 412 ALA A O 1
ATOM 3194 N N . PRO A 1 413 ? -11.813 8.113 17.375 1.00 92.56 413 PRO A N 1
ATOM 3195 C CA . PRO A 1 413 ? -10.515 8.466 17.942 1.00 92.56 413 PRO A CA 1
ATOM 3196 C C . PRO A 1 413 ? -9.499 8.854 16.864 1.00 92.56 413 PRO A C 1
ATOM 3198 O O . PRO A 1 413 ? -9.411 8.199 15.823 1.00 92.56 413 PRO A O 1
ATOM 3201 N N . ARG A 1 414 ? -8.689 9.886 17.135 1.00 92.31 414 ARG A N 1
ATOM 3202 C CA . ARG A 1 414 ? -7.648 10.320 16.195 1.00 92.31 414 ARG A CA 1
ATOM 3203 C C . ARG A 1 414 ? -6.459 9.363 16.162 1.00 92.31 414 ARG A C 1
ATOM 3205 O O . ARG A 1 414 ? -6.038 8.855 17.202 1.00 92.31 414 ARG A O 1
ATOM 3212 N N . ILE A 1 415 ? -5.870 9.194 14.985 1.00 91.75 415 ILE A N 1
ATOM 3213 C CA . ILE A 1 415 ? -4.604 8.484 14.788 1.00 91.75 415 ILE A CA 1
ATOM 3214 C C . ILE A 1 415 ? -3.709 9.272 13.828 1.00 91.75 415 ILE A C 1
ATOM 3216 O O . ILE A 1 415 ? -3.811 9.178 12.610 1.00 91.75 415 ILE A O 1
ATOM 3220 N N . GLU A 1 416 ? -2.830 10.095 14.393 1.00 90.31 416 GLU A N 1
ATOM 3221 C CA . GLU A 1 416 ? -1.853 10.865 13.618 1.00 90.31 416 GLU A CA 1
ATOM 3222 C C . GLU A 1 416 ? -0.747 9.965 13.038 1.00 90.31 416 GLU A C 1
ATOM 3224 O O . GLU A 1 416 ? -0.632 8.784 13.380 1.00 90.31 416 GLU A O 1
ATOM 3229 N N . LEU A 1 417 ? 0.094 10.536 12.174 1.00 88.19 417 LEU A N 1
ATOM 3230 C CA . LEU A 1 417 ? 1.075 9.803 11.371 1.00 88.19 417 LEU A CA 1
ATOM 3231 C C . LEU A 1 417 ? 1.992 8.870 12.183 1.00 88.19 417 LEU A C 1
ATOM 3233 O O . LEU A 1 417 ? 2.157 7.716 11.806 1.00 88.19 417 LEU A O 1
ATOM 3237 N N . GLY A 1 418 ? 2.562 9.323 13.303 1.00 87.38 418 GLY A N 1
ATOM 3238 C CA . GLY A 1 418 ? 3.482 8.503 14.107 1.00 87.38 418 GLY A CA 1
ATOM 3239 C C . GLY A 1 418 ? 2.831 7.219 14.651 1.00 87.38 418 GLY A C 1
ATOM 3240 O O . GLY A 1 418 ? 3.288 6.116 14.339 1.00 87.38 418 GLY A O 1
ATOM 3241 N N . PRO A 1 419 ? 1.740 7.324 15.436 1.00 86.56 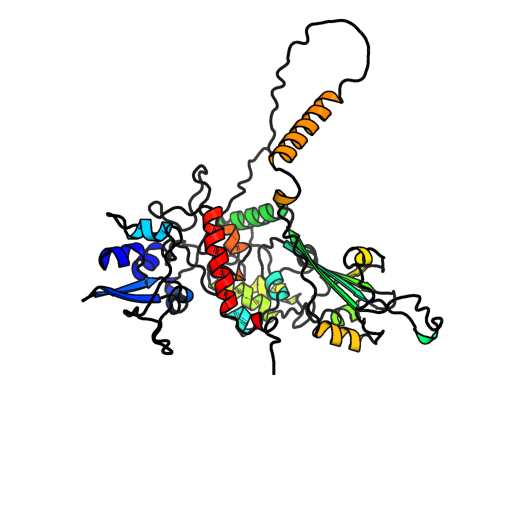419 PRO A N 1
ATOM 3242 C CA . PRO A 1 419 ? 0.964 6.163 15.870 1.00 86.56 419 PRO A CA 1
ATOM 3243 C C . PRO A 1 419 ? 0.449 5.299 14.713 1.00 86.56 419 PRO A C 1
ATOM 3245 O O . PRO A 1 419 ? 0.459 4.074 14.824 1.00 86.56 419 PRO A O 1
ATOM 3248 N N . TRP A 1 420 ? 0.033 5.920 13.606 1.00 90.94 420 TRP A N 1
ATOM 3249 C CA . TRP A 1 420 ? -0.403 5.215 12.405 1.00 90.94 420 TRP A CA 1
ATOM 3250 C C . TRP A 1 420 ? 0.713 4.344 11.820 1.00 90.94 420 TRP A C 1
ATOM 3252 O O . TRP A 1 420 ? 0.503 3.149 11.634 1.00 90.94 420 TRP A O 1
ATOM 3262 N N . MET A 1 421 ? 1.920 4.887 11.630 1.00 85.31 421 MET A N 1
ATOM 3263 C CA . MET A 1 421 ? 3.072 4.139 11.109 1.00 85.31 421 MET A CA 1
ATOM 3264 C C . MET A 1 421 ? 3.387 2.915 11.974 1.00 85.31 421 MET A C 1
ATOM 3266 O O . MET A 1 421 ? 3.606 1.828 11.445 1.00 85.31 421 MET A O 1
ATOM 3270 N N . ALA A 1 422 ? 3.340 3.061 13.302 1.00 81.88 422 ALA A N 1
ATOM 3271 C CA . ALA A 1 422 ? 3.585 1.956 14.228 1.00 81.88 422 ALA A CA 1
ATOM 3272 C C . ALA A 1 422 ? 2.529 0.838 14.130 1.00 81.88 422 ALA A C 1
ATOM 3274 O O . ALA A 1 422 ? 2.857 -0.335 14.306 1.00 81.88 422 ALA A O 1
ATOM 3275 N N . VAL A 1 423 ? 1.264 1.185 13.864 1.00 82.25 423 VAL A N 1
ATOM 3276 C CA . VAL A 1 423 ? 0.185 0.207 13.642 1.00 82.25 423 VAL A CA 1
ATOM 3277 C C . VAL A 1 423 ? 0.338 -0.464 12.277 1.00 82.25 423 VAL A C 1
ATOM 3279 O O . VAL A 1 423 ? 0.198 -1.681 12.173 1.00 82.25 423 VAL A O 1
ATOM 3282 N N . GLN A 1 424 ? 0.658 0.309 11.241 1.00 80.56 424 GLN A N 1
ATOM 3283 C CA . GLN A 1 424 ? 0.786 -0.199 9.879 1.00 80.56 424 GLN A CA 1
ATOM 3284 C C . GLN A 1 424 ? 1.989 -1.120 9.698 1.00 80.56 424 GLN A C 1
ATOM 3286 O O . GLN A 1 424 ? 1.826 -2.176 9.095 1.00 80.56 424 GLN A O 1
ATOM 3291 N N . ALA A 1 425 ? 3.150 -0.782 10.266 1.00 70.94 425 ALA A N 1
ATOM 3292 C CA . ALA A 1 425 ? 4.342 -1.630 10.209 1.00 70.94 425 ALA A CA 1
ATOM 3293 C C . ALA A 1 425 ? 4.052 -3.047 10.728 1.00 70.94 425 ALA A C 1
ATOM 3295 O O . ALA A 1 425 ? 4.275 -4.023 10.019 1.00 70.94 425 ALA A O 1
ATOM 3296 N N . ARG A 1 426 ? 3.406 -3.161 11.899 1.00 68.25 426 ARG A N 1
ATOM 3297 C CA . ARG A 1 426 ? 3.015 -4.460 12.478 1.00 68.25 426 ARG A CA 1
ATOM 3298 C C . ARG A 1 426 ? 2.120 -5.280 11.552 1.00 68.25 426 ARG A C 1
ATOM 3300 O O . ARG A 1 426 ? 2.217 -6.504 11.526 1.00 68.25 426 ARG A O 1
ATOM 3307 N N . ARG A 1 427 ? 1.231 -4.620 10.809 1.00 71.44 427 ARG A N 1
ATOM 3308 C CA . ARG A 1 427 ? 0.277 -5.283 9.911 1.00 71.44 427 ARG A CA 1
ATOM 3309 C C . ARG A 1 427 ? 0.925 -5.720 8.609 1.00 71.44 427 ARG A C 1
ATOM 3311 O O . ARG A 1 427 ? 0.718 -6.855 8.203 1.00 71.44 427 ARG A O 1
ATOM 3318 N N . VAL A 1 428 ? 1.735 -4.860 7.996 1.00 61.12 428 VAL A N 1
ATOM 3319 C CA . VAL A 1 428 ? 2.484 -5.188 6.773 1.00 61.12 428 VAL A CA 1
ATOM 3320 C C . VAL A 1 428 ? 3.473 -6.329 7.037 1.00 61.12 428 VAL A C 1
ATOM 3322 O O . VAL A 1 428 ? 3.504 -7.297 6.284 1.00 61.12 428 VAL A O 1
ATOM 3325 N N . GLU A 1 429 ? 4.207 -6.293 8.151 1.00 48.38 429 GLU A N 1
ATOM 3326 C CA . GLU A 1 429 ? 5.095 -7.392 8.564 1.00 48.38 429 GLU A CA 1
ATOM 3327 C C . GLU A 1 429 ? 4.331 -8.707 8.795 1.00 48.38 429 GLU A C 1
ATOM 3329 O O . GLU A 1 429 ? 4.819 -9.792 8.470 1.00 48.38 429 GLU A O 1
ATOM 3334 N N . SER A 1 430 ? 3.107 -8.626 9.323 1.00 49.75 430 SER A N 1
ATOM 3335 C CA . SER A 1 430 ? 2.263 -9.803 9.556 1.00 49.75 430 SER A CA 1
ATOM 3336 C C . SER A 1 430 ? 1.684 -10.388 8.264 1.00 49.75 430 SER A C 1
ATOM 3338 O O . SER A 1 430 ? 1.515 -11.604 8.188 1.00 49.75 430 SER A O 1
ATOM 3340 N N . GLN A 1 431 ? 1.461 -9.572 7.225 1.00 48.50 431 GLN A N 1
ATOM 3341 C CA . GLN A 1 431 ? 1.102 -10.068 5.889 1.00 48.50 431 GLN A CA 1
ATOM 3342 C C . GLN A 1 431 ? 2.226 -10.935 5.297 1.00 48.50 431 GLN A C 1
ATOM 3344 O O . GLN A 1 431 ? 1.951 -12.002 4.754 1.00 48.50 431 GLN A O 1
ATOM 3349 N N . LEU A 1 432 ? 3.492 -10.535 5.475 1.00 38.91 432 LEU A N 1
ATOM 3350 C CA . LEU A 1 432 ? 4.659 -11.282 4.983 1.00 38.91 432 LEU A CA 1
ATOM 3351 C C . LEU A 1 432 ? 4.916 -12.583 5.758 1.00 38.91 432 LEU A C 1
ATOM 3353 O O . LEU A 1 432 ? 5.354 -13.567 5.169 1.00 38.91 432 LEU A O 1
ATOM 3357 N N . LYS A 1 433 ? 4.586 -12.642 7.057 1.00 36.50 433 LYS A N 1
ATOM 3358 C CA . LYS A 1 433 ? 4.664 -13.887 7.852 1.00 36.50 433 LYS A CA 1
ATOM 3359 C C . LYS A 1 433 ? 3.767 -15.016 7.328 1.00 36.50 433 LYS A C 1
ATOM 3361 O O . LYS A 1 433 ? 4.014 -16.172 7.665 1.00 36.50 433 LYS A O 1
ATOM 3366 N N . ARG A 1 434 ? 2.723 -14.703 6.551 1.00 34.56 434 ARG A N 1
ATOM 3367 C CA . ARG A 1 434 ? 1.816 -15.696 5.946 1.00 34.56 434 ARG A CA 1
ATOM 3368 C C . ARG A 1 434 ? 2.239 -16.131 4.547 1.00 34.56 434 ARG A C 1
ATOM 3370 O O . ARG A 1 434 ? 1.765 -17.165 4.079 1.00 34.56 434 ARG A O 1
ATOM 3377 N N . ASP A 1 435 ? 3.147 -15.400 3.909 1.00 32.34 435 ASP A N 1
ATOM 3378 C CA . ASP A 1 435 ? 3.700 -15.778 2.618 1.00 32.34 435 ASP A CA 1
ATOM 3379 C C . ASP A 1 435 ? 4.928 -16.677 2.828 1.00 32.34 435 ASP A C 1
ATOM 3381 O O . ASP A 1 435 ? 6.087 -16.259 2.766 1.00 32.34 435 ASP A O 1
ATOM 3385 N N . TRP A 1 436 ? 4.659 -17.953 3.118 1.00 28.66 436 TRP A N 1
ATOM 3386 C CA . TRP A 1 436 ? 5.685 -18.996 3.236 1.00 28.66 436 TRP A CA 1
ATOM 3387 C C . TRP A 1 436 ? 6.474 -19.210 1.927 1.00 28.66 436 TRP A C 1
ATOM 3389 O O . TRP A 1 436 ? 7.459 -19.946 1.933 1.00 28.66 436 TRP A O 1
ATOM 3399 N N . LEU A 1 437 ? 6.092 -18.552 0.822 1.00 29.45 437 LEU A N 1
ATOM 3400 C CA . LEU A 1 437 ? 6.860 -18.500 -0.422 1.00 29.45 437 LEU A CA 1
ATOM 3401 C C . LEU A 1 437 ? 7.835 -17.308 -0.474 1.00 29.45 437 LEU A C 1
ATOM 3403 O O . LEU A 1 437 ? 8.925 -17.467 -1.021 1.00 29.45 437 LEU A O 1
ATOM 3407 N N . CYS A 1 438 ? 7.539 -16.165 0.158 1.00 25.11 438 CYS A N 1
ATOM 3408 C CA . CYS A 1 438 ? 8.491 -15.042 0.253 1.00 25.11 438 CYS A CA 1
ATOM 3409 C C . CYS A 1 438 ? 9.602 -15.270 1.299 1.00 25.11 438 CYS A C 1
ATOM 3411 O O . CYS A 1 438 ? 10.720 -14.785 1.131 1.00 25.11 438 CYS A O 1
ATOM 3413 N N . LEU A 1 439 ? 9.340 -16.051 2.354 1.00 23.19 439 LEU A N 1
ATOM 3414 C CA . LEU A 1 439 ? 10.350 -16.455 3.353 1.00 23.19 439 LEU A CA 1
ATOM 3415 C C . LEU A 1 439 ? 11.181 -17.686 2.940 1.00 23.19 439 LEU A C 1
ATOM 3417 O O . LEU A 1 439 ? 12.078 -18.101 3.678 1.00 23.19 439 LEU A O 1
ATOM 3421 N N . GLY A 1 440 ? 10.963 -18.221 1.733 1.00 23.69 440 GLY A N 1
ATOM 3422 C CA . GLY A 1 440 ? 11.764 -19.300 1.140 1.00 23.69 440 GLY A CA 1
ATOM 3423 C C . GLY A 1 440 ? 13.249 -18.966 0.925 1.00 23.69 440 GLY A C 1
ATOM 3424 O O . GLY A 1 440 ? 14.020 -19.847 0.558 1.00 23.69 440 GLY A O 1
ATOM 3425 N N . CYS A 1 441 ? 13.678 -17.728 1.194 1.00 27.19 441 CYS A N 1
ATOM 3426 C CA . CYS A 1 441 ? 15.087 -17.319 1.176 1.00 27.19 441 CYS A CA 1
ATOM 3427 C C . CYS A 1 441 ? 15.747 -17.224 2.570 1.00 27.19 441 CYS A C 1
ATOM 3429 O O . CYS A 1 441 ? 16.896 -16.797 2.653 1.00 27.19 441 CYS A O 1
ATOM 3431 N N . ALA A 1 442 ? 15.083 -17.634 3.663 1.00 25.58 442 ALA A N 1
ATOM 3432 C CA . ALA A 1 442 ? 15.650 -17.557 5.022 1.00 25.58 442 ALA A CA 1
ATOM 3433 C C . ALA A 1 442 ? 15.552 -18.857 5.849 1.00 25.58 442 ALA A C 1
ATOM 3435 O O . ALA A 1 442 ? 15.642 -18.819 7.075 1.00 25.58 442 ALA A O 1
ATOM 3436 N N . ALA A 1 443 ? 15.410 -20.017 5.201 1.00 24.45 443 ALA A N 1
ATOM 3437 C CA . ALA A 1 443 ? 15.492 -21.319 5.868 1.00 24.45 443 ALA A CA 1
ATOM 3438 C C . ALA A 1 443 ? 16.320 -22.332 5.058 1.00 24.45 443 ALA A C 1
ATOM 3440 O O . ALA A 1 443 ? 15.852 -23.416 4.719 1.00 24.45 443 ALA A O 1
ATOM 3441 N N . SER A 1 444 ? 17.588 -22.013 4.781 1.00 28.34 444 SER A N 1
ATOM 3442 C CA . SER A 1 444 ? 18.610 -23.049 4.588 1.00 28.34 444 SER A CA 1
ATOM 3443 C C . SER A 1 444 ? 19.070 -23.542 5.964 1.00 28.34 444 SER A C 1
ATOM 3445 O O . SER A 1 444 ? 20.116 -23.172 6.489 1.00 28.34 444 SER A O 1
ATOM 3447 N N . GLY A 1 445 ? 18.230 -24.372 6.578 1.00 26.91 445 GLY A N 1
ATOM 3448 C CA . GLY A 1 445 ? 18.513 -25.054 7.833 1.00 26.91 445 GLY A CA 1
ATOM 3449 C C . GLY A 1 445 ? 18.221 -26.539 7.691 1.00 26.91 445 GLY A C 1
ATOM 3450 O O . GLY A 1 445 ? 17.081 -26.956 7.850 1.00 26.91 445 GLY A O 1
ATOM 3451 N N . THR A 1 446 ? 19.275 -27.313 7.420 1.00 27.34 446 THR A N 1
ATOM 3452 C CA . THR A 1 446 ? 19.394 -28.767 7.647 1.00 27.34 446 THR A CA 1
ATOM 3453 C C . THR A 1 446 ? 18.367 -29.695 6.979 1.00 27.34 446 THR A C 1
ATOM 3455 O O . THR A 1 446 ? 17.267 -29.917 7.484 1.00 27.34 446 THR A O 1
ATOM 3458 N N . ARG A 1 447 ? 18.820 -30.393 5.933 1.00 28.42 447 ARG A N 1
ATOM 3459 C CA . ARG A 1 447 ? 18.781 -31.861 5.918 1.00 28.42 447 ARG A CA 1
ATOM 3460 C C . ARG A 1 447 ? 20.176 -32.391 5.658 1.00 28.42 447 ARG A C 1
ATOM 3462 O O . ARG A 1 447 ? 20.863 -31.770 4.818 1.00 28.42 447 ARG A O 1
#

Organism: Polarella glacialis (NCBI:txid89957)

Secondary structure (DSSP, 8-state):
--HHHHHHHHBHHHHHHHHTT--TTS--GGGGGGGGGGGEEEEE-SS-EEEEE--GGG-EETT--TTTTSB--TTEE----HHHHHHHSSSS----TTSIIIII---PPPHHHHHTT--HHHHHHH-S--SEEEEEEEEE----TTSSPTT--SS---EEEEEEEEEPPHHHHHHHHHHHHHHHTTSSPPPPSS--HHHHHTTEEEEEEE-S---GGGGGGT-GGG-EEHHHHHHHHHHHHHTT-TTTTT--HHHHHHHHTTS-SEE--GGGEEEE---SSGGGTSPPPTTS-------HHHHHHHHHHPPPEEEE----TTTTS-HHHHHHHHHHHHHHHHHTT-----------------------SS------TTHHHHHTTTTSTTS-SPPBPPTTS-PPPSS--TTSPP-BHHHHHHHHHHHHHHHHHT-TTGGGGS-----

InterPro domains:
  IPR046700 Domain of unknown function DUF6570 [PF20209] (93-242)